Protein AF-A0AAE0SQA6-F1 (afdb_monomer_lite)

Sequence (415 aa):
MQLMTPLFPYLSRLSKEGEAGQAKITKYTRYFGIILSFIQAIGITSGIRTMTSPTGQLLVLSSISSWNFSLIGIVTLTTGTAIVMWMGEQISERGIGNGVSLIIFAGIVSQIPFGMFSTLQLFANNELSLLVLIVVAAVIIAGVLFVVYVETSVRRLPVQYPRRVIGRSMVGGQSSFFPFKINSSGVIPPIFASSILAFPATITTFYNDVPLVRSIGAELTPNKLIYNLIFVVLIFLFAYFYTAVQFNPVKLSEELKKYGVLVPDDVIIRMVEEKLKRQDNFILDGFPRNISQAERLDSFLNSNRKKIDHVLYFHIDEALLVERITGRRINPNTGKEYHIKYNPPKVSGICDTDGSSLVQRPDDTEEKIRVRYATFEKETIPLIDFYKKKGNLIQIDASQDISDISRHISSVIKL

Foldseek 3Di:
DVVVLVVDPVLVVLVVVPPRSVVVVVVVVLVVQLVVQLVLQLLVLLLLQVDADPVRHRPDPPPDDSVRSSVVSSCVRSVVSNVQSVQQVVCVVVPPPRSNVVVVVCVVVVCVVVVVVVVVVCVVVVVDDPVVVVVVVVVVVVVVVVVVVLQPDWDWQKKWQDFDDDDPDTDDGDIGTDTHRPFPPPPPQLVVLVVVLVPLLSVCSVPVVDPVSVVVNVCSDPVHPNVVVSSVVSSVVSSVVVCVVVDDPVVVVVVCVVSVMHHDLVVVLVVVLVVCVVDQDDDDDPPPQAPVRVVSNQVSQVVVVHDDQADEDADDDLVVVLQALLQWWADPPPRDIAGVPPRAAPDHQAHPPPRDGTDRDPQSHSVNSVVVVVSSVVGPVVVQVVVVVVVRYDYAHNVDDPVVRVVVVCVVVVD

pLDDT: mean 84.45, std 8.37, range [43.84, 97.19]

Radius of gyration: 34.06 Å; chains: 1; bounding box: 83×48×89 Å

Organism: NCBI:txid2493646

InterPro domains:
  IPR000850 Adenylate kinase/UMP-CMP kinase [MF_00235] (230-414)
  IPR000850 Adenylate kinase/UMP-CMP kinase [PTHR23359] (255-408)
  IPR000850 Adenylate kinase/UMP-CMP kinase [cd01428] (251-405)
  IPR002208 SecY/SEC61-alpha family [PF00344] (1-265)
  IPR007862 Adenylate kinase, active site lid domain [PF05191] (328-363)
  IPR023201 SecY domain superfamily [G3DSA:1.10.3370.10] (1-281)
  IPR023201 SecY domain superfamily [SSF103491] (1-265)
  IPR027417 P-loop containing nucleoside triphosphate hydrolase [SSF52540] (251-413)
  IPR030659 SecY conserved site [PS00756] (86-103)
  IPR033690 Adenylate kinase, conserved site [PS00113] (282-293)
  IPR036193 Adenylate kinase, active site lid domain superfamily [SSF57774] (327-364)

Structure (mmCIF, N/CA/C/O backbone):
data_AF-A0AAE0SQA6-F1
#
_entry.id   AF-A0AAE0SQA6-F1
#
loop_
_atom_site.group_PDB
_atom_site.id
_atom_site.type_symbol
_atom_site.label_atom_id
_atom_site.label_alt_id
_atom_site.label_comp_id
_atom_site.label_asym_id
_atom_site.label_entity_id
_atom_site.label_seq_id
_atom_site.pdbx_PDB_ins_code
_atom_site.Cartn_x
_atom_site.Cartn_y
_atom_site.Cartn_z
_atom_site.occupancy
_atom_site.B_iso_or_equiv
_atom_site.auth_seq_id
_atom_site.auth_comp_id
_atom_site.auth_asym_id
_atom_site.auth_atom_id
_atom_site.pdbx_PDB_model_num
ATOM 1 N N . MET A 1 1 ? 14.651 -10.365 -5.627 1.00 76.50 1 MET A N 1
ATOM 2 C CA . MET A 1 1 ? 14.464 -10.450 -4.159 1.00 76.50 1 MET A CA 1
ATOM 3 C C . MET A 1 1 ? 13.055 -10.100 -3.694 1.00 76.50 1 MET A C 1
ATOM 5 O O . MET A 1 1 ? 12.467 -10.941 -3.037 1.00 76.50 1 MET A O 1
ATOM 9 N N . GLN A 1 2 ? 12.462 -8.954 -4.059 1.00 68.62 2 GLN A N 1
ATOM 10 C CA . GLN A 1 2 ? 11.105 -8.580 -3.601 1.00 68.62 2 GLN A CA 1
ATOM 11 C C . GLN A 1 2 ? 10.010 -9.619 -3.911 1.00 68.62 2 GLN A C 1
ATOM 13 O O . GLN A 1 2 ? 9.169 -9.876 -3.061 1.00 68.62 2 GLN A O 1
ATOM 18 N N . LEU A 1 3 ? 10.058 -10.273 -5.078 1.00 69.50 3 LEU A N 1
ATOM 19 C CA . LEU A 1 3 ? 9.137 -11.370 -5.423 1.00 69.50 3 LEU A CA 1
ATOM 20 C C . LEU A 1 3 ? 9.450 -12.683 -4.680 1.00 69.50 3 LEU A C 1
ATOM 22 O O . LEU A 1 3 ? 8.566 -13.503 -4.476 1.00 69.50 3 LEU A O 1
ATOM 26 N N . MET A 1 4 ? 10.701 -12.885 -4.258 1.00 75.38 4 MET A N 1
ATOM 27 C CA . MET A 1 4 ? 11.140 -14.096 -3.552 1.00 75.38 4 MET A CA 1
ATOM 28 C C . MET A 1 4 ? 10.850 -14.028 -2.049 1.00 75.38 4 MET A C 1
ATOM 30 O O . MET A 1 4 ? 10.608 -15.058 -1.428 1.00 75.38 4 MET A O 1
ATOM 34 N N . THR A 1 5 ? 10.857 -12.832 -1.453 1.00 79.19 5 THR A N 1
ATOM 35 C CA . THR A 1 5 ? 10.647 -12.642 -0.009 1.00 79.19 5 THR A CA 1
ATOM 36 C C . THR A 1 5 ? 9.327 -13.234 0.513 1.00 79.19 5 THR A C 1
ATOM 38 O O . THR A 1 5 ? 9.363 -13.872 1.563 1.00 79.19 5 THR A O 1
ATOM 41 N N . PRO A 1 6 ? 8.177 -13.092 -0.177 1.00 69.75 6 PRO A N 1
ATOM 42 C CA . PRO A 1 6 ? 6.923 -13.724 0.236 1.00 69.75 6 PRO A CA 1
ATOM 43 C C . PRO A 1 6 ? 6.901 -15.238 -0.006 1.00 69.75 6 PRO A C 1
ATOM 45 O O . PRO A 1 6 ? 6.232 -15.956 0.730 1.00 69.75 6 PRO A O 1
ATOM 48 N N . LEU A 1 7 ? 7.621 -15.717 -1.027 1.00 75.50 7 LEU A N 1
ATOM 49 C CA . LEU A 1 7 ? 7.629 -17.126 -1.435 1.00 75.50 7 LEU A CA 1
ATOM 50 C C . LEU A 1 7 ? 8.487 -17.999 -0.511 1.00 75.50 7 LEU A C 1
ATOM 52 O O . LEU A 1 7 ? 8.143 -19.151 -0.260 1.00 75.50 7 LEU A O 1
ATOM 56 N N . PHE A 1 8 ? 9.592 -17.461 0.014 1.00 81.12 8 PHE A N 1
ATOM 57 C CA . PHE A 1 8 ? 10.513 -18.205 0.873 1.00 81.12 8 PHE A CA 1
ATOM 58 C C . PHE A 1 8 ? 10.359 -17.809 2.354 1.00 81.12 8 PHE A C 1
ATOM 60 O O . PHE A 1 8 ? 10.665 -16.667 2.718 1.00 81.12 8 PHE A O 1
ATOM 67 N N . PRO A 1 9 ? 9.990 -18.747 3.253 1.00 79.19 9 PRO A N 1
ATOM 68 C CA . PRO A 1 9 ? 9.763 -18.459 4.674 1.00 79.19 9 PRO A CA 1
ATOM 69 C C . PRO A 1 9 ? 10.966 -17.828 5.385 1.00 79.19 9 PRO A C 1
ATOM 71 O O . PRO A 1 9 ? 10.796 -16.966 6.245 1.00 79.19 9 PRO A O 1
ATOM 74 N N . TYR A 1 10 ? 12.186 -18.226 5.010 1.00 85.12 10 TYR A N 1
ATOM 75 C CA . TYR A 1 10 ? 13.424 -17.673 5.562 1.00 85.12 10 TYR A CA 1
ATOM 76 C C . TYR A 1 10 ? 13.583 -16.179 5.245 1.00 85.12 10 TYR A C 1
ATOM 78 O O . TYR A 1 10 ? 13.830 -15.379 6.145 1.00 85.12 10 TYR A O 1
ATOM 86 N N . LEU A 1 11 ? 13.365 -15.783 3.986 1.00 81.38 11 LEU A N 1
ATOM 87 C CA . LEU A 1 11 ? 13.448 -14.381 3.571 1.00 81.38 11 LEU A CA 1
ATOM 88 C C . LEU A 1 11 ? 12.326 -13.544 4.196 1.00 81.38 11 LEU A C 1
ATOM 90 O O . LEU A 1 11 ? 12.561 -12.400 4.577 1.00 81.38 11 LEU A O 1
ATOM 94 N N . SER A 1 12 ? 11.130 -14.117 4.360 1.00 77.44 12 SER A N 1
ATOM 95 C CA . SER A 1 12 ? 10.019 -13.461 5.057 1.00 77.44 12 SER A CA 1
ATOM 96 C C . SER A 1 12 ? 10.342 -13.177 6.529 1.00 77.44 12 SER A C 1
ATOM 98 O O . SER A 1 12 ? 10.052 -12.086 7.018 1.00 77.44 12 SER A O 1
ATOM 100 N N . ARG A 1 13 ? 10.983 -14.123 7.236 1.00 82.44 13 ARG A N 1
ATOM 101 C CA . ARG A 1 13 ? 11.468 -13.913 8.614 1.00 82.44 13 ARG A CA 1
ATOM 102 C C . ARG A 1 13 ? 12.526 -12.819 8.660 1.00 82.44 13 ARG A C 1
ATOM 104 O O . ARG A 1 13 ? 12.379 -11.884 9.437 1.00 82.44 13 ARG A O 1
ATOM 111 N N . LEU A 1 14 ? 13.500 -12.879 7.755 1.00 82.94 14 LEU A N 1
ATOM 112 C CA . LEU A 1 14 ? 14.554 -11.876 7.645 1.00 82.94 14 LEU A CA 1
ATOM 113 C C . LEU A 1 14 ? 13.972 -10.478 7.399 1.00 82.94 14 LEU A C 1
ATOM 115 O O . LEU A 1 14 ? 14.347 -9.527 8.063 1.00 82.94 14 LEU A O 1
ATOM 119 N N . SER A 1 15 ? 12.969 -10.348 6.529 1.00 76.56 15 SER A N 1
ATOM 120 C CA . SER A 1 15 ? 12.287 -9.070 6.287 1.00 76.56 15 SER A CA 1
ATOM 121 C C . SER A 1 15 ? 11.553 -8.516 7.518 1.00 76.56 15 SER A C 1
ATOM 123 O O . SER A 1 15 ? 11.242 -7.324 7.536 1.00 76.56 15 SER A O 1
ATOM 125 N N . LYS A 1 16 ? 11.241 -9.355 8.515 1.00 81.38 16 LYS A N 1
ATOM 126 C CA . LYS A 1 16 ? 10.582 -8.963 9.772 1.00 81.38 16 LYS A CA 1
ATOM 127 C C . LYS A 1 16 ? 1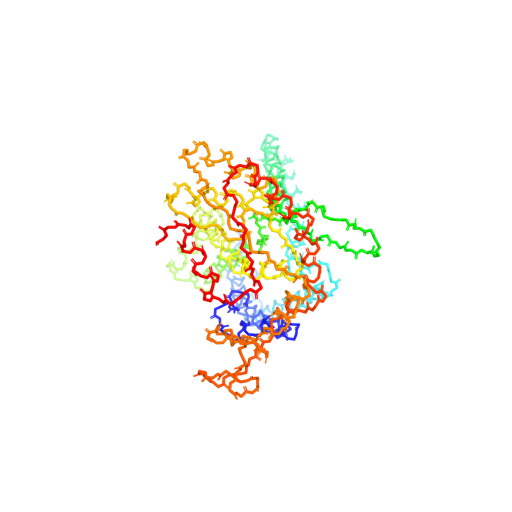1.574 -8.598 10.883 1.00 81.38 16 LYS A C 1
ATOM 129 O O . LYS A 1 16 ? 11.149 -7.995 11.860 1.00 81.38 16 LYS A O 1
ATOM 134 N N . GLU A 1 17 ? 12.870 -8.882 10.723 1.00 83.12 17 GLU A N 1
ATOM 135 C CA . GLU A 1 17 ? 13.945 -8.536 11.677 1.00 83.12 17 GLU A CA 1
ATOM 136 C C . GLU A 1 17 ? 14.324 -7.035 11.664 1.00 83.12 17 GLU A C 1
ATOM 138 O O . GLU A 1 17 ? 15.315 -6.633 12.270 1.00 83.12 17 GLU A O 1
ATOM 143 N N . GLY A 1 18 ? 13.554 -6.185 10.975 1.00 82.75 18 GLY A N 1
ATOM 144 C CA . GLY A 1 18 ? 13.796 -4.741 10.900 1.00 82.75 18 GLY A CA 1
ATOM 145 C C . GLY A 1 18 ? 14.965 -4.373 9.981 1.00 82.75 18 GLY A C 1
ATOM 146 O O . GLY A 1 18 ? 15.161 -4.989 8.930 1.00 82.75 18 GLY A O 1
ATOM 147 N N . GLU A 1 19 ? 15.740 -3.352 10.357 1.00 80.50 19 GLU A N 1
ATOM 148 C CA . GLU A 1 19 ? 16.832 -2.804 9.533 1.00 80.50 19 GLU A CA 1
ATOM 149 C C . GLU A 1 19 ? 17.941 -3.824 9.248 1.00 80.50 19 GLU A C 1
ATOM 151 O O . GLU A 1 19 ? 18.402 -3.939 8.112 1.00 80.50 19 GLU A O 1
ATOM 156 N N . ALA A 1 20 ? 18.322 -4.629 10.246 1.00 83.50 20 ALA A N 1
ATOM 157 C CA . ALA A 1 20 ? 19.354 -5.656 10.092 1.00 83.50 20 ALA A CA 1
ATOM 158 C C . ALA A 1 20 ? 18.964 -6.712 9.041 1.00 83.50 20 ALA A C 1
ATOM 160 O O . ALA A 1 20 ? 19.798 -7.179 8.257 1.00 83.50 20 ALA A O 1
ATOM 161 N N . GLY A 1 21 ? 17.679 -7.062 9.001 1.00 84.94 21 GLY A N 1
ATOM 162 C CA . GLY A 1 21 ? 17.115 -7.984 8.029 1.00 84.94 21 GLY A CA 1
ATOM 163 C C . GLY A 1 21 ? 17.045 -7.404 6.618 1.00 84.94 21 GLY A C 1
ATOM 164 O O . GLY A 1 21 ? 17.478 -8.049 5.658 1.00 84.94 21 GLY A O 1
ATOM 165 N N . GLN A 1 22 ? 16.583 -6.157 6.492 1.00 79.19 22 GLN A N 1
ATOM 166 C CA . GLN A 1 22 ? 16.570 -5.432 5.217 1.00 79.19 22 GLN A CA 1
ATOM 167 C C . GLN A 1 22 ? 17.983 -5.289 4.637 1.00 79.19 22 GLN A C 1
ATOM 169 O O . GLN A 1 22 ? 18.192 -5.581 3.461 1.00 79.19 22 GLN A O 1
ATOM 174 N N . ALA A 1 23 ? 18.982 -4.970 5.466 1.00 82.56 23 ALA A N 1
ATOM 175 C CA . ALA A 1 23 ? 20.375 -4.881 5.033 1.00 82.56 23 ALA A CA 1
ATOM 176 C C . ALA A 1 23 ? 20.900 -6.207 4.446 1.00 82.56 23 ALA A C 1
ATOM 178 O O . ALA A 1 23 ? 21.610 -6.205 3.437 1.00 82.56 23 ALA A O 1
ATOM 179 N N . LYS A 1 24 ? 20.530 -7.361 5.024 1.00 86.69 24 LYS A N 1
ATOM 180 C CA . LYS A 1 24 ? 20.887 -8.679 4.463 1.00 86.69 24 LYS A CA 1
ATOM 181 C C . LYS A 1 24 ? 20.190 -8.946 3.123 1.00 86.69 24 LYS A C 1
ATOM 183 O O . LYS A 1 24 ? 20.833 -9.445 2.201 1.00 86.69 24 LYS A O 1
ATOM 188 N N . ILE A 1 25 ? 18.911 -8.589 2.984 1.00 85.56 25 ILE A N 1
ATOM 189 C CA . ILE A 1 25 ? 18.175 -8.724 1.713 1.00 85.56 25 ILE A CA 1
ATOM 190 C C . ILE A 1 25 ? 18.819 -7.859 0.621 1.00 85.56 25 ILE A C 1
ATOM 192 O O . ILE A 1 25 ? 18.973 -8.316 -0.516 1.00 85.56 25 ILE A O 1
ATOM 196 N N . THR A 1 26 ? 19.255 -6.645 0.959 1.00 83.25 26 THR A N 1
ATOM 197 C CA . THR A 1 26 ? 19.986 -5.764 0.038 1.00 83.25 26 THR A CA 1
ATOM 198 C C . THR A 1 26 ? 21.305 -6.396 -0.407 1.00 83.25 26 THR A C 1
ATOM 200 O O . THR A 1 26 ? 21.574 -6.446 -1.606 1.00 83.25 26 THR A O 1
ATOM 203 N N . LYS A 1 27 ? 22.079 -6.997 0.511 1.00 87.00 27 LYS A N 1
ATOM 204 C CA . LYS A 1 27 ? 23.309 -7.736 0.158 1.00 87.00 27 LYS A CA 1
ATOM 205 C C . LYS A 1 27 ? 23.045 -8.868 -0.839 1.00 87.00 27 LYS A C 1
ATOM 207 O O . LYS A 1 27 ? 23.749 -8.974 -1.839 1.00 87.00 27 LYS A O 1
ATOM 212 N N . TYR A 1 28 ? 22.009 -9.681 -0.618 1.00 89.56 28 TYR A N 1
ATOM 213 C CA . TYR A 1 28 ? 21.638 -10.737 -1.569 1.00 89.56 28 TYR A CA 1
ATOM 214 C C . TYR A 1 28 ? 21.186 -10.182 -2.920 1.00 89.56 28 TYR A C 1
ATOM 216 O O . TYR A 1 28 ? 21.548 -10.730 -3.960 1.00 89.56 28 TYR A O 1
ATOM 224 N N . THR A 1 29 ? 20.442 -9.075 -2.914 1.00 86.94 29 THR A N 1
ATOM 225 C CA . THR A 1 29 ? 20.033 -8.385 -4.145 1.00 86.94 29 THR A CA 1
ATOM 226 C C . THR A 1 29 ? 21.253 -7.934 -4.946 1.00 86.94 29 THR A C 1
ATOM 228 O O . THR A 1 29 ? 21.286 -8.142 -6.155 1.00 86.94 29 THR A O 1
ATOM 231 N N . ARG A 1 30 ? 22.282 -7.400 -4.275 1.00 88.00 30 ARG A N 1
ATOM 232 C CA . ARG A 1 30 ? 23.533 -6.963 -4.905 1.00 88.00 30 ARG A CA 1
ATOM 233 C C . ARG A 1 30 ? 24.290 -8.121 -5.548 1.00 88.00 30 ARG A C 1
ATOM 235 O O . ARG A 1 30 ? 24.659 -8.029 -6.714 1.00 88.00 30 ARG A O 1
ATOM 242 N N . TYR A 1 31 ? 24.490 -9.219 -4.819 1.00 90.81 31 TYR A N 1
ATOM 243 C CA . TYR A 1 31 ? 25.185 -10.386 -5.372 1.00 90.81 31 TYR A CA 1
ATOM 244 C C . TYR A 1 31 ? 24.450 -10.963 -6.579 1.00 90.81 31 TYR A C 1
ATOM 246 O O . TYR A 1 31 ? 25.072 -11.235 -7.602 1.00 90.81 31 TYR A O 1
ATOM 254 N N . PHE A 1 32 ? 23.123 -11.074 -6.496 1.00 89.19 32 PHE A N 1
ATOM 255 C CA . PHE A 1 32 ? 22.320 -11.535 -7.622 1.00 89.19 32 PHE A CA 1
ATOM 256 C C . PHE A 1 32 ? 22.395 -10.575 -8.818 1.00 89.19 32 PHE A C 1
ATOM 258 O O . PHE A 1 32 ? 22.536 -11.027 -9.949 1.00 89.19 32 PHE A O 1
ATOM 265 N N . GLY A 1 33 ? 22.359 -9.262 -8.574 1.00 89.19 33 GLY A N 1
ATOM 266 C CA . GLY A 1 33 ? 22.476 -8.238 -9.613 1.00 89.19 33 GLY A CA 1
ATOM 267 C C . GLY A 1 33 ? 23.802 -8.299 -10.371 1.00 89.19 33 GLY A C 1
ATOM 268 O O . GLY A 1 33 ? 23.799 -8.224 -11.594 1.00 89.19 33 GLY A O 1
ATOM 269 N N . ILE A 1 34 ? 24.921 -8.506 -9.669 1.00 92.06 34 ILE A N 1
ATOM 270 C CA . ILE A 1 34 ? 26.250 -8.645 -10.292 1.00 92.06 34 ILE A CA 1
ATOM 271 C C . ILE A 1 34 ? 26.349 -9.937 -11.116 1.00 92.06 34 ILE A C 1
ATOM 273 O O . ILE A 1 34 ? 26.877 -9.926 -12.224 1.00 92.06 34 ILE A O 1
ATOM 277 N N . ILE A 1 35 ? 25.828 -11.057 -10.606 1.00 92.12 35 ILE A N 1
ATOM 278 C CA . ILE A 1 35 ? 25.818 -12.323 -11.358 1.00 92.12 35 ILE A CA 1
ATOM 279 C C . ILE A 1 35 ? 24.971 -12.175 -12.627 1.00 92.12 35 ILE A C 1
ATOM 281 O O . ILE A 1 35 ? 25.382 -12.593 -13.709 1.00 92.12 35 ILE A O 1
ATOM 285 N N . LEU A 1 36 ? 23.798 -11.551 -12.509 1.00 89.06 36 LEU A N 1
ATOM 286 C CA . LEU A 1 36 ? 22.908 -11.316 -13.638 1.00 89.06 36 LEU A CA 1
ATOM 287 C C . LEU A 1 36 ? 23.542 -10.377 -14.674 1.00 89.06 36 LEU A C 1
ATOM 289 O O . LEU A 1 36 ? 23.459 -10.662 -15.867 1.00 89.06 36 LEU A O 1
ATOM 293 N N . SER A 1 37 ? 24.202 -9.299 -14.241 1.00 90.75 37 SER A N 1
ATOM 294 C CA . SER A 1 37 ? 24.867 -8.366 -15.156 1.00 90.75 37 SER A CA 1
ATOM 295 C C . SER A 1 37 ? 26.034 -9.018 -15.888 1.00 90.75 37 SER A C 1
ATOM 297 O O . SER A 1 37 ? 26.191 -8.790 -17.082 1.00 90.75 37 SER A O 1
ATOM 299 N N . PHE A 1 38 ? 26.786 -9.898 -15.224 1.00 91.88 38 PHE A N 1
ATOM 300 C CA . PHE A 1 38 ? 27.829 -10.694 -15.865 1.00 91.88 38 PHE A CA 1
ATOM 301 C C . PHE A 1 38 ? 27.256 -11.598 -16.968 1.00 91.88 38 PHE A C 1
ATOM 303 O O . PHE A 1 38 ? 27.751 -11.588 -18.094 1.00 91.88 38 PHE A O 1
ATOM 310 N N . ILE A 1 39 ? 26.169 -12.326 -16.684 1.00 88.69 39 ILE A N 1
ATOM 311 C CA . ILE A 1 39 ? 25.501 -13.188 -17.675 1.00 88.69 39 ILE A CA 1
ATOM 312 C C . ILE A 1 39 ? 24.960 -12.358 -18.851 1.00 88.69 39 ILE A C 1
ATOM 314 O O . ILE A 1 39 ? 25.168 -12.718 -20.010 1.00 88.69 39 ILE A O 1
ATOM 318 N N . GLN A 1 40 ? 24.301 -11.230 -18.574 1.00 87.62 40 GLN A N 1
ATOM 319 C CA . GLN A 1 40 ? 23.795 -10.329 -19.615 1.00 87.62 40 GLN A CA 1
ATOM 320 C C . GLN A 1 40 ? 24.926 -9.729 -20.455 1.00 87.62 40 GLN A C 1
ATOM 322 O O . GLN A 1 40 ? 24.790 -9.635 -21.674 1.00 87.62 40 GLN A O 1
ATOM 327 N N . ALA A 1 41 ? 26.052 -9.371 -19.836 1.00 89.31 41 ALA A N 1
ATOM 328 C CA . ALA A 1 41 ? 27.201 -8.818 -20.534 1.00 89.31 41 ALA A CA 1
ATOM 329 C C . ALA A 1 41 ? 27.777 -9.809 -21.555 1.00 89.31 41 ALA A C 1
ATOM 331 O O . ALA A 1 41 ? 28.071 -9.405 -22.676 1.00 89.31 41 ALA A O 1
ATOM 332 N N . ILE A 1 42 ? 27.837 -11.111 -21.238 1.00 87.38 42 ILE A N 1
ATOM 333 C CA . ILE A 1 42 ? 28.240 -12.144 -22.212 1.00 87.38 42 ILE A CA 1
ATOM 334 C C . ILE A 1 42 ? 27.325 -12.109 -23.446 1.00 87.38 42 ILE A C 1
ATOM 336 O O . ILE A 1 42 ? 27.812 -12.174 -24.577 1.00 87.38 42 ILE A O 1
ATOM 340 N N . GLY A 1 43 ? 26.012 -11.978 -23.243 1.00 82.69 43 GLY A N 1
ATOM 341 C CA . GLY A 1 43 ? 25.020 -11.961 -24.323 1.00 82.69 43 GLY A CA 1
ATOM 342 C C . GLY A 1 43 ? 25.076 -10.716 -25.179 1.00 82.69 43 GLY A C 1
ATOM 343 O O . GLY A 1 43 ? 25.090 -10.805 -26.404 1.00 82.69 43 GLY A O 1
ATOM 344 N N . ILE A 1 44 ? 25.166 -9.555 -24.538 1.00 83.25 44 ILE A N 1
ATOM 345 C CA . ILE A 1 44 ? 25.270 -8.268 -25.224 1.00 83.25 44 ILE A CA 1
ATOM 346 C C . ILE A 1 44 ? 26.573 -8.208 -26.019 1.00 83.25 44 ILE A C 1
ATOM 348 O O . ILE A 1 44 ? 26.548 -7.896 -27.207 1.00 83.25 44 ILE A O 1
ATOM 352 N N . THR A 1 45 ? 27.708 -8.563 -25.410 1.00 84.81 45 THR A N 1
ATOM 353 C CA . THR A 1 45 ? 28.992 -8.551 -26.115 1.00 84.81 45 THR A CA 1
ATOM 354 C C . THR A 1 45 ? 29.015 -9.572 -27.252 1.00 84.81 45 THR A C 1
ATOM 356 O O . THR A 1 45 ? 29.543 -9.273 -28.319 1.00 84.81 45 THR A O 1
ATOM 359 N N . SER A 1 46 ? 28.377 -10.736 -27.085 1.00 79.50 46 SER A N 1
ATOM 360 C CA . SER A 1 46 ? 28.227 -11.713 -28.170 1.00 79.50 46 SER A CA 1
ATOM 361 C C . SER A 1 46 ? 27.357 -11.194 -29.315 1.00 79.50 46 SER A C 1
ATOM 363 O O . SER A 1 46 ? 27.750 -11.337 -30.471 1.00 79.50 46 SER A O 1
ATOM 365 N N . GLY A 1 47 ? 26.238 -10.536 -29.001 1.00 76.69 47 GLY A N 1
ATOM 366 C CA . GLY A 1 47 ? 25.341 -9.928 -29.982 1.00 76.69 47 GLY A CA 1
ATOM 367 C C . GLY A 1 47 ? 26.007 -8.799 -30.771 1.00 76.69 47 GLY A C 1
ATOM 368 O O . GLY A 1 47 ? 25.943 -8.799 -31.998 1.00 76.69 47 GLY A O 1
ATOM 369 N N . ILE A 1 48 ? 26.729 -7.895 -30.099 1.00 78.12 48 ILE A N 1
ATOM 370 C CA . ILE A 1 48 ? 27.443 -6.778 -30.748 1.00 78.12 48 ILE A CA 1
ATOM 371 C C . ILE A 1 48 ? 28.475 -7.284 -31.765 1.00 78.12 48 ILE A C 1
ATOM 373 O O . ILE A 1 48 ? 28.629 -6.680 -32.822 1.00 78.12 48 ILE A O 1
ATOM 377 N N . ARG A 1 49 ? 29.143 -8.418 -31.506 1.00 74.00 49 ARG A N 1
ATOM 378 C CA . ARG A 1 49 ? 30.068 -9.024 -32.486 1.00 74.00 49 ARG A CA 1
ATOM 379 C C . ARG A 1 49 ? 29.364 -9.458 -33.769 1.00 74.00 49 ARG A C 1
ATOM 381 O O . ARG A 1 49 ? 29.966 -9.401 -34.832 1.00 74.00 49 ARG A O 1
ATOM 388 N N . THR A 1 50 ? 28.123 -9.926 -33.664 1.00 68.38 50 THR A N 1
ATOM 389 C CA . THR A 1 50 ? 27.332 -10.395 -34.814 1.00 68.38 50 THR A CA 1
ATOM 390 C C . THR A 1 50 ? 26.591 -9.268 -35.533 1.00 68.38 50 THR A C 1
ATOM 392 O O . THR A 1 50 ? 26.053 -9.478 -36.618 1.00 68.38 50 THR A O 1
ATOM 395 N N . MET A 1 51 ? 26.566 -8.065 -34.951 1.00 69.56 51 MET A N 1
ATOM 396 C CA . MET A 1 51 ? 25.916 -6.907 -35.549 1.00 69.56 51 MET A CA 1
ATOM 397 C C . MET A 1 51 ? 26.767 -6.320 -36.677 1.00 69.56 51 MET A C 1
ATOM 399 O O . MET A 1 51 ? 27.941 -5.975 -36.514 1.00 69.56 51 MET A O 1
ATOM 403 N N . THR A 1 52 ? 26.129 -6.182 -37.831 1.00 67.69 52 THR A N 1
ATOM 404 C CA . THR A 1 52 ? 26.674 -5.549 -39.028 1.00 67.69 52 THR A CA 1
ATOM 405 C C . THR A 1 52 ? 26.030 -4.178 -39.214 1.00 67.69 52 THR A C 1
ATOM 407 O O . THR A 1 52 ? 24.827 -4.001 -39.024 1.00 67.69 52 THR A O 1
ATOM 410 N N . SER A 1 53 ? 26.849 -3.188 -39.561 1.00 62.06 53 SER A N 1
ATOM 411 C CA . SER A 1 53 ? 26.404 -1.873 -40.028 1.00 62.06 53 SER A CA 1
ATOM 412 C C . SER A 1 53 ? 25.502 -2.024 -41.269 1.00 62.06 53 SER A C 1
ATOM 414 O O . SER A 1 53 ? 25.662 -3.005 -42.001 1.00 62.06 53 SER A O 1
ATOM 416 N N . PRO A 1 54 ? 24.623 -1.053 -41.597 1.00 60.50 54 PRO A N 1
ATOM 417 C CA . PRO A 1 54 ? 23.882 -1.032 -42.866 1.00 60.50 54 PRO A CA 1
ATOM 418 C C . PRO A 1 54 ? 24.770 -1.158 -44.119 1.00 60.50 54 PRO A C 1
ATOM 420 O O . PRO A 1 54 ? 24.296 -1.552 -45.179 1.00 60.50 54 PRO A O 1
ATOM 423 N N . THR A 1 55 ? 26.067 -0.853 -43.994 1.00 60.38 55 THR A N 1
ATOM 424 C CA . THR A 1 55 ? 27.105 -1.008 -45.027 1.00 60.38 55 THR A CA 1
ATOM 425 C C . THR A 1 55 ? 27.777 -2.393 -45.053 1.00 60.38 55 THR A C 1
ATOM 427 O O . THR A 1 55 ? 28.741 -2.591 -45.787 1.00 60.38 55 THR A O 1
ATOM 430 N N . GLY A 1 56 ? 27.315 -3.355 -44.245 1.00 60.94 56 GLY A N 1
ATOM 431 C CA . GLY A 1 56 ? 27.826 -4.732 -44.189 1.00 60.94 56 GLY A CA 1
ATOM 432 C C . GLY A 1 56 ? 29.127 -4.923 -43.396 1.00 60.94 56 GLY A C 1
ATOM 433 O O . GLY A 1 56 ? 29.586 -6.052 -43.243 1.00 60.94 56 GLY A O 1
ATOM 434 N N . GLN A 1 57 ? 29.723 -3.854 -42.861 1.00 63.97 57 GLN A N 1
ATOM 435 C CA . GLN A 1 57 ? 30.909 -3.943 -42.003 1.00 63.97 57 GLN A CA 1
ATOM 436 C C . GLN A 1 57 ? 30.533 -4.358 -40.577 1.00 63.97 57 GLN A C 1
ATOM 438 O O . GLN A 1 57 ? 29.555 -3.863 -40.014 1.00 63.97 57 GLN A O 1
ATOM 443 N N . LEU A 1 58 ? 31.322 -5.255 -39.983 1.00 65.19 58 LEU A N 1
ATOM 444 C CA . LEU A 1 58 ? 31.190 -5.621 -38.572 1.00 65.19 58 LEU A CA 1
ATOM 445 C C . LEU A 1 58 ? 31.471 -4.394 -37.695 1.00 65.19 58 LEU A C 1
ATOM 447 O O . LEU A 1 58 ? 32.445 -3.678 -37.924 1.00 65.19 58 LEU A O 1
ATOM 451 N N . LEU A 1 59 ? 30.634 -4.168 -36.677 1.00 63.34 59 LEU A N 1
ATOM 452 C CA . LEU A 1 59 ? 30.812 -3.060 -35.724 1.00 63.34 59 LEU A CA 1
ATOM 453 C C . LEU A 1 59 ? 32.090 -3.198 -34.876 1.00 63.34 59 LEU A C 1
ATOM 455 O O . LEU A 1 59 ? 32.561 -2.223 -34.295 1.00 63.34 59 LEU A O 1
ATOM 459 N N . VAL A 1 60 ? 32.654 -4.405 -34.802 1.00 67.12 60 VAL A N 1
ATOM 460 C CA . VAL A 1 60 ? 33.914 -4.695 -34.112 1.00 67.12 60 VAL A CA 1
ATOM 461 C C . VAL A 1 60 ? 35.029 -4.806 -35.148 1.00 67.12 60 VAL A C 1
ATOM 463 O O . VAL A 1 60 ? 34.920 -5.586 -36.094 1.00 67.12 60 VAL A O 1
ATOM 466 N N . LEU A 1 61 ? 36.114 -4.047 -34.954 1.00 65.06 61 LEU A N 1
ATOM 467 C CA . LEU A 1 61 ? 37.303 -4.132 -35.803 1.00 65.06 61 LEU A CA 1
ATOM 468 C C . LEU A 1 61 ? 37.827 -5.574 -35.837 1.00 65.06 61 LEU A C 1
ATOM 470 O O . LEU A 1 61 ? 38.121 -6.163 -34.796 1.00 65.06 61 LEU A O 1
ATOM 474 N N . SER A 1 62 ? 38.018 -6.111 -37.042 1.00 60.84 62 SER A N 1
ATOM 475 C CA . SER A 1 62 ? 38.560 -7.456 -37.282 1.00 60.84 62 SER A CA 1
ATOM 476 C C . SER A 1 62 ? 39.991 -7.658 -36.758 1.00 60.84 62 SER A C 1
ATOM 478 O O . SER A 1 62 ? 40.468 -8.788 -36.711 1.00 60.84 62 SER A O 1
ATOM 480 N N . SER A 1 63 ? 40.676 -6.584 -36.346 1.00 61.47 63 SER A N 1
ATOM 481 C CA . SER A 1 63 ? 42.025 -6.611 -35.769 1.00 61.47 63 SER A CA 1
ATOM 482 C C . SER A 1 63 ? 42.074 -7.064 -34.305 1.00 61.47 63 SER A C 1
ATOM 484 O O . SER A 1 63 ? 43.150 -7.394 -33.807 1.00 61.47 63 SER A O 1
ATOM 486 N N . ILE A 1 64 ? 40.941 -7.092 -33.597 1.00 69.75 64 ILE A N 1
ATOM 487 C CA . ILE A 1 64 ? 40.879 -7.488 -32.187 1.00 69.75 64 ILE A CA 1
ATOM 488 C C . ILE A 1 64 ? 40.456 -8.956 -32.098 1.00 69.75 64 ILE A C 1
ATOM 490 O O . ILE A 1 64 ? 39.418 -9.348 -32.631 1.00 69.75 64 ILE A O 1
ATOM 494 N N . SER A 1 65 ? 41.230 -9.777 -31.377 1.00 75.31 65 SER A N 1
ATOM 495 C CA . SER A 1 65 ? 40.836 -11.162 -31.088 1.00 75.31 65 SER A CA 1
ATOM 496 C C . SER A 1 65 ? 39.449 -11.193 -30.441 1.00 75.31 65 SER A C 1
ATOM 498 O O . SER A 1 65 ? 39.191 -10.489 -29.460 1.00 75.31 65 SER A O 1
ATOM 500 N N . SER A 1 66 ? 38.564 -12.041 -30.973 1.00 71.69 66 SER A N 1
ATOM 501 C CA . SER A 1 66 ? 37.170 -12.174 -30.521 1.00 71.69 66 SER A CA 1
ATOM 502 C C . SER A 1 66 ? 37.063 -12.432 -29.016 1.00 71.69 66 SER A C 1
ATOM 504 O O . SER A 1 66 ? 36.133 -11.962 -28.359 1.00 71.69 66 SER A O 1
ATOM 506 N N . TRP A 1 67 ? 38.046 -13.137 -28.455 1.00 76.69 67 TRP A N 1
ATOM 507 C CA . TRP A 1 67 ? 38.139 -13.404 -27.025 1.00 76.69 67 TRP A CA 1
ATOM 508 C C . TRP A 1 67 ? 38.489 -12.149 -26.214 1.00 76.69 67 TRP A C 1
ATOM 510 O O . TRP A 1 67 ? 37.827 -11.854 -25.219 1.00 76.69 67 TRP A O 1
ATOM 520 N N . ASN A 1 68 ? 39.459 -11.358 -26.680 1.00 84.19 68 ASN A N 1
ATOM 521 C CA . ASN A 1 68 ? 39.907 -10.142 -25.996 1.00 84.19 68 ASN A CA 1
ATOM 522 C C . ASN A 1 68 ? 38.803 -9.080 -25.956 1.00 84.19 68 ASN A C 1
ATOM 524 O O . ASN A 1 68 ? 38.561 -8.495 -24.903 1.00 84.19 68 ASN A O 1
ATOM 528 N N . PHE A 1 69 ? 38.085 -8.879 -27.067 1.00 84.06 69 PHE A N 1
ATOM 529 C CA . PHE A 1 69 ? 36.928 -7.978 -27.096 1.00 84.06 69 PHE A CA 1
ATOM 530 C C . PHE A 1 69 ? 35.839 -8.426 -26.114 1.00 84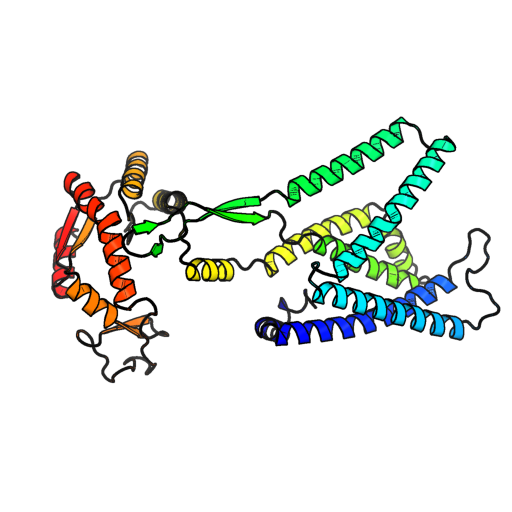.06 69 PHE A C 1
ATOM 532 O O . PHE A 1 69 ? 35.266 -7.607 -25.399 1.00 84.06 69 PHE A O 1
ATOM 539 N N . SER A 1 70 ? 35.589 -9.736 -26.044 1.00 84.56 70 SER A N 1
ATOM 540 C CA . SER A 1 70 ? 34.555 -10.293 -25.172 1.00 84.56 70 SER A CA 1
ATOM 541 C C . SER A 1 70 ? 34.884 -10.107 -23.701 1.00 84.56 70 SER A C 1
ATOM 543 O O . SER A 1 70 ? 34.045 -9.626 -22.949 1.00 84.56 70 SER A O 1
ATOM 545 N N . LEU A 1 71 ? 36.115 -10.422 -23.295 1.00 89.31 71 LEU A N 1
ATOM 546 C CA . LEU A 1 71 ? 36.554 -10.234 -21.915 1.00 89.31 71 LEU A CA 1
ATOM 547 C C . LEU A 1 71 ? 36.525 -8.764 -21.494 1.00 89.31 71 LEU A C 1
ATOM 549 O O . LEU A 1 71 ? 35.984 -8.455 -20.434 1.00 89.31 71 LEU A O 1
ATOM 553 N N . ILE A 1 72 ? 37.056 -7.861 -22.325 1.00 90.00 72 ILE A N 1
ATOM 554 C CA . ILE A 1 72 ? 37.036 -6.423 -22.032 1.00 90.00 72 ILE A CA 1
ATOM 555 C C . ILE A 1 72 ? 35.587 -5.934 -21.943 1.00 90.00 72 ILE A C 1
ATOM 557 O O . ILE A 1 72 ? 35.225 -5.299 -20.959 1.00 90.00 72 ILE A O 1
ATOM 561 N N . GLY A 1 73 ? 34.734 -6.298 -22.905 1.00 89.81 73 GLY A N 1
ATOM 562 C CA . GLY A 1 73 ? 33.318 -5.928 -22.906 1.00 89.81 73 GLY A CA 1
ATOM 563 C C . GLY A 1 73 ? 32.574 -6.416 -21.662 1.00 89.81 73 GLY A C 1
ATOM 564 O O . GLY A 1 73 ? 31.879 -5.631 -21.017 1.00 89.81 73 GLY A O 1
ATOM 565 N N . ILE A 1 74 ? 32.775 -7.678 -21.268 1.00 92.31 74 ILE A N 1
ATOM 566 C CA . ILE A 1 74 ? 32.155 -8.256 -20.071 1.00 92.31 74 ILE A CA 1
ATOM 567 C C . ILE A 1 74 ? 32.611 -7.518 -18.811 1.00 92.31 74 ILE A C 1
ATOM 569 O O . ILE A 1 74 ? 31.772 -7.137 -17.990 1.00 92.31 74 ILE A O 1
ATOM 573 N N . VAL A 1 75 ? 33.917 -7.278 -18.659 1.00 94.12 75 VAL A N 1
ATOM 574 C CA . VAL A 1 75 ? 34.465 -6.570 -17.494 1.00 94.12 75 VAL A CA 1
ATOM 575 C C . VAL A 1 75 ? 33.958 -5.131 -17.451 1.00 94.12 75 VAL A C 1
ATOM 577 O O . VAL A 1 75 ? 33.494 -4.694 -16.398 1.00 94.12 75 VAL A O 1
ATOM 580 N N . THR A 1 76 ? 33.966 -4.407 -18.572 1.00 93.81 76 THR A N 1
ATOM 581 C CA . THR A 1 76 ? 33.498 -3.016 -18.648 1.00 93.81 76 THR A CA 1
ATOM 582 C C . THR A 1 76 ? 32.009 -2.900 -18.323 1.00 93.81 76 THR A C 1
ATOM 584 O O . THR A 1 76 ? 31.640 -2.075 -17.488 1.00 93.81 76 THR A O 1
ATOM 587 N N . LEU A 1 77 ? 31.152 -3.741 -18.910 1.00 92.75 77 LEU A N 1
ATOM 588 C CA . LEU A 1 77 ? 29.705 -3.718 -18.656 1.00 92.75 77 LEU A CA 1
ATOM 589 C C . LEU A 1 77 ? 29.369 -4.122 -17.214 1.00 92.75 77 LEU A C 1
ATOM 591 O O . LEU A 1 77 ? 28.549 -3.471 -16.561 1.00 92.75 77 LEU A O 1
ATOM 595 N N . THR A 1 78 ? 30.028 -5.158 -16.687 1.00 94.44 78 THR A N 1
ATOM 596 C CA . THR A 1 78 ? 29.806 -5.623 -15.308 1.00 94.44 78 THR A CA 1
ATOM 597 C C . THR A 1 78 ? 30.277 -4.574 -14.298 1.00 94.44 78 THR A C 1
ATOM 599 O O . THR A 1 78 ? 29.543 -4.249 -13.365 1.00 94.44 78 THR A O 1
ATOM 602 N N . THR A 1 79 ? 31.458 -3.984 -14.515 1.00 95.38 79 THR A N 1
ATOM 603 C CA . THR A 1 79 ? 32.015 -2.920 -13.659 1.00 95.38 79 THR A CA 1
ATOM 604 C C . THR A 1 79 ? 31.156 -1.662 -13.714 1.00 95.38 79 THR A C 1
ATOM 606 O O . THR A 1 79 ? 30.812 -1.110 -12.671 1.00 95.38 79 THR A O 1
ATOM 609 N N . GLY A 1 80 ? 30.736 -1.243 -14.911 1.00 94.19 80 GLY A N 1
ATOM 610 C CA . GLY A 1 80 ? 29.821 -0.117 -15.085 1.00 94.19 80 GLY A CA 1
ATOM 611 C C . GLY A 1 80 ? 28.503 -0.338 -14.343 1.00 94.19 80 GLY A C 1
ATOM 612 O O . GLY A 1 80 ? 28.058 0.533 -13.599 1.00 94.19 80 GLY A O 1
ATOM 613 N N . THR A 1 81 ? 27.926 -1.539 -14.443 1.00 92.12 81 THR A N 1
ATOM 614 C CA . THR A 1 81 ? 26.700 -1.890 -13.710 1.00 92.12 81 THR A CA 1
ATOM 615 C C . THR A 1 81 ? 26.917 -1.867 -12.195 1.00 92.12 81 THR A C 1
ATOM 617 O O . THR A 1 81 ? 26.062 -1.372 -11.465 1.00 92.12 81 THR A O 1
ATOM 620 N N . ALA A 1 82 ? 28.062 -2.351 -11.701 1.00 92.69 82 ALA A N 1
ATOM 621 C CA . ALA A 1 82 ? 28.398 -2.304 -10.278 1.00 92.69 82 ALA A CA 1
ATOM 622 C C . ALA A 1 82 ? 28.513 -0.863 -9.754 1.00 92.69 82 ALA A C 1
ATOM 624 O O . ALA A 1 82 ? 27.986 -0.565 -8.682 1.00 92.69 82 ALA A O 1
ATOM 625 N N . ILE A 1 83 ? 29.128 0.037 -10.529 1.00 93.62 83 ILE A N 1
ATOM 626 C CA . ILE A 1 83 ? 29.213 1.467 -10.202 1.00 93.62 83 ILE A CA 1
ATOM 627 C C . ILE A 1 83 ? 27.815 2.087 -10.153 1.00 93.62 83 ILE A C 1
ATOM 629 O O . ILE A 1 83 ? 27.479 2.763 -9.184 1.00 93.62 83 ILE A O 1
ATOM 633 N N . VAL A 1 84 ? 26.974 1.822 -11.156 1.00 91.56 84 VAL A N 1
ATOM 634 C CA . VAL A 1 84 ? 25.601 2.348 -11.209 1.00 91.56 84 VAL A CA 1
ATOM 635 C C . VAL A 1 84 ? 24.761 1.832 -10.036 1.00 91.56 84 VAL A C 1
ATOM 637 O O . VAL A 1 84 ? 24.043 2.609 -9.408 1.00 91.56 84 VAL A O 1
ATOM 640 N N . MET A 1 85 ? 24.879 0.546 -9.687 1.00 90.75 85 MET A N 1
ATOM 641 C CA . MET A 1 85 ? 24.214 -0.015 -8.506 1.00 90.75 85 MET A CA 1
ATOM 642 C C . MET A 1 85 ? 24.687 0.664 -7.219 1.00 90.75 85 MET A C 1
ATOM 644 O O . MET A 1 85 ? 23.853 1.066 -6.411 1.00 90.75 85 MET A O 1
ATOM 648 N N . TRP A 1 86 ? 26.000 0.847 -7.049 1.00 90.38 86 TRP A N 1
ATOM 649 C CA . TRP A 1 86 ? 26.561 1.552 -5.897 1.00 90.38 86 TRP A CA 1
ATOM 650 C C . TRP A 1 86 ? 26.054 2.997 -5.809 1.00 90.38 86 TRP A C 1
ATOM 652 O O . TRP A 1 86 ? 25.622 3.431 -4.744 1.00 90.38 86 TRP A O 1
ATOM 662 N N . MET A 1 87 ? 26.009 3.725 -6.928 1.00 90.50 87 MET A N 1
ATOM 663 C CA . MET A 1 87 ? 25.425 5.070 -6.973 1.00 90.50 87 MET A CA 1
ATOM 664 C C . MET A 1 87 ? 23.948 5.062 -6.561 1.00 90.50 87 MET A C 1
ATOM 666 O O . MET A 1 87 ? 23.524 5.919 -5.789 1.00 90.50 87 MET A O 1
ATOM 670 N N . GLY A 1 88 ? 23.166 4.083 -7.023 1.00 89.69 88 GLY A N 1
ATOM 671 C CA . GLY A 1 88 ? 21.760 3.935 -6.640 1.00 89.69 88 GLY A CA 1
ATOM 672 C C . GLY A 1 88 ? 21.577 3.690 -5.140 1.00 89.69 88 GLY A C 1
ATOM 673 O O . GLY A 1 88 ? 20.671 4.250 -4.520 1.00 89.69 88 GLY A O 1
ATOM 674 N N . GLU A 1 89 ? 22.459 2.903 -4.530 1.00 87.12 89 GLU A N 1
ATOM 675 C CA . GLU A 1 89 ? 22.472 2.695 -3.080 1.00 87.12 89 GLU A CA 1
ATOM 676 C C . GLU A 1 89 ? 22.836 3.987 -2.336 1.00 87.12 89 GLU A C 1
ATOM 678 O O . GLU A 1 89 ? 22.116 4.378 -1.420 1.00 87.12 89 GLU A O 1
ATOM 683 N N . GLN A 1 90 ? 23.865 4.714 -2.783 1.00 89.69 90 GLN A N 1
ATOM 684 C CA . GLN A 1 90 ? 24.262 5.992 -2.180 1.00 89.69 90 GLN A CA 1
ATOM 685 C C . GLN A 1 90 ? 23.161 7.059 -2.256 1.00 89.69 90 GLN A C 1
ATOM 687 O O . GLN A 1 90 ? 22.969 7.823 -1.309 1.00 89.69 90 GLN A O 1
ATOM 692 N N . ILE A 1 91 ? 22.404 7.107 -3.355 1.00 89.00 91 ILE A N 1
ATOM 693 C CA . ILE A 1 91 ? 21.237 7.994 -3.480 1.00 89.00 91 ILE A CA 1
ATOM 694 C C . ILE A 1 91 ? 20.147 7.593 -2.475 1.00 89.00 91 ILE A C 1
ATOM 696 O O . ILE A 1 91 ? 19.540 8.463 -1.848 1.00 89.00 91 ILE A O 1
ATOM 700 N N . SER A 1 92 ? 19.923 6.288 -2.298 1.00 86.56 92 SER A N 1
ATOM 701 C CA . SER A 1 92 ? 18.913 5.765 -1.370 1.00 86.56 92 SER A CA 1
ATOM 702 C C . SER A 1 92 ? 19.274 6.058 0.091 1.00 86.56 92 SER A C 1
ATOM 704 O O . SER A 1 92 ? 18.414 6.482 0.858 1.00 86.56 92 SER A O 1
ATOM 706 N N . GLU A 1 93 ? 20.547 5.901 0.470 1.00 84.69 93 GLU A N 1
ATOM 707 C CA . GLU A 1 93 ? 21.053 6.206 1.819 1.00 84.69 93 GLU A CA 1
ATOM 708 C C . GLU A 1 93 ? 20.946 7.698 2.162 1.00 84.69 93 GLU A C 1
ATOM 710 O O . GLU A 1 93 ? 20.680 8.057 3.307 1.00 84.69 93 GLU A O 1
ATOM 715 N N . ARG A 1 94 ? 21.098 8.582 1.167 1.00 84.50 94 ARG A N 1
ATOM 716 C CA . ARG A 1 94 ? 20.982 10.042 1.337 1.00 84.50 94 ARG A CA 1
ATOM 717 C C . ARG A 1 94 ? 19.539 10.562 1.278 1.00 84.50 94 ARG A C 1
ATOM 719 O O . ARG A 1 94 ? 19.325 11.765 1.399 1.00 84.50 94 ARG A O 1
ATOM 726 N N . GLY A 1 95 ? 18.550 9.676 1.134 1.00 68.00 95 GLY A N 1
ATOM 727 C CA . GLY A 1 95 ? 17.152 9.958 1.466 1.00 68.00 95 GLY A CA 1
ATOM 728 C C . GLY A 1 95 ? 16.276 10.567 0.366 1.00 68.00 95 GLY A C 1
ATOM 729 O O . GLY A 1 95 ? 15.118 10.874 0.640 1.00 68.00 95 GLY A O 1
ATOM 730 N N . ILE A 1 96 ? 16.739 10.698 -0.882 1.00 72.69 96 ILE A N 1
ATOM 731 C CA . ILE A 1 96 ? 15.929 11.263 -1.988 1.00 72.69 96 ILE A CA 1
ATOM 732 C C . ILE A 1 96 ? 15.037 10.175 -2.639 1.00 72.69 96 ILE A C 1
ATOM 734 O O . ILE A 1 96 ? 14.867 10.115 -3.850 1.00 72.69 96 ILE A O 1
ATOM 738 N N . GLY A 1 97 ? 14.461 9.264 -1.848 1.00 76.25 97 GLY A N 1
ATOM 739 C CA . GLY A 1 97 ? 13.643 8.146 -2.345 1.00 76.25 97 GLY A CA 1
ATOM 740 C C . GLY A 1 97 ? 14.449 6.918 -2.797 1.00 76.25 97 GLY A C 1
ATOM 741 O O . GLY A 1 97 ? 15.532 6.647 -2.287 1.00 76.25 97 GLY A O 1
ATOM 742 N N . ASN A 1 98 ? 13.900 6.121 -3.724 1.00 82.88 98 ASN A N 1
ATOM 743 C CA . ASN A 1 98 ? 14.549 4.901 -4.225 1.00 82.88 98 ASN A CA 1
ATOM 744 C C . ASN A 1 98 ? 15.560 5.241 -5.332 1.00 82.88 98 ASN A C 1
ATOM 746 O O . ASN A 1 98 ? 15.177 5.566 -6.459 1.00 82.88 98 ASN A O 1
ATOM 750 N N . GLY A 1 99 ? 16.852 5.124 -5.027 1.00 85.50 99 GLY A N 1
ATOM 751 C CA . GLY A 1 99 ? 17.920 5.550 -5.926 1.00 85.50 99 GLY A CA 1
ATOM 752 C C . GLY A 1 99 ? 18.012 4.762 -7.233 1.00 85.50 99 GLY A C 1
ATOM 753 O O . GLY A 1 99 ? 18.309 5.354 -8.267 1.00 85.50 99 GLY A O 1
ATOM 754 N N . VAL A 1 100 ? 17.670 3.468 -7.247 1.00 83.62 100 VAL A N 1
ATOM 755 C CA . VAL A 1 100 ? 17.634 2.682 -8.499 1.00 83.62 100 VAL A CA 1
ATOM 756 C C . VAL A 1 100 ? 16.554 3.221 -9.442 1.00 83.62 100 VAL A C 1
ATOM 758 O O . VAL A 1 100 ? 16.781 3.356 -10.642 1.00 83.62 100 VAL A O 1
ATOM 761 N N . SER A 1 101 ? 15.389 3.588 -8.900 1.00 84.50 101 SER A N 1
ATOM 762 C CA . SER A 1 101 ? 14.300 4.170 -9.697 1.00 84.50 101 SER A CA 1
ATOM 763 C C . SER A 1 101 ? 14.666 5.553 -10.240 1.00 84.50 101 SER A C 1
ATOM 765 O O . SER A 1 101 ? 14.348 5.858 -11.386 1.00 84.50 101 SER A O 1
ATOM 767 N N . LEU A 1 102 ? 15.376 6.368 -9.452 1.00 86.88 102 LEU A N 1
ATOM 768 C CA . LEU A 1 102 ? 15.859 7.681 -9.889 1.00 86.88 102 LEU A CA 1
ATOM 769 C C . LEU A 1 102 ? 16.877 7.597 -11.026 1.00 86.88 1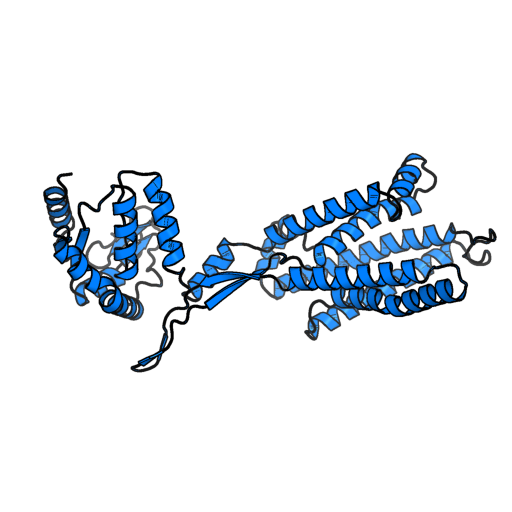02 LEU A C 1
ATOM 771 O O . LEU A 1 102 ? 16.832 8.423 -11.932 1.00 86.88 102 LEU A O 1
ATOM 775 N N . ILE A 1 103 ? 17.767 6.603 -11.012 1.00 89.75 103 ILE A N 1
ATOM 776 C CA . ILE A 1 103 ? 18.727 6.390 -12.104 1.00 89.75 103 ILE A CA 1
ATOM 777 C C . ILE A 1 103 ? 17.997 6.039 -13.402 1.00 89.75 103 ILE A C 1
ATOM 779 O O . ILE A 1 103 ? 18.283 6.629 -14.443 1.00 89.75 103 ILE A O 1
ATOM 783 N N . ILE A 1 104 ? 17.026 5.120 -13.343 1.00 88.75 104 ILE A N 1
ATOM 784 C CA . ILE A 1 104 ? 16.203 4.762 -14.508 1.00 88.75 104 ILE A CA 1
ATOM 785 C C . ILE A 1 104 ? 15.446 5.997 -15.012 1.00 88.75 104 ILE A C 1
ATOM 787 O O . ILE A 1 104 ? 15.456 6.282 -16.207 1.00 88.75 104 ILE A O 1
ATOM 791 N N . PHE A 1 105 ? 14.841 6.764 -14.102 1.00 89.25 105 PHE A N 1
ATOM 792 C CA . PHE A 1 105 ? 14.150 8.008 -14.430 1.00 89.25 105 PHE A CA 1
ATOM 793 C C . PHE A 1 105 ? 15.076 9.015 -15.123 1.00 89.25 105 PHE A C 1
ATOM 795 O O . PHE A 1 105 ? 14.739 9.501 -16.199 1.00 89.25 105 PHE A O 1
ATOM 802 N N . ALA A 1 106 ? 16.258 9.286 -14.565 1.00 90.75 106 ALA A N 1
ATOM 803 C CA . ALA A 1 106 ? 17.234 10.194 -15.160 1.00 90.75 106 ALA A CA 1
ATOM 804 C C . ALA A 1 106 ? 17.684 9.719 -16.551 1.00 90.75 106 ALA A C 1
ATOM 806 O O . ALA A 1 106 ? 17.828 10.536 -17.458 1.00 90.75 106 ALA A O 1
ATOM 807 N N . GLY A 1 107 ? 17.849 8.405 -16.738 1.00 90.38 107 GLY A N 1
ATOM 808 C CA . GLY A 1 107 ? 18.189 7.800 -18.026 1.00 90.38 107 GLY A CA 1
ATOM 809 C C . GLY A 1 107 ? 17.090 7.921 -19.086 1.00 90.38 107 GLY A C 1
ATOM 810 O O . GLY A 1 107 ? 17.401 8.071 -20.263 1.00 90.38 107 GLY A O 1
ATOM 811 N N . ILE A 1 108 ? 15.816 7.886 -18.690 1.00 89.81 108 ILE A N 1
ATOM 812 C CA . ILE A 1 108 ? 14.685 8.112 -19.604 1.00 89.81 108 ILE A CA 1
ATOM 813 C C . ILE A 1 108 ? 14.567 9.605 -19.931 1.00 89.81 108 ILE A C 1
ATOM 815 O O . ILE A 1 108 ? 14.436 9.984 -21.093 1.00 89.81 108 ILE A O 1
ATOM 819 N N . VAL A 1 109 ? 14.647 10.467 -18.914 1.00 92.19 109 VAL A N 1
ATOM 820 C CA . VAL A 1 109 ? 14.492 11.919 -19.075 1.00 92.19 109 VAL A CA 1
ATOM 821 C C . VAL A 1 109 ? 15.621 12.525 -19.906 1.00 92.19 109 VAL A C 1
ATOM 823 O O . VAL A 1 109 ? 15.362 13.424 -20.702 1.00 92.19 109 VAL A O 1
ATOM 826 N N . SER A 1 110 ? 16.850 12.015 -19.797 1.00 93.88 110 SER A N 1
ATOM 827 C CA . SER A 1 110 ? 17.986 12.499 -20.594 1.00 93.88 110 SER A CA 1
ATOM 828 C C . SER A 1 110 ? 17.816 12.282 -22.102 1.00 93.88 110 SER A C 1
ATOM 830 O O . SER A 1 110 ? 18.436 12.996 -22.889 1.00 93.88 110 SER A O 1
ATOM 832 N N . GLN A 1 111 ? 16.951 11.353 -22.522 1.00 91.38 111 GLN A N 1
ATOM 833 C CA . GLN A 1 111 ? 16.666 11.087 -23.935 1.00 91.38 111 GLN A CA 1
ATOM 834 C C . GLN A 1 111 ? 15.575 11.998 -24.510 1.00 91.38 111 GLN A C 1
ATOM 836 O O . GLN A 1 111 ? 15.502 12.168 -25.728 1.00 91.38 111 GLN A O 1
ATOM 841 N N . ILE A 1 112 ? 14.750 12.623 -23.660 1.00 91.56 112 ILE A N 1
ATOM 842 C CA . ILE A 1 112 ? 13.639 13.479 -24.101 1.00 91.56 112 ILE A CA 1
ATOM 843 C C . ILE A 1 112 ? 14.132 14.648 -24.976 1.00 91.56 112 ILE A C 1
ATOM 845 O O . ILE A 1 112 ? 13.588 14.809 -26.070 1.00 91.56 112 ILE A O 1
ATOM 849 N N . PRO A 1 113 ? 15.171 15.429 -24.598 1.00 92.50 113 PRO A N 1
ATOM 850 C CA . PRO A 1 113 ? 15.645 16.542 -25.424 1.00 92.50 113 PRO A CA 1
ATOM 851 C C . PRO A 1 113 ? 16.126 16.098 -26.808 1.00 92.50 113 PRO A C 1
ATOM 853 O O . PRO A 1 113 ? 15.835 16.751 -27.809 1.00 92.50 113 PRO A O 1
ATOM 856 N N . PHE A 1 114 ? 16.826 14.963 -26.875 1.00 93.31 114 PHE A N 1
ATOM 857 C CA . PHE A 1 114 ? 17.301 14.401 -28.137 1.00 93.31 114 PHE A CA 1
ATOM 858 C C . PHE A 1 114 ? 16.137 13.940 -29.026 1.00 93.31 114 PHE A C 1
ATOM 860 O O . PHE A 1 114 ? 16.120 14.232 -30.223 1.00 93.31 114 PHE A O 1
ATOM 867 N N . GLY A 1 115 ? 15.126 13.285 -28.445 1.00 88.69 115 GLY A N 1
ATOM 868 C CA . GLY A 1 115 ? 13.907 12.899 -29.158 1.00 88.69 115 GLY A CA 1
ATOM 869 C C . GLY A 1 115 ? 13.125 14.108 -29.682 1.00 88.69 115 GLY A C 1
ATOM 870 O O . GLY A 1 115 ? 12.662 14.097 -30.824 1.00 88.69 115 GLY A O 1
ATOM 871 N N . MET A 1 116 ? 13.043 15.186 -28.893 1.00 88.50 116 MET A N 1
ATOM 872 C CA . MET A 1 116 ? 12.431 16.449 -29.321 1.00 88.50 116 MET A CA 1
ATOM 873 C C . MET A 1 116 ? 13.183 17.067 -30.501 1.00 88.50 116 MET A C 1
ATOM 875 O O . MET A 1 116 ? 12.563 17.405 -31.506 1.00 88.50 116 MET A O 1
ATOM 879 N N . PHE A 1 117 ? 14.511 17.175 -30.412 1.00 90.88 117 PHE A N 1
ATOM 880 C CA . PHE A 1 117 ? 15.327 17.731 -31.490 1.00 90.88 117 PHE A CA 1
ATOM 881 C C . PHE A 1 117 ? 15.224 16.903 -32.777 1.00 90.88 117 PHE A C 1
ATOM 883 O O . PHE A 1 117 ? 15.015 17.463 -33.849 1.00 90.88 117 PHE A O 1
ATOM 890 N N . SER A 1 118 ? 15.270 15.573 -32.666 1.00 88.62 118 SER A N 1
ATOM 891 C CA . SER A 1 118 ? 15.105 14.664 -33.808 1.00 88.62 118 SER A CA 1
ATOM 892 C C . SER A 1 118 ? 13.735 14.838 -34.471 1.00 88.62 118 SER A C 1
ATOM 894 O O . SER A 1 118 ? 13.632 14.910 -35.691 1.00 88.62 118 SER A O 1
ATOM 896 N N . THR A 1 119 ? 12.674 14.993 -33.674 1.00 87.38 119 THR A N 1
ATOM 897 C CA . THR A 1 119 ? 11.316 15.233 -34.190 1.00 87.38 119 THR A CA 1
ATOM 898 C C . THR A 1 119 ? 11.207 16.590 -34.895 1.00 87.38 119 THR A C 1
ATOM 900 O O . THR A 1 119 ? 10.565 16.695 -35.939 1.00 87.38 119 THR A O 1
ATOM 903 N N . LEU A 1 120 ? 11.863 17.629 -34.366 1.00 86.81 120 LEU A N 1
ATOM 904 C CA . LEU A 1 120 ? 11.920 18.946 -35.006 1.00 86.81 120 LEU A CA 1
ATOM 905 C C . LEU A 1 120 ? 12.708 18.921 -36.319 1.00 86.81 120 LEU A C 1
ATOM 907 O O . LEU A 1 120 ? 12.323 19.610 -37.258 1.00 86.81 120 LEU A O 1
ATOM 911 N N . GLN A 1 121 ? 13.769 18.115 -36.415 1.00 90.50 121 GLN A N 1
ATOM 912 C CA . GLN A 1 121 ? 14.491 17.912 -37.673 1.00 90.50 121 GLN A CA 1
ATOM 913 C C . GLN A 1 121 ? 13.618 17.228 -38.729 1.00 90.50 121 GLN A C 1
ATOM 915 O O . GLN A 1 121 ? 13.584 17.684 -39.865 1.00 90.50 121 GLN A O 1
ATOM 920 N N . LEU A 1 122 ? 12.853 16.196 -38.357 1.00 88.31 122 LEU A N 1
ATOM 921 C CA . LEU A 1 122 ? 11.901 15.545 -39.268 1.00 88.31 122 LEU A CA 1
ATOM 922 C C . LEU A 1 122 ? 10.825 16.521 -39.772 1.00 88.31 122 LEU A C 1
ATOM 924 O O . LEU A 1 122 ? 10.434 16.479 -40.937 1.00 88.31 122 LEU A O 1
ATOM 928 N N . PHE A 1 123 ? 10.371 17.438 -38.913 1.00 88.38 123 PHE A N 1
ATOM 929 C CA . PHE A 1 123 ? 9.474 18.522 -39.316 1.00 88.38 123 PHE A CA 1
ATOM 930 C C . PHE A 1 123 ? 10.163 19.527 -40.255 1.00 88.38 123 PHE A C 1
ATOM 932 O O . PHE A 1 123 ? 9.598 19.883 -41.285 1.00 88.38 123 PHE A O 1
ATOM 939 N N . ALA A 1 124 ? 11.395 19.945 -39.948 1.00 88.31 124 ALA A N 1
ATOM 940 C CA . ALA A 1 124 ? 12.169 20.866 -40.785 1.00 88.31 124 ALA A CA 1
ATOM 941 C C . ALA A 1 124 ? 12.491 20.284 -42.174 1.00 88.31 124 ALA A C 1
ATOM 943 O O . ALA A 1 124 ? 12.538 21.021 -43.156 1.00 88.31 124 ALA A O 1
ATOM 944 N N . ASN A 1 125 ? 12.653 18.962 -42.264 1.00 92.44 125 ASN A N 1
ATOM 945 C CA . ASN A 1 125 ? 12.894 18.232 -43.508 1.00 92.44 125 ASN A CA 1
ATOM 946 C C . ASN A 1 125 ? 11.603 17.931 -44.300 1.00 92.44 125 ASN A C 1
ATOM 948 O O . ASN A 1 125 ? 11.664 17.222 -45.302 1.00 92.44 125 ASN A O 1
ATOM 952 N N . ASN A 1 126 ? 10.440 18.449 -43.877 1.00 86.62 126 ASN A N 1
ATOM 953 C CA . ASN A 1 126 ? 9.117 18.162 -44.453 1.00 86.62 126 ASN A CA 1
ATOM 954 C C . ASN A 1 126 ? 8.716 16.670 -44.451 1.00 86.62 126 ASN A C 1
ATOM 956 O O . ASN A 1 126 ? 7.817 16.269 -45.190 1.00 86.62 126 ASN A O 1
ATOM 960 N N . GLU A 1 127 ? 9.325 15.842 -43.600 1.00 89.25 127 GLU A N 1
ATOM 961 C CA . GLU A 1 127 ? 8.938 14.434 -43.426 1.00 89.25 127 GLU A CA 1
ATOM 962 C C . GLU A 1 127 ? 7.716 14.285 -42.501 1.00 89.25 127 GLU A C 1
ATOM 964 O O . GLU A 1 127 ? 6.970 13.309 -42.591 1.00 89.25 127 GLU A O 1
ATOM 969 N N . LEU A 1 128 ? 7.474 15.273 -41.630 1.00 86.00 128 LEU A N 1
ATOM 970 C CA . LEU A 1 128 ? 6.311 15.332 -40.742 1.00 86.00 128 LEU A CA 1
ATOM 971 C C . LEU A 1 128 ? 5.417 16.531 -41.055 1.00 86.00 128 LEU A C 1
ATOM 973 O O . LEU A 1 128 ? 5.874 17.667 -41.152 1.00 86.00 128 LEU A O 1
ATOM 977 N N . SER A 1 129 ? 4.107 16.288 -41.120 1.00 90.06 129 SER A N 1
ATOM 978 C CA . SER A 1 129 ? 3.117 17.365 -41.203 1.00 90.06 129 SER A CA 1
ATOM 979 C C . SER A 1 129 ? 2.925 18.058 -39.849 1.00 90.06 129 SER A C 1
ATOM 981 O O . SER A 1 129 ? 2.986 17.425 -38.790 1.00 90.06 129 SER A O 1
ATOM 983 N N . LEU A 1 130 ? 2.611 19.359 -39.878 1.00 88.50 130 LEU A N 1
ATOM 984 C CA . LEU A 1 130 ? 2.321 20.150 -38.674 1.00 88.50 130 LEU A CA 1
ATOM 985 C C . LEU A 1 130 ? 1.177 19.542 -37.842 1.00 88.50 130 LEU A C 1
ATOM 987 O O . LEU A 1 130 ? 1.227 19.552 -36.614 1.00 88.50 130 LEU A O 1
ATOM 991 N N . LEU A 1 131 ? 0.165 18.975 -38.507 1.00 90.69 131 LEU A N 1
ATOM 992 C CA . LEU A 1 131 ? -0.976 18.342 -37.846 1.00 90.69 131 LEU A CA 1
ATOM 993 C C . LEU A 1 131 ? -0.536 17.129 -37.018 1.00 90.69 131 LEU A C 1
ATOM 995 O O . LEU A 1 131 ? -0.923 17.019 -35.857 1.00 90.69 131 LEU A O 1
ATOM 999 N N . VAL A 1 132 ? 0.302 16.249 -37.577 1.00 89.50 132 VAL A N 1
ATOM 1000 C CA . VAL A 1 132 ? 0.813 15.067 -36.860 1.00 89.50 132 VAL A CA 1
ATOM 1001 C C . VAL A 1 132 ? 1.635 15.485 -35.642 1.00 89.50 132 VAL A C 1
ATOM 1003 O O . VAL A 1 132 ? 1.450 14.915 -34.570 1.00 89.50 132 VAL A O 1
ATOM 1006 N N . LEU A 1 133 ? 2.480 16.513 -35.767 1.00 88.81 133 LEU A N 1
ATOM 1007 C CA . LEU A 1 133 ? 3.271 17.029 -34.647 1.00 88.81 133 LEU A CA 1
ATOM 1008 C C . LEU A 1 133 ? 2.381 17.517 -33.492 1.00 88.81 133 LEU A C 1
ATOM 1010 O O . LEU A 1 133 ? 2.615 17.160 -32.337 1.00 88.81 133 LEU A O 1
ATOM 1014 N N . ILE A 1 134 ? 1.338 18.293 -33.805 1.00 91.81 134 ILE A N 1
ATOM 1015 C CA . ILE A 1 134 ? 0.380 18.794 -32.809 1.00 91.81 134 ILE A CA 1
ATOM 1016 C C . ILE A 1 134 ? -0.369 17.634 -32.147 1.00 91.81 134 ILE A C 1
ATOM 1018 O O . ILE A 1 134 ? -0.504 17.616 -30.925 1.00 91.81 134 ILE A O 1
ATOM 1022 N N . VAL A 1 135 ? -0.827 16.651 -32.928 1.00 93.88 135 VAL A N 1
ATOM 1023 C CA . VAL A 1 135 ? -1.528 15.473 -32.396 1.00 93.88 135 VAL A CA 1
ATOM 1024 C C . VAL A 1 135 ? -0.622 14.670 -31.462 1.00 93.88 135 VAL A C 1
ATOM 1026 O O . VAL A 1 135 ? -1.045 14.322 -30.362 1.00 93.88 135 VAL A O 1
ATOM 1029 N N . VAL A 1 136 ? 0.633 14.419 -31.843 1.00 90.25 136 VAL A N 1
ATOM 1030 C CA . VAL A 1 136 ? 1.602 13.700 -31.000 1.00 90.25 136 VAL A CA 1
ATOM 1031 C C . VAL A 1 136 ? 1.865 14.460 -29.699 1.00 90.25 136 VAL A C 1
ATOM 1033 O O . VAL A 1 136 ? 1.799 13.866 -28.621 1.00 90.25 136 VAL A O 1
ATOM 1036 N N . ALA A 1 137 ? 2.094 15.774 -29.770 1.00 90.94 137 ALA A N 1
ATOM 1037 C CA . ALA A 1 137 ? 2.284 16.605 -28.583 1.00 90.94 137 ALA A CA 1
ATOM 1038 C C . ALA A 1 137 ? 1.049 16.581 -27.663 1.00 90.94 137 ALA A C 1
ATOM 1040 O O . ALA A 1 137 ? 1.184 16.416 -26.449 1.00 90.94 137 ALA A O 1
ATOM 1041 N N . ALA A 1 138 ? -0.155 16.675 -28.236 1.00 95.12 138 ALA A N 1
ATOM 1042 C CA . ALA A 1 138 ? -1.408 16.610 -27.492 1.00 95.12 138 ALA A CA 1
ATOM 1043 C C . ALA A 1 138 ? -1.596 15.254 -26.793 1.00 95.12 138 ALA A C 1
ATOM 1045 O O . ALA A 1 138 ? -1.971 15.226 -25.623 1.00 95.12 138 ALA A O 1
ATOM 1046 N N . VAL A 1 139 ? -1.287 14.139 -27.464 1.00 95.69 139 VAL A N 1
ATOM 1047 C CA . VAL A 1 139 ? -1.367 12.788 -26.881 1.00 95.69 139 VAL A CA 1
ATOM 1048 C C . VAL A 1 139 ? -0.380 12.618 -25.726 1.00 95.69 139 VAL A C 1
ATOM 1050 O O . VAL A 1 139 ? -0.756 12.076 -24.687 1.00 95.69 139 VAL A O 1
ATOM 1053 N N . ILE A 1 140 ? 0.855 13.115 -25.860 1.00 91.88 140 ILE A N 1
ATOM 1054 C CA . ILE A 1 140 ? 1.859 13.058 -24.786 1.00 91.88 140 ILE A CA 1
ATOM 1055 C C . ILE A 1 140 ? 1.382 13.849 -23.564 1.00 91.88 140 ILE A C 1
ATOM 1057 O O . ILE A 1 140 ? 1.388 13.323 -22.449 1.00 91.88 140 ILE A O 1
ATOM 1061 N N . ILE A 1 141 ? 0.928 15.091 -23.764 1.00 95.38 141 ILE A N 1
ATOM 1062 C CA . ILE A 1 141 ? 0.438 15.948 -22.675 1.00 95.38 141 ILE A CA 1
ATOM 1063 C C . ILE A 1 141 ? -0.795 15.325 -22.014 1.00 95.38 141 ILE A C 1
ATOM 1065 O O . ILE A 1 141 ? -0.847 15.228 -20.788 1.00 95.38 141 ILE A O 1
ATOM 1069 N N . ALA A 1 142 ? -1.764 14.853 -22.804 1.00 97.19 142 ALA A N 1
ATOM 1070 C CA . ALA A 1 142 ? -2.958 14.188 -22.293 1.00 97.19 142 ALA A CA 1
ATOM 1071 C C . ALA A 1 142 ? -2.607 12.927 -21.490 1.00 97.19 142 ALA A C 1
ATOM 1073 O O . ALA A 1 142 ? -3.160 12.716 -20.412 1.00 97.19 142 ALA A O 1
ATOM 1074 N N . GLY A 1 143 ? -1.649 12.127 -21.968 1.00 95.50 143 GLY A N 1
ATOM 1075 C CA . GLY A 1 143 ? -1.147 10.951 -21.261 1.00 95.50 143 GLY A CA 1
ATOM 1076 C C . GLY A 1 143 ? -0.514 11.303 -19.914 1.00 95.50 143 GLY A C 1
ATOM 1077 O O . GLY A 1 143 ? -0.848 10.687 -18.903 1.00 95.50 143 GLY A O 1
ATOM 1078 N N . VAL A 1 144 ? 0.343 12.330 -19.867 1.00 93.12 144 VAL A N 1
ATOM 1079 C CA . VAL A 1 144 ? 0.963 12.797 -18.614 1.00 93.12 144 VAL A CA 1
ATOM 1080 C C . VAL A 1 144 ? -0.097 13.298 -17.633 1.00 93.12 144 VAL A C 1
ATOM 1082 O O . VAL A 1 144 ? -0.094 12.888 -16.473 1.00 93.12 144 VAL A O 1
ATOM 1085 N N . LEU A 1 145 ? -1.036 14.135 -18.087 1.00 96.06 145 LEU A N 1
ATOM 1086 C CA . LEU A 1 145 ? -2.126 14.643 -17.248 1.00 96.06 145 LEU A CA 1
ATOM 1087 C C . LEU A 1 145 ? -3.006 13.512 -16.710 1.00 96.06 145 LEU A C 1
ATOM 1089 O O . LEU A 1 145 ? -3.370 13.527 -15.535 1.00 96.06 145 LEU A O 1
ATOM 1093 N N . PHE A 1 146 ? -3.308 12.513 -17.539 1.00 94.88 146 PHE A N 1
ATOM 1094 C CA . PHE A 1 146 ? -4.075 11.344 -17.130 1.00 94.88 146 PHE A CA 1
ATOM 1095 C C . PHE A 1 146 ? -3.350 10.536 -16.048 1.00 94.88 146 PHE A C 1
ATOM 1097 O O . PHE A 1 146 ? -3.948 10.208 -15.023 1.00 94.88 146 PHE A O 1
ATOM 1104 N N . VAL A 1 147 ? -2.052 10.269 -16.224 1.00 90.81 147 VAL A N 1
ATOM 1105 C CA . VAL A 1 147 ? -1.242 9.568 -15.216 1.00 90.81 147 VAL A CA 1
ATOM 1106 C C . VAL A 1 147 ? -1.196 10.359 -13.908 1.00 90.81 147 VAL A C 1
ATOM 1108 O O . VAL A 1 147 ? -1.422 9.782 -12.847 1.00 90.81 147 VAL A O 1
ATOM 1111 N N . VAL A 1 148 ? -0.978 11.678 -13.964 1.00 91.94 148 VAL A N 1
ATOM 1112 C CA . VAL A 1 148 ? -0.978 12.543 -12.770 1.00 91.94 148 VAL A CA 1
ATOM 1113 C C . VAL A 1 148 ? -2.342 12.527 -12.076 1.00 91.94 148 VAL A C 1
ATOM 1115 O O . VAL A 1 148 ? -2.402 12.405 -10.852 1.00 91.94 148 VAL A O 1
ATOM 1118 N N . TYR A 1 149 ? -3.441 12.599 -12.827 1.00 92.88 149 TYR A N 1
ATOM 1119 C CA . TYR A 1 149 ? -4.795 12.532 -12.279 1.00 92.88 149 TYR A CA 1
ATOM 1120 C C . TYR A 1 149 ? -5.050 11.208 -11.546 1.00 92.88 149 TYR A C 1
ATOM 1122 O O . TYR A 1 149 ? -5.519 11.208 -10.407 1.00 92.88 149 TYR A O 1
ATOM 1130 N N . VAL A 1 150 ? -4.700 10.072 -12.157 1.00 90.75 150 VAL A N 1
ATOM 1131 C CA . VAL A 1 150 ? -4.897 8.747 -11.547 1.00 90.75 150 VAL A CA 1
ATOM 1132 C C . VAL A 1 150 ? -3.978 8.539 -10.337 1.00 90.75 150 VAL A C 1
ATOM 1134 O O . VAL A 1 150 ? -4.424 8.008 -9.323 1.00 90.75 150 VAL A O 1
ATOM 1137 N N . GLU A 1 151 ? -2.724 8.993 -10.393 1.00 87.50 151 GLU A N 1
ATOM 1138 C CA . GLU A 1 151 ? -1.753 8.818 -9.300 1.00 87.50 151 GLU A CA 1
ATOM 1139 C C . GLU A 1 151 ? -2.057 9.715 -8.086 1.00 87.50 151 GLU A C 1
ATOM 1141 O O . GLU A 1 151 ? -1.826 9.327 -6.937 1.00 87.50 151 GLU A O 1
ATOM 1146 N N . THR A 1 152 ? -2.612 10.910 -8.316 1.00 88.62 152 THR A N 1
ATOM 1147 C CA . THR A 1 152 ? -3.071 11.812 -7.241 1.00 88.62 152 THR A CA 1
ATOM 1148 C C . THR A 1 152 ? -4.440 11.423 -6.682 1.00 88.62 152 THR A C 1
ATOM 1150 O O . THR A 1 152 ? -4.821 11.877 -5.598 1.00 88.62 152 THR A O 1
ATOM 1153 N N . SER A 1 153 ? -5.171 10.548 -7.376 1.00 91.00 153 SER A N 1
ATOM 1154 C CA . SER A 1 153 ? -6.479 10.078 -6.942 1.00 91.00 153 SER A CA 1
ATOM 1155 C C . SER A 1 153 ? -6.363 9.128 -5.751 1.00 91.00 153 SER A C 1
ATOM 1157 O O . SER A 1 153 ? -5.739 8.064 -5.797 1.00 91.00 153 SER A O 1
ATOM 1159 N N . VAL A 1 154 ? -7.028 9.507 -4.660 1.00 91.44 154 VAL A N 1
ATOM 1160 C CA . VAL A 1 154 ? -7.086 8.724 -3.425 1.00 91.44 154 VAL A CA 1
ATOM 1161 C C . VAL A 1 154 ? -8.528 8.493 -3.005 1.00 91.44 154 VAL A C 1
ATOM 1163 O O . VAL A 1 154 ? -9.350 9.410 -2.968 1.00 91.44 154 VAL A O 1
ATOM 1166 N N . ARG A 1 155 ? -8.835 7.259 -2.612 1.00 90.25 155 ARG A N 1
ATOM 1167 C CA . ARG A 1 155 ? -10.065 6.932 -1.904 1.00 90.25 155 ARG A CA 1
ATOM 1168 C C . ARG A 1 155 ? -9.900 7.331 -0.442 1.00 90.25 155 ARG A C 1
ATOM 1170 O O . ARG A 1 155 ? -9.069 6.784 0.276 1.00 90.25 155 ARG A O 1
ATOM 1177 N N . ARG A 1 156 ? -10.707 8.287 0.011 1.00 88.19 156 ARG A N 1
ATOM 1178 C CA . ARG A 1 156 ? -10.710 8.741 1.406 1.00 88.19 156 ARG A CA 1
ATOM 1179 C C . ARG A 1 156 ? -11.524 7.766 2.255 1.00 88.19 156 ARG A C 1
ATOM 1181 O O . ARG A 1 156 ? -12.734 7.663 2.073 1.00 88.19 156 ARG A O 1
ATOM 1188 N N . LEU A 1 157 ? -10.867 7.040 3.156 1.00 86.06 157 LEU A N 1
ATOM 1189 C CA . LEU A 1 157 ? -11.532 6.193 4.145 1.00 86.06 157 LEU A CA 1
ATOM 1190 C C . LEU A 1 157 ? -11.706 7.006 5.432 1.00 86.06 157 LEU A C 1
ATOM 1192 O O . LEU A 1 157 ? -10.701 7.315 6.070 1.00 86.06 157 LEU A O 1
ATOM 1196 N N . PRO A 1 158 ? -12.931 7.411 5.804 1.00 84.00 158 PRO A N 1
ATOM 1197 C CA . PRO A 1 158 ? -13.133 8.242 6.981 1.00 84.00 158 PRO A CA 1
ATOM 1198 C C . PRO A 1 158 ? -12.761 7.457 8.241 1.00 84.00 158 PRO A C 1
ATOM 1200 O O . PRO A 1 158 ? -13.118 6.287 8.384 1.00 84.00 158 PRO A O 1
ATOM 1203 N N . VAL A 1 159 ? -12.032 8.106 9.143 1.00 86.19 159 VAL A N 1
ATOM 1204 C CA . VAL A 1 159 ? -11.587 7.543 10.417 1.00 86.19 159 VAL A CA 1
ATOM 1205 C C . VAL A 1 159 ? -11.720 8.585 11.522 1.00 86.19 159 VAL A C 1
ATOM 1207 O O . VAL A 1 159 ? -11.597 9.790 11.289 1.00 86.19 159 VAL A O 1
ATOM 1210 N N . GLN A 1 160 ? -11.975 8.128 12.741 1.00 81.19 160 GLN A N 1
ATOM 1211 C CA . GLN A 1 160 ? -12.086 8.997 13.904 1.00 81.19 160 GLN A CA 1
ATOM 1212 C C . GLN A 1 160 ? -10.903 8.753 14.831 1.00 81.19 160 GLN A C 1
ATOM 1214 O O . GLN A 1 160 ? -10.704 7.648 15.328 1.00 81.19 160 GLN A O 1
ATOM 1219 N N . TYR A 1 161 ? -10.100 9.788 15.060 1.00 79.12 161 TYR A N 1
ATOM 1220 C CA . TYR A 1 161 ? -9.029 9.716 16.046 1.00 79.12 161 TYR A CA 1
ATOM 1221 C C . TYR A 1 161 ? -9.605 9.955 17.447 1.00 79.12 161 TYR A C 1
ATOM 1223 O O . TYR A 1 161 ? -10.492 10.802 17.606 1.00 79.12 161 TYR A O 1
ATOM 1231 N N . PRO A 1 162 ? -9.124 9.220 18.462 1.00 66.44 162 PRO A N 1
ATOM 1232 C CA . PRO A 1 162 ? -9.669 9.308 19.804 1.00 66.44 162 PRO A CA 1
ATOM 1233 C C . PRO A 1 162 ? -9.409 10.701 20.381 1.00 66.44 162 PRO A C 1
ATOM 1235 O O . PRO A 1 162 ? -8.362 11.312 20.138 1.00 66.44 162 PRO A O 1
ATOM 1238 N N . ARG A 1 163 ? -10.368 11.209 21.160 1.00 67.44 163 ARG A N 1
ATOM 1239 C CA . ARG A 1 163 ? -10.211 12.482 21.871 1.00 67.44 163 ARG A CA 1
ATOM 1240 C C . ARG A 1 163 ? -9.087 12.334 22.899 1.00 67.44 163 ARG A C 1
ATOM 1242 O O . ARG A 1 163 ? -9.096 11.380 23.674 1.00 67.44 163 ARG A O 1
ATOM 1249 N N . ARG A 1 164 ? -8.121 13.258 22.921 1.00 60.25 164 ARG A N 1
ATOM 1250 C CA . ARG A 1 164 ? -7.095 13.296 23.974 1.00 60.25 164 ARG A CA 1
ATOM 1251 C C . ARG A 1 164 ? -7.517 14.297 25.041 1.00 60.25 164 ARG A C 1
ATOM 1253 O O . ARG A 1 164 ? -7.874 15.433 24.738 1.00 60.25 164 ARG A O 1
ATOM 1260 N N . VAL A 1 165 ? -7.475 13.871 26.297 1.00 56.66 165 VAL A N 1
ATOM 1261 C CA . VAL A 1 165 ? -7.655 14.773 27.437 1.00 56.66 165 VAL A CA 1
ATOM 1262 C C . VAL A 1 165 ? -6.287 15.372 27.754 1.00 56.66 165 VAL A C 1
ATOM 1264 O O . VAL A 1 165 ? -5.360 14.639 28.090 1.00 56.66 165 VAL A O 1
ATOM 1267 N N . ILE A 1 166 ? -6.138 16.688 27.597 1.00 49.47 166 ILE A N 1
ATOM 1268 C CA . ILE A 1 166 ? -4.945 17.429 28.026 1.00 49.47 166 ILE A CA 1
ATOM 1269 C C . ILE A 1 166 ? -5.409 18.399 29.116 1.00 49.47 166 ILE A C 1
ATOM 1271 O O . ILE A 1 166 ? -6.158 19.339 28.847 1.00 49.47 166 ILE A O 1
ATOM 1275 N N . GLY A 1 167 ? -5.004 18.151 30.364 1.00 69.56 167 GLY A N 1
ATOM 1276 C CA . GLY A 1 167 ? -5.458 18.934 31.518 1.00 69.56 167 GLY A CA 1
ATOM 1277 C C . GLY A 1 167 ? -6.952 18.740 31.817 1.00 69.56 167 GLY A C 1
ATOM 1278 O O . GLY A 1 167 ? -7.447 17.618 31.806 1.00 69.56 167 GLY A O 1
ATOM 1279 N N . ARG A 1 168 ? -7.681 19.832 32.097 1.00 65.44 168 ARG A N 1
ATOM 1280 C CA . ARG A 1 168 ? -9.138 19.815 32.382 1.00 65.44 168 ARG A CA 1
ATOM 1281 C C . ARG A 1 168 ? -10.020 19.994 31.139 1.00 65.44 168 ARG A C 1
ATOM 1283 O O . ARG A 1 168 ? -11.240 19.929 31.252 1.00 65.44 168 ARG A O 1
ATOM 1290 N N . SER A 1 169 ? -9.436 20.224 29.964 1.00 43.84 169 SER A N 1
ATOM 1291 C CA . SER A 1 169 ? -10.176 20.457 28.720 1.00 43.84 169 SER A CA 1
ATOM 1292 C C . SER A 1 169 ? -10.017 19.283 27.756 1.00 43.84 169 SER A C 1
ATOM 1294 O O . SER A 1 169 ? -8.904 18.885 27.416 1.00 43.84 169 SER A O 1
ATOM 1296 N N . MET A 1 170 ? -11.139 18.746 27.276 1.00 54.41 170 MET A N 1
ATOM 1297 C CA . MET A 1 170 ? -11.146 17.816 26.146 1.00 54.41 170 MET A CA 1
ATOM 1298 C C . MET A 1 170 ? -10.828 18.592 24.863 1.00 54.41 170 MET A C 1
ATOM 1300 O O . MET A 1 170 ? -11.639 19.408 24.427 1.00 54.41 170 MET A O 1
ATOM 1304 N N . VAL A 1 171 ? -9.672 18.329 24.249 1.00 48.28 171 VAL A N 1
ATOM 1305 C CA . VAL A 1 171 ? -9.305 18.885 22.941 1.00 48.28 171 VAL A CA 1
ATOM 1306 C C . VAL A 1 171 ? -9.276 17.752 21.922 1.00 48.28 171 VAL A C 1
ATOM 1308 O O . VAL A 1 171 ? -8.557 16.764 22.067 1.00 48.28 171 VAL A O 1
ATOM 1311 N N . GLY A 1 172 ? -10.044 17.918 20.850 1.00 55.59 172 GLY A N 1
ATOM 1312 C CA . GLY A 1 172 ? -9.953 17.056 19.677 1.00 55.59 172 GLY A CA 1
ATOM 1313 C C . GLY A 1 172 ? -10.953 15.902 19.638 1.00 55.59 172 GLY A C 1
ATOM 1314 O O . GLY A 1 172 ? -11.723 15.661 20.563 1.00 55.59 172 GLY A O 1
ATOM 1315 N N . GLY A 1 173 ? -10.957 15.243 18.482 1.00 60.66 173 GLY A N 1
ATOM 1316 C CA . GLY A 1 173 ? -12.038 14.410 17.946 1.00 60.66 173 GLY A CA 1
ATOM 1317 C C . GLY A 1 173 ? -12.434 14.865 16.538 1.00 60.66 173 GLY A C 1
ATOM 1318 O O . GLY A 1 173 ? -13.613 14.856 16.196 1.00 60.66 173 GLY A O 1
ATOM 1319 N N . GLN A 1 174 ? -11.469 15.354 15.748 1.00 63.38 174 GLN A N 1
ATOM 1320 C CA . GLN A 1 174 ? -11.731 15.788 14.382 1.00 63.38 174 GLN A CA 1
ATOM 1321 C C . GLN A 1 174 ? -11.786 14.554 13.482 1.00 63.38 174 GLN A C 1
ATOM 1323 O O . GLN A 1 174 ? -10.883 13.713 13.508 1.00 63.38 174 GLN A O 1
ATOM 1328 N N . SER A 1 175 ? -12.858 14.442 12.697 1.00 69.94 175 SER A N 1
ATOM 1329 C CA . SER A 1 175 ? -12.944 13.458 11.624 1.00 69.94 175 SER A CA 1
ATOM 1330 C C . SER A 1 175 ? -11.773 13.674 10.674 1.00 69.94 175 SER A C 1
ATOM 1332 O O . SER A 1 175 ? -11.597 14.770 10.140 1.00 69.94 175 SER A O 1
ATOM 1334 N N . SER A 1 176 ? -10.987 12.631 10.459 1.00 81.50 176 SER A N 1
ATOM 1335 C CA . SER A 1 176 ? -9.930 12.629 9.460 1.00 81.50 176 SER A CA 1
ATOM 1336 C C . SER A 1 176 ? -10.213 11.509 8.463 1.00 81.50 176 SER A C 1
ATOM 1338 O O . SER A 1 176 ? -11.219 10.801 8.557 1.00 81.50 176 SER A O 1
ATOM 1340 N N . PHE A 1 177 ? -9.361 11.358 7.463 1.00 85.44 177 PHE A N 1
ATOM 1341 C CA . PHE A 1 177 ? -9.461 10.258 6.522 1.00 85.44 177 PHE A CA 1
ATOM 1342 C C . PHE A 1 177 ? -8.100 9.613 6.324 1.00 85.44 177 PHE A C 1
ATOM 1344 O O . PHE A 1 177 ? -7.076 10.284 6.217 1.00 85.44 177 PHE A O 1
ATOM 1351 N N . PHE A 1 178 ? -8.104 8.293 6.234 1.00 84.81 178 PHE A N 1
ATOM 1352 C CA . PHE A 1 178 ? -6.967 7.533 5.764 1.00 84.81 178 PHE A CA 1
ATOM 1353 C C . PHE A 1 178 ? -6.973 7.542 4.223 1.00 84.81 178 PHE A C 1
ATOM 1355 O O . PHE A 1 178 ? -7.971 7.125 3.618 1.00 84.81 178 PHE A O 1
ATOM 1362 N N . PRO A 1 179 ? -5.917 8.046 3.557 1.00 87.56 179 PRO A N 1
ATOM 1363 C CA . PRO A 1 179 ? -5.847 8.067 2.103 1.00 87.56 179 PRO A CA 1
ATOM 1364 C C . PRO A 1 179 ? -5.468 6.683 1.568 1.00 87.56 179 PRO A C 1
ATOM 1366 O O . PRO A 1 179 ? -4.361 6.196 1.782 1.00 87.56 179 PRO A O 1
ATOM 1369 N N . PHE A 1 180 ? -6.376 6.059 0.826 1.00 85.31 180 PHE A N 1
ATOM 1370 C CA . PHE A 1 180 ? -6.116 4.812 0.121 1.00 85.31 180 PHE A CA 1
ATOM 1371 C C . PHE A 1 180 ? -5.874 5.106 -1.364 1.00 85.31 180 PHE A C 1
ATOM 1373 O O . PHE A 1 180 ? -6.804 5.456 -2.093 1.00 85.31 180 PHE A O 1
ATOM 1380 N N . LYS A 1 181 ? -4.618 5.018 -1.815 1.00 84.38 181 LYS A N 1
ATOM 1381 C CA . LYS A 1 181 ? -4.264 5.222 -3.229 1.00 84.38 181 LYS A CA 1
ATOM 1382 C C . LYS A 1 181 ? -4.892 4.142 -4.112 1.00 84.38 181 LYS A C 1
ATOM 1384 O O . LYS A 1 181 ? -4.963 2.986 -3.707 1.00 84.38 181 LYS A O 1
ATOM 1389 N N . ILE A 1 182 ? -5.303 4.516 -5.326 1.00 82.56 182 ILE A N 1
ATOM 1390 C CA . ILE A 1 182 ? -5.823 3.562 -6.321 1.00 82.56 182 ILE A CA 1
ATOM 1391 C C . ILE A 1 182 ? -4.720 2.591 -6.759 1.00 82.56 182 ILE A C 1
ATOM 1393 O O . ILE A 1 182 ? -4.949 1.387 -6.826 1.00 82.56 182 ILE A O 1
ATOM 1397 N N . ASN A 1 183 ? -3.518 3.113 -7.009 1.00 81.19 183 ASN A N 1
ATOM 1398 C CA . ASN A 1 183 ? -2.333 2.324 -7.310 1.00 81.19 183 ASN A CA 1
ATOM 1399 C C . ASN A 1 183 ? -1.256 2.591 -6.252 1.00 81.19 183 ASN A C 1
ATOM 1401 O O . ASN A 1 183 ? -0.644 3.654 -6.226 1.00 81.19 183 ASN A O 1
ATOM 1405 N N . SER A 1 184 ? -1.005 1.625 -5.369 1.00 78.25 184 SER A N 1
ATOM 1406 C CA . SER A 1 184 ? 0.109 1.703 -4.414 1.00 78.25 184 SER A CA 1
ATOM 1407 C C . SER A 1 184 ? 1.431 1.188 -4.989 1.00 78.25 184 SER A C 1
ATOM 1409 O O . SER A 1 184 ? 2.467 1.336 -4.349 1.00 78.25 184 SER A O 1
ATOM 1411 N N . SER A 1 185 ? 1.403 0.560 -6.169 1.00 74.69 185 SER A N 1
ATOM 1412 C CA . SER A 1 185 ? 2.571 -0.084 -6.784 1.00 74.69 185 SER A CA 1
ATOM 1413 C C . SER A 1 185 ? 3.489 0.899 -7.516 1.00 74.69 185 SER A C 1
ATOM 1415 O O . SER A 1 185 ? 4.652 0.582 -7.776 1.00 74.69 185 SER A O 1
ATOM 1417 N N . GLY A 1 186 ? 2.981 2.088 -7.860 1.00 79.62 186 GLY A N 1
ATOM 1418 C CA . GLY A 1 186 ? 3.727 3.112 -8.589 1.00 79.62 186 GLY A CA 1
ATOM 1419 C C . GLY A 1 186 ? 4.302 2.586 -9.910 1.00 79.62 186 GLY A C 1
ATOM 1420 O O . GLY A 1 186 ? 3.592 1.972 -10.705 1.00 79.62 186 GLY A O 1
ATOM 1421 N N . VAL A 1 187 ? 5.604 2.814 -10.125 1.00 83.44 187 VAL A N 1
ATOM 1422 C CA . VAL A 1 187 ? 6.333 2.527 -11.382 1.00 83.44 187 VAL A CA 1
ATOM 1423 C C . VAL A 1 187 ? 6.931 1.109 -11.426 1.00 83.44 187 VAL A C 1
ATOM 1425 O O . VAL A 1 187 ? 7.456 0.671 -12.446 1.00 83.44 187 VAL A O 1
ATOM 1428 N N . ILE A 1 188 ? 6.846 0.350 -10.332 1.00 84.12 188 ILE A N 1
ATOM 1429 C CA . ILE A 1 188 ? 7.493 -0.964 -10.216 1.00 84.12 188 ILE A CA 1
ATOM 1430 C C . ILE A 1 188 ? 6.923 -2.010 -11.204 1.00 84.12 188 ILE A C 1
ATOM 1432 O O . ILE A 1 188 ? 7.723 -2.702 -11.840 1.00 84.12 188 ILE A O 1
ATOM 1436 N N . PRO A 1 189 ? 5.592 -2.141 -11.403 1.00 88.25 189 PRO A N 1
ATOM 1437 C CA . PRO A 1 189 ? 5.047 -3.165 -12.297 1.00 88.25 189 PRO A CA 1
ATOM 1438 C C . PRO A 1 189 ? 5.498 -3.043 -13.763 1.00 88.25 189 PRO A C 1
ATOM 1440 O O . PRO A 1 189 ? 5.937 -4.057 -14.309 1.00 88.25 189 PRO A O 1
ATOM 1443 N N . PRO A 1 190 ? 5.490 -1.850 -14.401 1.00 88.38 190 PRO A N 1
ATOM 1444 C CA . PRO A 1 190 ? 6.056 -1.684 -15.743 1.00 88.38 190 PRO A CA 1
ATOM 1445 C C . PRO A 1 190 ? 7.531 -2.081 -15.856 1.00 88.38 190 PRO A C 1
ATOM 1447 O O . PRO A 1 190 ? 7.914 -2.691 -16.852 1.00 88.38 190 PRO A O 1
ATOM 1450 N N . ILE A 1 191 ? 8.348 -1.791 -14.835 1.00 87.44 191 ILE A N 1
ATOM 1451 C CA . ILE A 1 191 ? 9.773 -2.161 -14.813 1.00 87.44 191 ILE A CA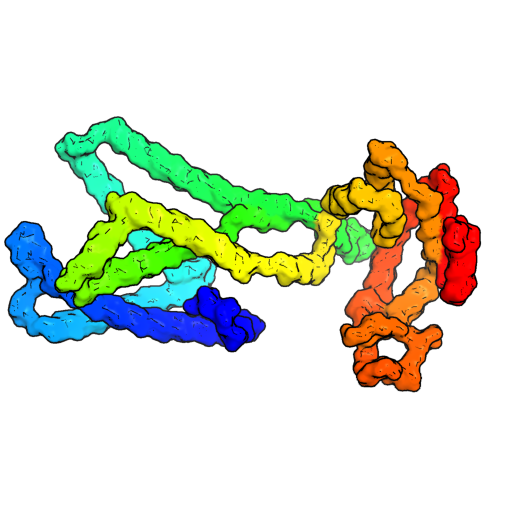 1
ATOM 1452 C C . ILE A 1 191 ? 9.939 -3.684 -14.758 1.00 87.44 191 ILE A C 1
ATOM 1454 O O . ILE A 1 191 ? 10.782 -4.247 -15.458 1.00 87.44 191 ILE A O 1
ATOM 1458 N N . PHE A 1 192 ? 9.136 -4.382 -13.952 1.00 86.12 192 PHE A N 1
ATOM 1459 C CA . PHE A 1 192 ? 9.190 -5.845 -13.909 1.00 86.12 192 PHE A CA 1
ATOM 1460 C C . PHE A 1 192 ? 8.692 -6.483 -15.203 1.00 86.12 192 PHE A C 1
ATOM 1462 O O . PHE A 1 192 ? 9.326 -7.414 -15.700 1.00 86.12 192 PHE A O 1
ATOM 1469 N N . ALA A 1 193 ? 7.603 -5.964 -15.772 1.00 90.12 193 ALA A N 1
ATOM 1470 C CA . ALA A 1 193 ? 7.074 -6.441 -17.042 1.00 90.12 193 ALA A CA 1
ATOM 1471 C C . ALA A 1 193 ? 8.107 -6.288 -18.173 1.00 90.12 193 ALA A C 1
ATOM 1473 O O . ALA A 1 193 ? 8.349 -7.244 -18.913 1.00 90.12 193 ALA A O 1
ATOM 1474 N N . SER A 1 194 ? 8.781 -5.135 -18.263 1.00 88.38 194 SER A N 1
ATOM 1475 C CA . SER A 1 194 ? 9.815 -4.903 -19.278 1.00 88.38 194 SER A CA 1
ATOM 1476 C C . SER A 1 194 ? 11.049 -5.777 -19.052 1.00 88.38 194 SER A C 1
ATOM 1478 O O . SER A 1 194 ? 11.573 -6.343 -20.007 1.00 88.38 194 SER A O 1
ATOM 1480 N N . SER A 1 195 ? 11.466 -5.977 -17.797 1.00 86.56 195 SER A N 1
ATOM 1481 C CA . SER A 1 195 ? 12.601 -6.848 -17.456 1.00 86.56 195 SER A CA 1
ATOM 1482 C C . SER A 1 195 ? 12.343 -8.317 -17.817 1.00 86.56 195 SER A C 1
ATOM 1484 O O . SER A 1 195 ? 13.250 -9.008 -18.277 1.00 86.56 195 SER A O 1
ATOM 1486 N N . ILE A 1 196 ? 11.109 -8.801 -17.639 1.00 87.31 196 ILE A N 1
ATOM 1487 C CA . ILE A 1 196 ? 10.726 -10.174 -18.000 1.00 87.31 196 ILE A CA 1
ATOM 1488 C C . ILE A 1 196 ? 10.661 -10.345 -19.513 1.00 87.31 196 ILE A C 1
ATOM 1490 O O . ILE A 1 196 ? 11.154 -11.346 -20.022 1.00 87.31 196 ILE A O 1
ATOM 1494 N N . LEU A 1 197 ? 10.116 -9.371 -20.243 1.00 87.31 197 LEU A N 1
ATOM 1495 C CA . LEU A 1 197 ? 10.089 -9.418 -21.707 1.00 87.31 197 LEU A CA 1
ATOM 1496 C C . LEU A 1 197 ? 11.479 -9.260 -22.336 1.00 87.31 197 LEU A C 1
ATOM 1498 O O . LEU A 1 197 ? 11.740 -9.822 -23.398 1.00 87.31 197 LEU A O 1
ATOM 1502 N N . ALA A 1 198 ? 12.393 -8.554 -21.671 1.00 82.62 198 ALA A N 1
ATOM 1503 C CA . ALA A 1 198 ? 13.779 -8.437 -22.109 1.00 82.62 198 ALA A CA 1
ATOM 1504 C C . ALA A 1 198 ? 14.552 -9.764 -22.017 1.00 82.62 198 ALA A C 1
ATOM 1506 O O . ALA A 1 198 ? 15.531 -9.954 -22.741 1.00 82.62 198 ALA A O 1
ATOM 1507 N N . PHE A 1 199 ? 14.132 -10.699 -21.157 1.00 82.88 199 PHE A N 1
ATOM 1508 C CA . PHE A 1 199 ? 14.843 -11.963 -20.964 1.00 82.88 199 PHE A CA 1
ATOM 1509 C C . PHE A 1 199 ? 14.787 -12.883 -22.202 1.00 82.88 199 PHE A C 1
ATOM 1511 O O . PHE A 1 199 ? 15.858 -13.231 -22.706 1.00 82.88 199 PHE A O 1
ATOM 1518 N N . PRO A 1 200 ? 13.612 -13.222 -22.778 1.00 81.12 200 PRO A N 1
ATOM 1519 C CA . PRO A 1 200 ? 13.549 -13.969 -24.035 1.00 81.12 200 PRO A CA 1
ATOM 1520 C C . PRO A 1 200 ? 14.249 -13.257 -25.196 1.00 81.12 200 PRO A C 1
ATOM 1522 O O . PRO A 1 200 ? 14.937 -13.907 -25.979 1.00 81.12 200 PRO A O 1
ATOM 1525 N N . ALA A 1 201 ? 14.128 -11.926 -25.285 1.00 77.88 201 ALA A N 1
ATOM 1526 C CA . ALA A 1 201 ? 14.818 -11.146 -26.312 1.00 77.88 201 ALA A CA 1
ATOM 1527 C C . ALA A 1 201 ? 16.344 -11.298 -26.191 1.00 77.88 201 ALA A C 1
ATOM 1529 O O . ALA A 1 201 ? 17.025 -11.546 -27.183 1.00 77.88 201 ALA A O 1
ATOM 1530 N N . THR A 1 202 ? 16.877 -11.267 -24.968 1.00 77.81 202 THR A N 1
ATOM 1531 C CA . THR A 1 202 ? 18.294 -11.554 -24.711 1.00 77.81 202 THR A CA 1
ATOM 1532 C C . THR A 1 202 ? 18.666 -12.992 -25.091 1.00 77.81 202 THR A C 1
ATOM 1534 O O . THR A 1 202 ? 19.720 -13.200 -25.670 1.00 77.81 202 THR A O 1
ATOM 1537 N N . ILE A 1 203 ? 17.824 -14.004 -24.842 1.00 79.00 203 ILE A N 1
ATOM 1538 C CA . ILE A 1 203 ? 18.119 -15.391 -25.270 1.00 79.00 203 ILE A CA 1
ATOM 1539 C C . ILE A 1 203 ? 18.264 -15.483 -26.790 1.00 79.00 203 ILE A C 1
ATOM 1541 O O . ILE A 1 203 ? 19.123 -16.219 -27.280 1.00 79.00 203 ILE A O 1
ATOM 1545 N N . THR A 1 204 ? 17.463 -14.722 -27.540 1.00 75.06 204 THR A N 1
ATOM 1546 C CA . THR A 1 204 ? 17.549 -14.756 -29.001 1.00 75.06 204 THR A CA 1
ATOM 1547 C C . THR A 1 204 ? 18.917 -14.311 -29.505 1.00 75.06 204 THR A C 1
ATOM 1549 O O . THR A 1 204 ? 19.427 -14.933 -30.427 1.00 75.06 204 THR A O 1
ATOM 1552 N N . THR A 1 205 ? 19.593 -13.373 -28.826 1.00 71.31 205 THR A N 1
ATOM 1553 C CA . THR A 1 205 ? 20.946 -12.940 -29.216 1.00 71.31 205 THR A CA 1
ATOM 1554 C C . THR A 1 205 ? 22.018 -14.014 -29.018 1.00 71.31 205 THR A C 1
ATOM 1556 O O . THR A 1 205 ? 23.038 -13.975 -29.704 1.00 71.31 205 THR A O 1
ATOM 1559 N N . PHE A 1 206 ? 21.799 -14.982 -28.122 1.00 72.19 206 PHE A N 1
ATOM 1560 C CA . PHE A 1 206 ? 22.702 -16.121 -27.917 1.00 72.19 206 PHE A CA 1
ATOM 1561 C C . PHE A 1 206 ? 22.457 -17.269 -28.902 1.00 72.19 206 PHE A C 1
ATOM 1563 O O . PHE A 1 206 ? 23.405 -17.952 -29.279 1.00 72.19 206 PHE A O 1
ATOM 1570 N N . TYR A 1 207 ? 21.202 -17.491 -29.304 1.00 75.00 207 TYR A N 1
ATOM 1571 C CA . TYR A 1 207 ? 20.779 -18.642 -30.112 1.00 75.00 207 TYR A CA 1
ATOM 1572 C C . TYR A 1 207 ? 20.093 -18.206 -31.415 1.00 75.00 207 TYR A C 1
ATOM 1574 O O . TYR A 1 207 ? 19.013 -18.689 -31.760 1.00 75.00 207 TYR A O 1
ATOM 1582 N N . ASN A 1 208 ? 20.733 -17.294 -32.151 1.00 67.56 208 ASN A N 1
ATOM 1583 C CA . ASN A 1 208 ? 20.223 -16.773 -33.425 1.00 67.56 208 ASN A CA 1
ATOM 1584 C C . ASN A 1 208 ? 20.086 -17.848 -34.522 1.00 67.56 208 ASN A C 1
ATOM 1586 O O . ASN A 1 208 ? 19.306 -17.670 -35.459 1.00 67.56 208 ASN A O 1
ATOM 1590 N N . ASP A 1 209 ? 20.811 -18.962 -34.397 1.00 70.19 209 ASP A N 1
ATOM 1591 C CA . ASP A 1 209 ? 20.858 -20.030 -35.402 1.00 70.19 209 ASP A CA 1
ATOM 1592 C C . ASP A 1 209 ? 19.639 -20.966 -35.356 1.00 70.19 209 ASP A C 1
ATOM 1594 O O . ASP A 1 209 ? 19.390 -21.710 -36.304 1.00 70.19 209 ASP A O 1
ATOM 1598 N N . VAL A 1 210 ? 18.849 -20.938 -34.274 1.00 82.88 210 VAL A N 1
ATOM 1599 C CA . VAL A 1 210 ? 17.676 -21.810 -34.115 1.00 82.88 210 VAL A CA 1
ATOM 1600 C C . VAL A 1 210 ? 16.429 -21.105 -34.671 1.00 82.88 210 VAL A C 1
ATOM 1602 O O . VAL A 1 210 ? 15.997 -20.099 -34.098 1.00 82.88 210 VAL A O 1
ATOM 1605 N N . PRO A 1 211 ? 15.771 -21.637 -35.725 1.00 81.69 211 PRO A N 1
ATOM 1606 C CA . PRO A 1 211 ? 14.626 -20.981 -36.364 1.00 81.69 211 PRO A CA 1
ATOM 1607 C C . PRO A 1 211 ? 13.480 -20.666 -35.397 1.00 81.69 211 PRO A C 1
ATOM 1609 O O . PRO A 1 211 ? 12.931 -19.571 -35.438 1.00 81.69 211 PRO A O 1
ATOM 1612 N N . LEU A 1 212 ? 13.171 -21.583 -34.473 1.00 80.69 212 LEU A N 1
ATOM 1613 C CA . LEU A 1 212 ? 12.121 -21.396 -33.467 1.00 80.69 212 LEU A CA 1
ATOM 1614 C C . LEU A 1 212 ? 12.424 -20.228 -32.514 1.00 80.69 212 LEU A C 1
ATOM 1616 O O . LEU A 1 212 ? 11.539 -19.428 -32.218 1.00 80.69 212 LEU A O 1
ATOM 1620 N N . VAL A 1 213 ? 13.678 -20.093 -32.073 1.00 80.00 213 VAL A N 1
ATOM 1621 C CA . VAL A 1 213 ? 14.107 -18.997 -31.189 1.00 80.00 213 VAL A CA 1
ATOM 1622 C C . VAL A 1 213 ? 14.039 -17.665 -31.933 1.00 80.00 213 VAL A C 1
ATOM 1624 O O . VAL A 1 213 ? 13.527 -16.684 -31.396 1.00 80.00 213 VAL A O 1
ATOM 1627 N N . ARG A 1 214 ? 14.469 -17.641 -33.197 1.00 77.88 214 ARG A N 1
ATOM 1628 C CA . ARG A 1 214 ? 14.397 -16.455 -34.055 1.00 77.88 214 ARG A CA 1
ATOM 1629 C C . ARG A 1 214 ? 12.957 -16.011 -34.322 1.00 77.88 214 ARG A C 1
ATOM 1631 O O . ARG A 1 214 ? 12.678 -14.816 -34.253 1.00 77.88 214 ARG A O 1
ATOM 1638 N N . SER A 1 215 ? 12.042 -16.943 -34.594 1.00 79.75 215 SER A N 1
ATOM 1639 C CA . SER A 1 215 ? 10.618 -16.643 -34.793 1.00 79.75 215 SER A CA 1
ATOM 1640 C C . SER A 1 215 ? 9.990 -16.030 -33.543 1.00 79.75 215 SER A C 1
ATOM 1642 O O . SER A 1 215 ? 9.309 -15.013 -33.633 1.00 79.75 215 SER A O 1
ATOM 1644 N N . ILE A 1 216 ? 10.277 -16.596 -32.368 1.00 80.31 216 ILE A N 1
ATOM 1645 C CA . ILE A 1 216 ? 9.798 -16.063 -31.086 1.00 80.31 216 ILE A CA 1
ATOM 1646 C C . ILE A 1 216 ? 10.383 -14.665 -30.821 1.00 80.31 216 ILE A C 1
ATOM 1648 O O . ILE A 1 216 ? 9.656 -13.758 -30.420 1.00 80.31 216 ILE A O 1
ATOM 1652 N N . GLY A 1 217 ? 11.675 -14.460 -31.091 1.00 76.94 217 GLY A N 1
ATOM 1653 C CA . GLY A 1 217 ? 12.334 -13.160 -30.934 1.00 76.94 217 GLY A CA 1
ATOM 1654 C C . GLY A 1 217 ? 11.778 -12.072 -31.847 1.00 76.94 217 GLY A C 1
ATOM 1655 O O . GLY A 1 217 ? 11.591 -10.943 -31.404 1.00 76.94 217 GLY A O 1
ATOM 1656 N N . ALA A 1 218 ? 11.467 -12.409 -33.102 1.00 77.88 218 ALA A N 1
ATOM 1657 C CA . ALA A 1 218 ? 10.902 -11.466 -34.067 1.00 77.88 218 ALA A CA 1
ATOM 1658 C C . ALA A 1 218 ? 9.517 -10.951 -33.639 1.00 77.88 218 ALA A C 1
ATOM 1660 O O . ALA A 1 218 ? 9.207 -9.769 -33.819 1.00 77.88 218 ALA A O 1
ATOM 1661 N N . GLU A 1 219 ? 8.708 -11.826 -33.038 1.00 82.38 219 GLU A N 1
ATOM 1662 C CA . GLU A 1 219 ? 7.390 -11.486 -32.499 1.00 82.38 219 GLU A CA 1
ATOM 1663 C C . GLU A 1 219 ? 7.476 -10.689 -31.184 1.00 82.38 219 GLU A C 1
ATOM 1665 O O . GLU A 1 219 ? 6.638 -9.830 -30.916 1.00 82.38 219 GLU A O 1
ATOM 1670 N N . LEU A 1 220 ? 8.529 -10.887 -30.386 1.00 80.81 220 LEU A N 1
ATOM 1671 C CA . LEU A 1 220 ? 8.765 -10.185 -29.115 1.00 80.81 220 LEU A CA 1
ATOM 1672 C C . LEU A 1 220 ? 9.449 -8.812 -29.273 1.00 80.81 220 LEU A C 1
ATOM 1674 O O . LEU A 1 220 ? 10.151 -8.354 -28.371 1.00 80.81 220 LEU A O 1
ATOM 1678 N N . THR A 1 221 ? 9.225 -8.125 -30.393 1.00 80.38 221 THR A N 1
ATOM 1679 C CA . THR A 1 221 ? 9.735 -6.765 -30.622 1.00 80.38 221 THR A CA 1
ATOM 1680 C C . THR A 1 221 ? 8.672 -5.696 -30.323 1.00 80.38 221 THR A C 1
ATOM 1682 O O . THR A 1 221 ? 7.495 -5.918 -30.613 1.00 80.38 221 THR A O 1
ATOM 1685 N N . PRO A 1 222 ? 9.045 -4.501 -29.810 1.00 78.88 222 PRO A N 1
ATOM 1686 C CA . PRO A 1 222 ? 8.085 -3.448 -29.437 1.00 78.88 222 PRO A CA 1
ATOM 1687 C C . PRO A 1 222 ? 7.129 -2.981 -30.548 1.00 78.88 222 PRO A C 1
ATOM 1689 O O . PRO A 1 222 ? 6.035 -2.495 -30.264 1.00 78.88 222 PRO A O 1
ATOM 1692 N N . ASN A 1 223 ? 7.504 -3.165 -31.817 1.00 82.31 223 ASN A N 1
ATOM 1693 C CA . ASN A 1 223 ? 6.668 -2.812 -32.968 1.00 82.31 223 ASN A CA 1
ATOM 1694 C C . ASN A 1 223 ? 5.539 -3.818 -33.246 1.00 82.31 223 ASN A C 1
ATOM 1696 O O . ASN A 1 223 ? 4.690 -3.563 -34.101 1.00 82.31 223 ASN A O 1
ATOM 1700 N N . LYS A 1 224 ? 5.522 -4.972 -32.573 1.00 88.56 224 LYS A N 1
ATOM 1701 C CA . LYS A 1 224 ? 4.533 -6.027 -32.800 1.00 88.56 224 LYS A CA 1
ATOM 1702 C C . LYS A 1 224 ? 3.405 -5.963 -31.776 1.00 88.56 224 LYS A C 1
ATOM 1704 O O . LYS A 1 224 ? 3.590 -5.645 -30.603 1.00 88.56 224 LYS A O 1
ATOM 1709 N N . LEU A 1 225 ? 2.205 -6.317 -32.231 1.00 89.12 225 LEU A N 1
ATOM 1710 C CA . LEU A 1 225 ? 0.989 -6.286 -31.416 1.00 89.12 225 LEU A CA 1
ATOM 1711 C C . LEU A 1 225 ? 1.059 -7.313 -30.271 1.00 89.12 225 LEU A C 1
ATOM 1713 O O . LEU A 1 225 ? 0.672 -7.013 -29.144 1.00 89.12 225 LEU A O 1
ATOM 1717 N N . ILE A 1 226 ? 1.629 -8.493 -30.534 1.00 89.12 226 ILE A N 1
ATOM 1718 C CA . ILE A 1 226 ? 1.780 -9.561 -29.538 1.00 89.12 226 ILE A CA 1
ATOM 1719 C C . ILE A 1 226 ? 2.656 -9.135 -28.355 1.00 89.12 226 ILE A C 1
ATOM 1721 O O . ILE A 1 226 ? 2.267 -9.354 -27.209 1.00 89.12 226 ILE A O 1
ATOM 1725 N N . TYR A 1 227 ? 3.775 -8.447 -28.611 1.00 89.75 227 TYR A N 1
ATOM 1726 C CA . TYR A 1 227 ? 4.617 -7.876 -27.560 1.00 89.75 227 TYR A CA 1
ATOM 1727 C C . TYR A 1 227 ? 3.817 -6.916 -26.676 1.00 89.75 227 TYR A C 1
ATOM 1729 O O . TYR A 1 227 ? 3.810 -7.063 -25.456 1.00 89.75 227 TYR A O 1
ATOM 1737 N N . ASN A 1 228 ? 3.089 -5.977 -27.288 1.00 90.38 228 ASN A N 1
ATOM 1738 C CA . ASN A 1 228 ? 2.318 -4.972 -26.556 1.00 90.38 228 ASN A CA 1
ATOM 1739 C C . ASN A 1 228 ? 1.174 -5.591 -25.737 1.00 90.38 228 ASN A C 1
ATOM 1741 O O . ASN A 1 228 ? 0.951 -5.179 -24.600 1.00 90.38 228 ASN A O 1
ATOM 1745 N N . LEU A 1 229 ? 0.490 -6.617 -26.256 1.00 93.06 229 LEU A N 1
ATOM 1746 C CA . LEU A 1 229 ? -0.541 -7.339 -25.502 1.00 93.06 229 LEU A CA 1
ATOM 1747 C C . LEU A 1 229 ? 0.039 -8.057 -24.285 1.00 93.06 229 LEU A C 1
ATOM 1749 O O . LEU A 1 229 ? -0.479 -7.898 -23.180 1.00 93.06 229 LEU A O 1
ATOM 1753 N N . ILE A 1 230 ? 1.127 -8.813 -24.466 1.00 92.31 230 ILE A N 1
ATOM 1754 C CA . ILE A 1 230 ? 1.783 -9.505 -23.351 1.00 92.31 230 ILE A CA 1
ATOM 1755 C C . ILE A 1 230 ? 2.290 -8.479 -22.333 1.00 92.31 230 ILE A C 1
ATOM 1757 O O . ILE A 1 230 ? 2.119 -8.676 -21.132 1.00 92.31 230 ILE A O 1
ATOM 1761 N N . PHE A 1 231 ? 2.854 -7.361 -22.792 1.00 92.06 231 PHE A N 1
ATOM 1762 C CA . PHE A 1 231 ? 3.335 -6.297 -21.919 1.00 92.06 231 PHE A CA 1
ATOM 1763 C C . PHE A 1 231 ? 2.214 -5.706 -21.059 1.00 92.06 231 PHE A C 1
ATOM 1765 O O . PHE A 1 231 ? 2.360 -5.635 -19.840 1.00 92.06 231 PHE A O 1
ATOM 1772 N N . VAL A 1 232 ? 1.068 -5.370 -21.658 1.00 94.06 232 VAL A N 1
ATOM 1773 C CA . VAL A 1 232 ? -0.104 -4.862 -20.928 1.00 94.06 232 VAL A CA 1
ATOM 1774 C C . VAL A 1 232 ? -0.616 -5.888 -19.914 1.00 94.06 232 VAL A C 1
ATOM 1776 O O . VAL A 1 232 ? -0.849 -5.540 -18.755 1.00 94.06 232 VAL A O 1
ATOM 1779 N N . VAL A 1 233 ? -0.741 -7.159 -20.305 1.00 95.56 233 VAL A N 1
ATOM 1780 C CA . VAL A 1 233 ? -1.181 -8.235 -19.400 1.00 95.56 233 VAL A CA 1
ATOM 1781 C C . VAL A 1 233 ? -0.223 -8.390 -18.219 1.00 95.56 233 VAL A C 1
ATOM 1783 O O . VAL A 1 233 ? -0.669 -8.470 -17.073 1.00 95.56 233 VAL A O 1
ATOM 1786 N N . LEU A 1 234 ? 1.088 -8.380 -18.469 1.00 93.44 234 LEU A N 1
ATOM 1787 C CA . LEU A 1 234 ? 2.096 -8.454 -17.414 1.00 93.44 234 LEU A CA 1
ATOM 1788 C C . LEU A 1 234 ? 2.039 -7.237 -16.488 1.00 93.44 234 LEU A C 1
ATOM 1790 O O . LEU A 1 234 ? 2.149 -7.410 -15.276 1.00 93.44 234 LEU A O 1
ATOM 1794 N N . ILE A 1 235 ? 1.818 -6.028 -17.014 1.00 92.38 235 ILE A N 1
ATOM 1795 C CA . ILE A 1 235 ? 1.644 -4.825 -16.187 1.00 92.38 235 ILE A CA 1
ATOM 1796 C C . ILE A 1 235 ? 0.464 -5.001 -15.229 1.00 92.38 235 ILE A C 1
ATOM 1798 O O . ILE A 1 235 ? 0.634 -4.783 -14.029 1.00 92.38 235 ILE A O 1
ATOM 1802 N N . PHE A 1 236 ? -0.706 -5.431 -15.717 1.00 91.94 236 PHE A N 1
ATOM 1803 C CA . PHE A 1 236 ? -1.873 -5.669 -14.859 1.00 91.94 236 PHE A CA 1
ATOM 1804 C C . PHE A 1 236 ? -1.611 -6.759 -13.817 1.00 91.94 236 PHE A C 1
ATOM 1806 O O . PHE A 1 236 ? -1.923 -6.574 -12.638 1.00 91.94 236 PHE A O 1
ATOM 1813 N N . LEU A 1 237 ? -0.995 -7.867 -14.232 1.00 91.69 237 LEU A N 1
ATOM 1814 C CA . LEU A 1 237 ? -0.661 -8.981 -13.350 1.00 91.69 237 LEU A CA 1
ATOM 1815 C C . LEU A 1 237 ? 0.289 -8.545 -12.228 1.00 91.69 237 LEU A C 1
ATOM 1817 O O . LEU A 1 237 ? 0.017 -8.810 -11.057 1.00 91.69 237 LEU A O 1
ATOM 1821 N N . PHE A 1 238 ? 1.369 -7.832 -12.556 1.00 88.44 238 PHE A N 1
ATOM 1822 C CA . PHE A 1 238 ? 2.317 -7.350 -11.554 1.00 88.44 238 PHE A CA 1
ATOM 1823 C C . PHE A 1 238 ? 1.746 -6.232 -10.691 1.00 88.44 238 PHE A C 1
ATOM 1825 O O . PHE A 1 238 ? 2.037 -6.207 -9.499 1.00 88.44 238 PHE A O 1
ATOM 1832 N N . ALA A 1 239 ? 0.916 -5.342 -11.238 1.00 88.62 239 ALA A N 1
ATOM 1833 C CA . ALA A 1 239 ? 0.263 -4.302 -10.450 1.00 88.62 239 ALA A CA 1
ATOM 1834 C C . ALA A 1 239 ? -0.678 -4.913 -9.403 1.00 88.62 239 ALA A C 1
ATOM 1836 O O . ALA A 1 239 ? -0.650 -4.513 -8.236 1.00 88.62 239 ALA A O 1
ATOM 1837 N N . TYR A 1 240 ? -1.457 -5.928 -9.788 1.00 86.75 240 TYR A N 1
ATOM 1838 C CA . TYR A 1 240 ? -2.327 -6.654 -8.867 1.00 86.75 240 TYR A CA 1
ATOM 1839 C C . TYR A 1 240 ? -1.524 -7.433 -7.820 1.00 86.75 240 TYR A C 1
ATOM 1841 O O . TYR A 1 240 ? -1.746 -7.268 -6.620 1.00 86.75 240 TYR A O 1
ATOM 1849 N N . PHE A 1 241 ? -0.551 -8.236 -8.261 1.00 83.81 241 PHE A N 1
ATOM 1850 C CA . PHE A 1 241 ? 0.271 -9.055 -7.372 1.00 83.81 241 PHE A CA 1
ATOM 1851 C C . PHE A 1 241 ? 1.047 -8.202 -6.363 1.00 83.81 241 PHE A C 1
ATOM 1853 O O . PHE A 1 241 ? 1.032 -8.485 -5.166 1.00 83.81 241 PHE A O 1
ATOM 1860 N N . TYR A 1 242 ? 1.687 -7.125 -6.822 1.00 80.38 242 TYR A N 1
ATOM 1861 C CA . TYR A 1 242 ? 2.461 -6.233 -5.961 1.00 80.38 242 TYR A CA 1
ATOM 1862 C C . TYR A 1 242 ? 1.572 -5.536 -4.924 1.00 80.38 242 TYR A C 1
ATOM 1864 O O . TYR A 1 242 ? 1.903 -5.528 -3.736 1.00 80.38 242 TYR A O 1
ATOM 1872 N N . THR A 1 243 ? 0.410 -5.024 -5.346 1.00 82.81 243 THR A N 1
ATOM 1873 C CA . THR A 1 243 ? -0.572 -4.416 -4.434 1.00 82.81 243 THR A CA 1
ATOM 1874 C C . THR A 1 243 ? -1.035 -5.420 -3.377 1.00 82.81 243 THR A C 1
ATOM 1876 O O . THR A 1 243 ? -1.034 -5.093 -2.194 1.00 82.81 243 THR A O 1
ATOM 1879 N N . ALA A 1 244 ? -1.367 -6.655 -3.770 1.00 80.38 244 ALA A N 1
ATOM 1880 C CA . ALA A 1 244 ? -1.831 -7.694 -2.851 1.00 80.38 244 ALA A CA 1
ATOM 1881 C C . ALA A 1 244 ? -0.758 -8.133 -1.838 1.00 80.38 244 ALA A C 1
ATOM 1883 O O . ALA A 1 244 ? -1.071 -8.395 -0.679 1.00 80.38 244 ALA A O 1
ATOM 1884 N N . VAL A 1 245 ? 0.510 -8.201 -2.254 1.00 76.12 245 VAL A N 1
ATOM 1885 C CA . VAL A 1 245 ? 1.624 -8.589 -1.374 1.00 76.12 245 VAL A CA 1
ATOM 1886 C C . VAL A 1 245 ? 1.970 -7.481 -0.383 1.00 76.12 245 VAL A C 1
ATOM 1888 O O . VAL A 1 245 ? 2.244 -7.762 0.785 1.00 76.12 245 VAL A O 1
ATOM 1891 N N . GLN A 1 246 ? 1.993 -6.224 -0.830 1.00 73.25 246 GLN A N 1
ATOM 1892 C CA . GLN A 1 246 ? 2.411 -5.116 0.025 1.00 73.25 246 GLN A CA 1
ATOM 1893 C C . GLN A 1 246 ? 1.288 -4.618 0.939 1.00 73.25 246 GLN A C 1
ATOM 1895 O O . GLN A 1 246 ? 1.552 -4.199 2.069 1.00 73.25 246 GLN A O 1
ATOM 1900 N N . PHE A 1 247 ? 0.037 -4.681 0.483 1.00 76.19 247 PHE A N 1
ATOM 1901 C CA . PHE A 1 247 ? -1.108 -4.259 1.273 1.00 76.19 247 PHE A CA 1
ATOM 1902 C C . PHE A 1 247 ? -1.631 -5.402 2.146 1.00 76.19 247 PHE A C 1
ATOM 1904 O O . PHE A 1 247 ? -2.418 -6.239 1.709 1.00 76.19 247 PHE A O 1
ATOM 1911 N N . ASN A 1 248 ? -1.229 -5.411 3.418 1.00 81.25 248 ASN A N 1
ATOM 1912 C CA . ASN A 1 248 ? -1.808 -6.305 4.417 1.00 81.25 248 ASN A CA 1
ATOM 1913 C C . ASN A 1 248 ? -2.887 -5.558 5.234 1.00 81.25 248 ASN A C 1
ATOM 1915 O O . ASN A 1 248 ? -2.534 -4.797 6.143 1.00 81.25 248 ASN A O 1
ATOM 1919 N N . PRO A 1 249 ? -4.192 -5.772 4.958 1.00 83.50 249 PRO A N 1
ATOM 1920 C CA . PRO A 1 249 ? -5.270 -5.056 5.641 1.00 83.50 249 PRO A CA 1
ATOM 1921 C C . PRO A 1 249 ? -5.327 -5.366 7.139 1.00 83.50 249 PRO A C 1
ATOM 1923 O O . PRO A 1 249 ? -5.688 -4.498 7.930 1.00 83.50 249 PRO A O 1
ATOM 1926 N N . VAL A 1 250 ? -4.937 -6.580 7.544 1.00 85.56 250 VAL A N 1
ATOM 1927 C CA . VAL A 1 250 ? -4.934 -6.996 8.952 1.00 85.56 250 VAL A CA 1
ATOM 1928 C C . VAL A 1 250 ? -3.884 -6.204 9.717 1.00 85.56 250 VAL A C 1
ATOM 1930 O O . VAL A 1 250 ? -4.218 -5.557 10.708 1.00 85.56 250 VAL A O 1
ATOM 1933 N N . LYS A 1 251 ? -2.649 -6.160 9.205 1.00 84.25 251 LYS A N 1
ATOM 1934 C CA . LYS A 1 251 ? -1.557 -5.403 9.827 1.00 84.25 251 LYS A CA 1
ATOM 1935 C C . LYS A 1 251 ? -1.885 -3.910 9.918 1.00 84.25 251 LYS A C 1
ATOM 1937 O O . LYS A 1 251 ? -1.718 -3.318 10.979 1.00 84.25 251 LYS A O 1
ATOM 1942 N N . LEU A 1 252 ? -2.416 -3.323 8.841 1.00 84.62 252 LEU A N 1
ATOM 1943 C CA . LEU A 1 252 ? -2.858 -1.926 8.854 1.00 84.62 252 LEU A CA 1
ATOM 1944 C C . LEU A 1 252 ? -3.950 -1.696 9.909 1.00 84.62 252 LEU A C 1
ATOM 1946 O O . LEU A 1 252 ? -3.906 -0.713 10.642 1.00 84.62 252 LEU A O 1
ATOM 1950 N N . SER A 1 253 ? -4.917 -2.612 10.025 1.00 84.06 253 SER A N 1
ATOM 1951 C CA . SER A 1 253 ? -5.976 -2.501 11.031 1.00 84.06 253 SER A CA 1
ATOM 1952 C C . SER A 1 253 ? -5.439 -2.588 12.462 1.00 84.06 253 SER A C 1
ATOM 1954 O O . SER A 1 253 ? -5.913 -1.864 13.333 1.00 84.06 253 SER A O 1
ATOM 1956 N N . GLU A 1 254 ? -4.438 -3.432 12.718 1.00 84.56 254 GLU A N 1
ATOM 1957 C CA . GLU A 1 254 ? -3.780 -3.532 14.022 1.00 84.56 254 GLU A CA 1
ATOM 1958 C C . GLU A 1 254 ? -3.005 -2.259 14.361 1.00 84.56 254 GLU A C 1
ATOM 1960 O O . GLU A 1 254 ? -3.086 -1.780 15.490 1.00 84.56 254 GLU A O 1
ATOM 1965 N N . GLU A 1 255 ? -2.294 -1.678 13.393 1.00 83.75 255 GLU A N 1
ATOM 1966 C CA . GLU A 1 255 ? -1.604 -0.396 13.560 1.00 83.75 255 GLU A CA 1
ATOM 1967 C C . GLU A 1 255 ? -2.601 0.729 13.867 1.00 83.75 255 GLU A C 1
ATOM 1969 O O . GLU A 1 255 ? -2.441 1.435 14.861 1.00 83.75 255 GLU A O 1
ATOM 1974 N N . LEU A 1 256 ? -3.689 0.844 13.099 1.00 84.38 256 LEU A N 1
ATOM 1975 C CA . LEU A 1 256 ? -4.750 1.824 13.354 1.00 84.38 256 LEU A CA 1
ATOM 1976 C C . LEU A 1 256 ? -5.387 1.640 14.742 1.00 84.38 256 LEU A C 1
ATOM 1978 O O . LEU A 1 256 ? -5.576 2.620 15.465 1.00 84.38 256 LEU A O 1
ATOM 1982 N N . LYS A 1 257 ? -5.646 0.393 15.156 1.00 79.75 257 LYS A N 1
ATOM 1983 C CA . LYS A 1 257 ? -6.146 0.074 16.503 1.00 79.75 257 LYS A CA 1
ATOM 1984 C C . LYS A 1 257 ? -5.162 0.481 17.599 1.00 79.75 257 LYS A C 1
ATOM 1986 O O . LYS A 1 257 ? -5.598 1.024 18.608 1.00 79.75 257 LYS A O 1
ATOM 1991 N N . LYS A 1 258 ? -3.852 0.275 17.411 1.00 77.44 258 LYS A N 1
ATOM 1992 C CA . LYS A 1 258 ? -2.816 0.723 18.366 1.00 77.44 258 LYS A CA 1
ATOM 1993 C C . LYS A 1 258 ? -2.818 2.240 18.549 1.00 77.44 258 LYS A C 1
ATOM 1995 O O . LYS A 1 258 ? -2.594 2.715 19.657 1.00 77.44 258 LYS A O 1
ATOM 2000 N N . TYR A 1 259 ? -3.122 2.995 17.495 1.00 76.50 259 TYR A N 1
ATOM 2001 C CA . TYR A 1 259 ? -3.306 4.448 17.570 1.00 76.50 259 TYR A CA 1
ATOM 2002 C C . TYR A 1 259 ? -4.687 4.872 18.103 1.00 76.50 259 TYR A C 1
ATOM 2004 O O . TYR A 1 259 ? -4.982 6.066 18.161 1.00 76.50 259 TYR A O 1
ATOM 2012 N N . GLY A 1 260 ? -5.531 3.914 18.502 1.00 73.25 260 GLY A N 1
ATOM 2013 C CA . GLY A 1 260 ? -6.879 4.145 19.016 1.00 73.25 260 GLY A CA 1
ATOM 2014 C C . GLY A 1 260 ? -7.854 4.679 17.968 1.00 73.25 260 GLY A C 1
ATOM 2015 O O . GLY A 1 260 ? -8.882 5.240 18.335 1.00 73.25 260 GLY A O 1
ATOM 2016 N N . VAL A 1 261 ? -7.532 4.540 16.678 1.00 80.81 261 VAL A N 1
ATOM 2017 C CA . VAL A 1 261 ? -8.367 5.018 15.573 1.00 80.81 261 VAL A CA 1
ATOM 2018 C C . VAL A 1 261 ? -9.642 4.187 15.501 1.00 80.81 261 VAL A C 1
ATOM 2020 O O . VAL A 1 261 ? -9.602 2.958 15.426 1.00 80.81 261 VAL A O 1
ATOM 2023 N N . LEU A 1 262 ? -10.779 4.872 15.505 1.00 79.00 262 LEU A N 1
ATOM 2024 C CA . LEU A 1 262 ? -12.109 4.292 15.465 1.00 79.00 262 LEU A CA 1
ATOM 2025 C C . LEU A 1 262 ? -12.721 4.411 14.070 1.00 79.00 262 LEU A C 1
ATOM 2027 O O . LEU A 1 262 ? -12.432 5.328 13.293 1.00 79.00 262 LEU A O 1
ATOM 2031 N N . VAL A 1 263 ? -13.594 3.457 13.765 1.00 83.25 263 VAL A N 1
ATOM 2032 C CA . VAL A 1 263 ? -14.428 3.485 12.564 1.00 83.25 263 VAL A CA 1
ATOM 2033 C C . VAL A 1 263 ? -15.577 4.474 12.800 1.00 83.25 263 VAL A C 1
ATOM 2035 O O . VAL A 1 263 ? -16.172 4.431 13.876 1.00 83.25 263 VAL A O 1
ATOM 2038 N N . PRO A 1 264 ? -15.913 5.347 11.834 1.00 83.25 264 PRO A N 1
ATOM 2039 C CA . PRO A 1 264 ? -17.027 6.276 11.980 1.00 83.25 264 PRO A CA 1
ATOM 2040 C C . PRO A 1 264 ? -18.373 5.568 12.151 1.00 83.25 264 PRO A C 1
ATOM 2042 O O . PRO A 1 264 ? -18.626 4.537 11.520 1.00 83.25 264 PRO A O 1
ATOM 2045 N N . ASP A 1 265 ? -19.264 6.200 12.912 1.00 80.25 265 ASP A N 1
ATOM 2046 C CA . ASP A 1 265 ? -20.625 5.720 13.178 1.00 80.25 265 ASP A CA 1
ATOM 2047 C C . ASP A 1 265 ? -21.391 5.371 11.898 1.00 80.25 265 ASP A C 1
ATOM 2049 O O . ASP A 1 265 ? -22.002 4.310 11.820 1.00 80.25 265 ASP A O 1
ATOM 2053 N N . ASP A 1 266 ? -21.289 6.196 10.851 1.00 82.44 266 ASP A N 1
ATOM 2054 C CA . ASP A 1 266 ? -21.956 5.955 9.564 1.00 82.44 266 ASP A CA 1
ATOM 2055 C C . ASP A 1 266 ? -21.607 4.600 8.940 1.00 82.44 266 ASP A C 1
ATOM 2057 O O . ASP A 1 266 ? -22.456 3.954 8.322 1.00 82.44 266 ASP A O 1
ATOM 2061 N N . VAL A 1 267 ? -20.349 4.178 9.071 1.00 85.50 267 VAL A N 1
ATOM 2062 C CA . VAL A 1 267 ? -19.873 2.909 8.516 1.00 85.50 267 VAL A CA 1
ATOM 2063 C C . VAL A 1 267 ? -20.390 1.752 9.367 1.00 85.50 267 VAL A C 1
ATOM 2065 O O . VAL A 1 267 ? -20.898 0.781 8.812 1.00 85.50 267 VAL A O 1
ATOM 2068 N N . ILE A 1 268 ? -20.321 1.876 10.698 1.00 85.19 268 ILE A N 1
ATOM 2069 C CA . ILE A 1 268 ? -20.831 0.863 11.636 1.00 85.19 268 ILE A CA 1
ATOM 2070 C C . ILE A 1 268 ? -22.331 0.649 11.418 1.00 85.19 268 ILE A C 1
ATOM 2072 O O . ILE A 1 268 ? -22.766 -0.487 11.247 1.00 85.19 268 ILE A O 1
ATOM 2076 N N . ILE A 1 269 ? -23.106 1.733 11.358 1.00 85.81 269 ILE A N 1
ATOM 2077 C CA . ILE A 1 269 ? -24.555 1.686 11.154 1.00 85.81 269 ILE A CA 1
ATOM 2078 C C . ILE A 1 269 ? -24.875 0.968 9.841 1.00 85.81 269 ILE A C 1
ATOM 2080 O O . ILE A 1 269 ? -25.616 -0.008 9.862 1.00 85.81 269 ILE A O 1
ATOM 2084 N N . ARG A 1 270 ? -24.251 1.353 8.717 1.00 87.38 270 ARG A N 1
ATOM 2085 C CA . ARG A 1 270 ? -24.469 0.682 7.419 1.00 87.38 270 ARG A CA 1
ATOM 2086 C C . ARG A 1 270 ? -24.149 -0.816 7.461 1.00 87.38 270 ARG A C 1
ATOM 2088 O O . ARG A 1 270 ? -24.873 -1.608 6.864 1.00 87.38 270 ARG A O 1
ATOM 2095 N N . MET A 1 271 ? -23.089 -1.216 8.169 1.00 88.62 271 MET A N 1
ATOM 2096 C CA . MET A 1 271 ? -22.741 -2.633 8.340 1.00 88.62 271 MET A CA 1
ATOM 2097 C C . MET A 1 271 ? -23.800 -3.398 9.145 1.00 88.62 271 MET A C 1
ATOM 2099 O O . MET A 1 271 ? -24.122 -4.539 8.805 1.00 88.62 271 MET A O 1
ATOM 2103 N N . VAL A 1 272 ? -24.336 -2.790 10.208 1.00 89.12 272 VAL A N 1
ATOM 2104 C CA . VAL A 1 272 ? -25.414 -3.379 11.015 1.00 89.12 272 VAL A CA 1
ATOM 2105 C C . VAL A 1 272 ? -26.702 -3.468 10.192 1.00 89.12 272 VAL A C 1
ATOM 2107 O O . VAL A 1 272 ? -27.303 -4.538 10.134 1.00 89.12 272 VAL A O 1
ATOM 2110 N N . GLU A 1 273 ? -27.080 -2.402 9.485 1.00 89.19 273 GLU A N 1
ATOM 2111 C CA . GLU A 1 273 ? -28.251 -2.362 8.601 1.00 89.19 273 GLU A CA 1
ATOM 2112 C C . GLU A 1 273 ? -28.215 -3.483 7.547 1.00 89.19 273 GLU A C 1
ATOM 2114 O O . GLU A 1 273 ? -29.198 -4.204 7.377 1.00 89.19 273 GLU A O 1
ATOM 2119 N N . GLU A 1 274 ? -27.083 -3.694 6.863 1.00 90.06 274 GLU A N 1
ATOM 2120 C CA . GLU A 1 274 ? -26.951 -4.780 5.879 1.00 90.06 274 GLU A CA 1
ATOM 2121 C C . GLU A 1 274 ? -27.144 -6.174 6.484 1.00 90.06 274 GLU A C 1
ATOM 2123 O O . GLU A 1 274 ? -27.741 -7.043 5.840 1.00 90.06 274 GLU A O 1
ATOM 2128 N N . LYS A 1 275 ? -26.666 -6.401 7.714 1.00 89.31 275 LYS A N 1
ATOM 2129 C CA . LYS A 1 275 ? -26.880 -7.675 8.411 1.00 89.31 275 LYS A CA 1
ATOM 2130 C C . LYS A 1 275 ? -28.333 -7.848 8.844 1.00 89.31 275 LYS A C 1
ATOM 2132 O O . LYS A 1 275 ? -28.908 -8.907 8.604 1.00 89.31 275 LYS A O 1
ATOM 2137 N N . LEU A 1 276 ? -28.942 -6.806 9.408 1.00 89.44 276 LEU A N 1
ATOM 2138 C CA . LEU A 1 276 ? -30.333 -6.823 9.867 1.00 89.44 276 LEU A CA 1
ATOM 2139 C C . LEU A 1 276 ? -31.343 -6.976 8.720 1.00 89.44 276 LEU A C 1
ATOM 2141 O O . LEU A 1 276 ? -32.433 -7.510 8.924 1.00 89.44 276 LEU A O 1
ATOM 2145 N N . LYS A 1 277 ? -30.997 -6.583 7.487 1.00 87.75 277 LYS A N 1
ATOM 2146 C CA . LYS A 1 277 ? -31.825 -6.896 6.305 1.00 87.75 277 LYS A CA 1
ATOM 2147 C C . LYS A 1 277 ? -31.984 -8.400 6.073 1.00 87.75 277 LYS A C 1
ATOM 2149 O O . LYS A 1 277 ? -32.997 -8.814 5.527 1.00 87.75 277 LYS A O 1
ATOM 2154 N N . ARG A 1 278 ? -30.990 -9.207 6.456 1.00 87.19 278 ARG A N 1
ATOM 2155 C CA . ARG A 1 278 ? -30.946 -10.653 6.177 1.00 87.19 278 ARG A CA 1
ATOM 2156 C C . ARG A 1 278 ? -31.455 -11.520 7.329 1.00 87.19 278 ARG A C 1
ATOM 2158 O O . ARG A 1 278 ? -31.549 -12.729 7.154 1.00 87.19 278 ARG A O 1
ATOM 2165 N N . GLN A 1 279 ? -31.718 -10.938 8.498 1.00 85.88 279 GLN A N 1
ATOM 2166 C CA . GLN A 1 279 ? -32.085 -11.673 9.711 1.00 85.88 279 GLN A CA 1
ATOM 2167 C C . GLN A 1 279 ? -33.256 -11.008 10.422 1.00 85.88 279 GLN A C 1
ATOM 2169 O O . GLN A 1 279 ? -33.237 -9.799 10.643 1.00 85.88 279 GLN A O 1
ATOM 2174 N N . ASP A 1 280 ? -34.261 -11.790 10.804 1.00 81.62 280 ASP A N 1
ATOM 2175 C CA . ASP A 1 280 ? -35.446 -11.275 11.502 1.00 81.62 280 ASP A CA 1
ATOM 2176 C C . ASP A 1 280 ? -35.265 -11.231 13.019 1.00 81.62 280 ASP A C 1
ATOM 2178 O O . ASP A 1 280 ? -35.677 -10.257 13.641 1.00 81.62 280 ASP A O 1
ATOM 2182 N N . ASN A 1 281 ? -34.546 -12.204 13.583 1.00 88.06 281 ASN A N 1
ATOM 2183 C CA . ASN A 1 281 ? -34.198 -12.243 15.001 1.00 88.06 281 ASN A CA 1
ATOM 2184 C C . ASN A 1 281 ? -32.740 -11.823 15.189 1.00 88.06 281 ASN A C 1
ATOM 2186 O O . ASN A 1 281 ? -31.853 -12.332 14.499 1.00 88.06 281 ASN A O 1
ATOM 2190 N N . PHE A 1 282 ? -32.482 -10.915 16.128 1.00 90.19 282 PHE A N 1
ATOM 2191 C CA . PHE A 1 282 ? -31.143 -10.389 16.371 1.00 90.19 282 PHE A CA 1
ATOM 2192 C C . PHE A 1 282 ? -30.953 -9.965 17.829 1.00 90.19 282 PHE A C 1
ATOM 2194 O O . PHE A 1 282 ? -31.892 -9.551 18.501 1.00 90.19 282 PHE A O 1
ATOM 2201 N N . ILE A 1 283 ? -29.706 -10.036 18.293 1.00 91.25 283 ILE A N 1
ATOM 2202 C CA . ILE A 1 283 ? -29.256 -9.455 19.560 1.00 91.25 283 ILE A CA 1
ATOM 2203 C C . ILE A 1 283 ? -28.139 -8.475 19.213 1.00 91.25 283 ILE A C 1
ATOM 2205 O O . ILE A 1 283 ? -27.196 -8.829 18.502 1.00 91.25 283 ILE A O 1
ATOM 2209 N N . LEU A 1 284 ? -28.264 -7.237 19.687 1.00 90.94 284 LEU A N 1
ATOM 2210 C CA . LEU A 1 284 ? -27.240 -6.212 19.526 1.00 90.94 284 LEU A CA 1
ATOM 2211 C C . LEU A 1 284 ? -26.517 -6.043 20.860 1.00 90.94 284 LEU A C 1
ATOM 2213 O O . LEU A 1 284 ? -27.129 -5.671 21.856 1.00 90.94 284 LEU A O 1
ATOM 2217 N N . ASP A 1 285 ? -25.217 -6.323 20.861 1.00 89.25 285 ASP A N 1
ATOM 2218 C CA . ASP A 1 285 ? -24.338 -6.111 22.009 1.00 89.25 285 ASP A CA 1
ATOM 2219 C C . ASP A 1 285 ? -23.394 -4.933 21.727 1.00 89.25 285 ASP A C 1
ATOM 2221 O O . ASP A 1 285 ? -22.767 -4.848 20.666 1.00 89.25 285 ASP A O 1
ATOM 2225 N N . GLY A 1 286 ? -23.320 -3.990 22.666 1.00 83.44 286 GLY A N 1
ATOM 2226 C CA . GLY A 1 286 ? -22.450 -2.817 22.572 1.00 83.44 286 GLY A CA 1
ATOM 2227 C C . GLY A 1 286 ? -22.774 -1.835 21.435 1.00 83.44 286 GLY A C 1
ATOM 2228 O O . GLY A 1 286 ? -21.909 -1.018 21.096 1.00 83.44 286 GLY A O 1
ATOM 2229 N N . PHE A 1 287 ? -23.976 -1.912 20.850 1.00 89.00 287 PHE A N 1
ATOM 2230 C CA . PHE A 1 287 ? -24.532 -0.985 19.858 1.00 89.00 287 PHE A CA 1
ATOM 2231 C C . PHE A 1 287 ? -26.057 -0.865 20.051 1.00 89.00 287 PHE A C 1
ATOM 2233 O O . PHE A 1 287 ? -26.710 -1.896 20.211 1.00 89.00 287 PHE A O 1
ATOM 2240 N N . PRO A 1 288 ? -26.651 0.340 19.973 1.00 90.94 288 PRO A N 1
ATOM 2241 C CA . PRO A 1 288 ? -26.017 1.648 19.771 1.00 90.94 288 PRO A CA 1
ATOM 2242 C C . PRO A 1 288 ? -25.258 2.153 21.013 1.00 90.94 288 PRO A C 1
ATOM 2244 O O . PRO A 1 288 ? -25.558 1.765 22.136 1.00 90.94 288 PRO A O 1
ATOM 2247 N N . ARG A 1 289 ? -24.262 3.025 20.804 1.00 87.12 289 ARG A N 1
ATOM 2248 C CA . ARG A 1 289 ? -23.412 3.623 21.859 1.00 87.12 289 ARG A CA 1
ATOM 2249 C C . ARG A 1 289 ? -23.737 5.075 22.187 1.00 87.12 289 ARG A C 1
ATOM 2251 O O . ARG A 1 289 ? -23.313 5.554 23.233 1.00 87.12 289 ARG A O 1
ATOM 2258 N N . ASN A 1 290 ? -24.448 5.761 21.297 1.00 87.38 290 ASN A N 1
ATOM 2259 C CA . ASN A 1 290 ? -24.892 7.141 21.460 1.00 87.38 290 ASN A CA 1
ATOM 2260 C C . ASN A 1 290 ? -26.284 7.340 20.835 1.00 87.38 290 ASN A C 1
ATOM 2262 O O . ASN A 1 290 ? -26.763 6.482 20.089 1.00 87.38 290 ASN A O 1
ATOM 2266 N N . ILE A 1 291 ? -26.924 8.478 21.127 1.00 88.50 291 ILE A N 1
ATOM 2267 C CA . ILE A 1 291 ? -28.282 8.799 20.649 1.00 88.50 291 ILE A CA 1
ATOM 2268 C C . ILE A 1 291 ? -28.370 8.792 19.116 1.00 88.50 291 ILE A C 1
ATOM 2270 O O . ILE A 1 291 ? -29.302 8.211 18.570 1.00 88.50 291 ILE A O 1
ATOM 2274 N N . SER A 1 292 ? -27.381 9.362 18.421 1.00 85.88 292 SER A N 1
ATOM 2275 C CA . SER A 1 292 ? -27.362 9.431 16.950 1.00 85.88 292 SER A CA 1
ATOM 2276 C C . SER A 1 292 ? -27.432 8.040 16.306 1.00 85.88 292 SER A C 1
ATOM 2278 O O . SER A 1 292 ? -28.210 7.800 15.379 1.00 85.88 292 SER A O 1
ATOM 2280 N N . GLN A 1 293 ? -26.674 7.079 16.843 1.00 89.00 293 GLN A N 1
ATOM 2281 C CA . GLN A 1 293 ? -26.737 5.687 16.402 1.00 89.00 293 GLN A CA 1
ATOM 2282 C C . GLN A 1 293 ? -28.115 5.061 16.677 1.00 89.00 293 GLN A C 1
ATOM 2284 O O . GLN A 1 293 ? -28.616 4.320 15.831 1.00 89.00 293 GLN A O 1
ATOM 2289 N N . ALA A 1 294 ? -28.733 5.354 17.827 1.00 90.31 294 ALA A N 1
ATOM 2290 C CA . ALA A 1 294 ? -30.041 4.808 18.196 1.00 90.31 294 ALA A CA 1
ATOM 2291 C C . ALA A 1 294 ? -31.177 5.341 17.313 1.00 90.31 294 ALA A C 1
ATOM 2293 O O . ALA A 1 294 ? -31.939 4.550 16.766 1.00 90.31 294 ALA A O 1
ATOM 2294 N N . GLU A 1 295 ? -31.243 6.655 17.088 1.00 90.25 295 GLU A N 1
ATOM 2295 C CA . GLU A 1 295 ? -32.253 7.276 16.219 1.00 90.25 295 GLU A CA 1
ATOM 2296 C C . GLU A 1 295 ? -32.206 6.714 14.796 1.00 90.25 295 GLU A C 1
ATOM 2298 O O . GLU A 1 295 ? -33.239 6.461 14.163 1.00 90.25 295 GLU A O 1
ATOM 2303 N N . ARG A 1 296 ? -30.995 6.473 14.288 1.00 89.25 296 ARG A N 1
ATOM 2304 C CA . ARG A 1 296 ? -30.816 5.915 12.953 1.00 89.25 296 ARG A CA 1
ATOM 2305 C C . ARG A 1 296 ? -31.153 4.433 12.879 1.00 89.25 296 ARG A C 1
ATOM 2307 O O . ARG A 1 296 ? -31.810 4.023 11.924 1.00 89.25 296 ARG A O 1
ATOM 2314 N N . LEU A 1 297 ? -30.760 3.655 13.888 1.00 90.44 297 LEU A N 1
ATOM 2315 C CA . LEU A 1 297 ? -31.167 2.257 14.008 1.00 90.44 297 LEU A CA 1
ATOM 2316 C C . LEU A 1 297 ? -32.696 2.140 14.031 1.00 90.44 297 LEU A C 1
ATOM 2318 O O . LEU A 1 297 ? -33.256 1.353 13.276 1.00 90.44 297 LEU A O 1
ATOM 2322 N N . ASP A 1 298 ? -33.376 2.962 14.827 1.00 89.50 298 ASP A N 1
ATOM 2323 C CA . ASP A 1 298 ? -34.837 2.980 14.892 1.00 89.50 298 ASP A CA 1
ATOM 2324 C C . ASP A 1 298 ? -35.480 3.360 13.557 1.00 89.50 298 ASP A C 1
ATOM 2326 O O . ASP A 1 298 ? -36.432 2.716 13.118 1.00 89.50 298 ASP A O 1
ATOM 2330 N N . SER A 1 299 ? -34.946 4.378 12.878 1.00 89.88 299 SER A N 1
ATOM 2331 C CA . SER A 1 299 ? -35.424 4.795 11.554 1.00 89.88 299 SER A CA 1
ATOM 2332 C C . SER A 1 299 ? -35.307 3.660 10.532 1.00 89.88 299 SER A C 1
ATOM 2334 O O . SER A 1 299 ? -36.235 3.404 9.755 1.00 89.88 299 SER A O 1
ATOM 2336 N N . PHE A 1 300 ? -34.186 2.937 10.561 1.00 90.19 300 PHE A N 1
ATOM 2337 C CA . PHE A 1 300 ? -33.961 1.769 9.720 1.00 90.19 300 PHE A CA 1
ATOM 2338 C C . PHE A 1 300 ? -34.921 0.621 10.060 1.00 90.19 300 PHE A C 1
ATOM 2340 O O . PHE A 1 300 ? -35.534 0.049 9.155 1.00 90.19 300 PHE A O 1
ATOM 2347 N N . LEU A 1 301 ? -35.079 0.285 11.342 1.00 90.50 301 LEU A N 1
ATOM 2348 C CA . LEU A 1 301 ? -35.952 -0.801 11.783 1.00 90.50 301 LEU A CA 1
ATOM 2349 C C . LEU A 1 301 ? -37.411 -0.520 11.404 1.00 90.50 301 LEU A C 1
ATOM 2351 O O . LEU A 1 301 ? -38.036 -1.360 10.756 1.00 90.50 301 LEU A O 1
ATOM 2355 N N . ASN A 1 302 ? -37.903 0.693 11.667 1.00 89.06 302 ASN A N 1
ATOM 2356 C CA . ASN A 1 302 ? -39.253 1.121 11.296 1.00 89.06 302 ASN A CA 1
ATOM 2357 C C . ASN A 1 302 ? -39.500 1.008 9.783 1.00 89.06 302 ASN A C 1
ATOM 2359 O O . ASN A 1 302 ? -40.531 0.486 9.359 1.00 89.06 302 ASN A O 1
ATOM 2363 N N . SER A 1 303 ? -38.529 1.425 8.962 1.00 89.44 303 SER A N 1
ATOM 2364 C CA . SER A 1 303 ? -38.616 1.331 7.494 1.00 89.44 303 SER A CA 1
ATOM 2365 C C . SER A 1 303 ? -38.692 -0.115 6.990 1.00 89.44 303 SER A C 1
ATOM 2367 O O . SER A 1 303 ? -39.271 -0.376 5.939 1.00 89.44 303 SER A O 1
ATOM 2369 N N . ASN A 1 304 ? -38.137 -1.066 7.746 1.00 86.75 304 ASN A N 1
ATOM 2370 C CA . ASN A 1 304 ? -38.156 -2.495 7.427 1.00 86.75 304 ASN A CA 1
ATOM 2371 C C . ASN A 1 304 ? -39.217 -3.272 8.227 1.00 86.75 304 ASN A C 1
ATOM 2373 O O . ASN A 1 304 ? -39.178 -4.500 8.241 1.00 86.75 304 ASN A O 1
ATOM 2377 N N . ARG A 1 305 ? -40.165 -2.580 8.883 1.00 86.56 305 ARG A N 1
ATOM 2378 C CA . ARG A 1 305 ? -41.213 -3.173 9.741 1.00 86.56 305 ARG A CA 1
ATOM 2379 C C . ARG A 1 305 ? -40.660 -4.063 10.866 1.00 86.56 305 ARG A C 1
ATOM 2381 O O . ARG A 1 305 ? -41.315 -5.014 11.287 1.00 86.56 305 ARG A O 1
ATOM 2388 N N . LYS A 1 306 ? -39.462 -3.748 11.354 1.00 88.62 306 LYS A N 1
ATOM 2389 C CA . LYS A 1 306 ? -38.817 -4.378 12.512 1.00 88.62 306 LYS A CA 1
ATOM 2390 C C . LYS A 1 306 ? -38.858 -3.420 13.700 1.00 88.62 306 LYS A C 1
ATOM 2392 O O . LYS A 1 306 ? -39.026 -2.215 13.527 1.00 88.62 306 LYS A O 1
ATOM 2397 N N . LYS A 1 307 ? -38.698 -3.950 14.909 1.00 88.88 307 LYS A N 1
ATOM 2398 C CA . LYS A 1 307 ? -38.639 -3.163 16.147 1.00 88.88 307 LYS A CA 1
ATOM 2399 C C . LYS A 1 307 ? -37.667 -3.799 17.137 1.00 88.88 307 LYS A C 1
ATOM 2401 O O . LYS A 1 307 ? -37.283 -4.949 16.964 1.00 88.88 307 LYS A O 1
ATOM 2406 N N . ILE A 1 308 ? -37.286 -3.040 18.159 1.00 90.19 308 ILE A N 1
ATOM 2407 C CA . ILE A 1 308 ? -36.549 -3.556 19.316 1.00 90.19 308 ILE A CA 1
ATOM 2408 C C . ILE A 1 308 ? -37.567 -3.902 20.400 1.00 90.19 308 ILE A C 1
ATOM 2410 O O . ILE A 1 308 ? -38.220 -3.000 20.932 1.00 90.19 308 ILE A O 1
ATOM 2414 N N . ASP A 1 309 ? -37.691 -5.188 20.724 1.00 90.19 309 ASP A N 1
ATOM 2415 C CA . ASP A 1 309 ? -38.624 -5.666 21.749 1.00 90.19 309 ASP A CA 1
ATOM 2416 C C . ASP A 1 309 ? -38.169 -5.286 23.161 1.00 90.19 309 ASP A C 1
ATOM 2418 O O . ASP A 1 309 ? -38.958 -4.765 23.949 1.00 90.19 309 ASP A O 1
ATOM 2422 N N . HIS A 1 310 ? -36.883 -5.489 23.458 1.00 91.19 310 HIS A N 1
ATOM 2423 C CA . HIS A 1 310 ? -36.302 -5.278 24.781 1.00 91.19 310 HIS A CA 1
ATOM 2424 C C . HIS A 1 310 ? -34.898 -4.673 24.688 1.00 91.19 310 HIS A C 1
ATOM 2426 O O . HIS A 1 310 ? -34.091 -5.070 23.848 1.00 91.19 310 HIS A O 1
ATOM 2432 N N . VAL A 1 311 ? -34.595 -3.736 25.587 1.00 92.69 311 VAL A N 1
ATOM 2433 C CA . VAL A 1 311 ? -33.258 -3.173 25.804 1.00 92.69 311 VAL A CA 1
ATOM 2434 C C . VAL A 1 311 ? -32.856 -3.460 27.241 1.00 92.69 311 VAL A C 1
ATOM 2436 O O . VAL A 1 311 ? -33.496 -2.975 28.169 1.00 92.69 311 VAL A O 1
ATOM 2439 N N . LEU A 1 312 ? -31.798 -4.245 27.431 1.00 92.69 312 LEU A N 1
ATOM 2440 C CA . LEU A 1 312 ? -31.281 -4.565 28.758 1.00 92.69 312 LEU A CA 1
ATOM 2441 C C . LEU A 1 312 ? -30.175 -3.584 29.146 1.00 92.69 312 LEU A C 1
ATOM 2443 O O . LEU A 1 312 ? -29.177 -3.461 28.436 1.00 92.69 312 LEU A O 1
ATOM 2447 N N . TYR A 1 313 ? -30.325 -2.921 30.290 1.00 91.44 313 TYR A N 1
ATOM 2448 C CA . TYR A 1 313 ? -29.283 -2.090 30.883 1.00 91.44 313 TYR A CA 1
ATOM 2449 C C . TYR A 1 313 ? -28.785 -2.704 32.189 1.00 91.44 313 TYR A C 1
ATOM 2451 O O . TYR A 1 313 ? -29.510 -2.762 33.180 1.00 91.44 313 TYR A O 1
ATOM 2459 N N . PHE A 1 314 ? -27.527 -3.138 32.182 1.00 90.75 314 PHE A N 1
ATOM 2460 C CA . PHE A 1 314 ? -26.834 -3.687 33.341 1.00 90.75 314 PHE A CA 1
ATOM 2461 C C . PHE A 1 314 ? -26.213 -2.557 34.162 1.00 90.75 314 PHE A C 1
ATOM 2463 O O . PHE A 1 314 ? -25.157 -2.030 33.814 1.00 90.75 314 PHE A O 1
ATOM 2470 N N . HIS A 1 315 ? -26.885 -2.172 35.241 1.00 90.62 315 HIS A N 1
ATOM 2471 C CA . HIS A 1 315 ? -26.414 -1.141 36.152 1.00 90.62 315 HIS A CA 1
ATOM 2472 C C . HIS A 1 315 ? -25.459 -1.730 37.194 1.00 90.62 315 HIS A C 1
ATOM 2474 O O . HIS A 1 315 ? -25.750 -2.764 37.790 1.00 90.62 315 HIS A O 1
ATOM 2480 N N . ILE A 1 316 ? -24.321 -1.075 37.411 1.00 90.50 316 ILE A N 1
ATOM 2481 C CA . ILE A 1 316 ? -23.318 -1.465 38.402 1.00 90.50 316 ILE A CA 1
ATOM 2482 C C . ILE A 1 316 ? -22.564 -0.224 38.882 1.00 90.50 316 ILE A C 1
ATOM 2484 O O . ILE A 1 316 ? -22.281 0.669 38.083 1.00 90.50 316 ILE A O 1
ATOM 2488 N N . ASP A 1 317 ? -22.220 -0.188 40.168 1.00 90.69 317 ASP A N 1
ATOM 2489 C CA . ASP A 1 317 ? -21.417 0.891 40.745 1.00 90.69 317 ASP A CA 1
ATOM 2490 C C . ASP A 1 317 ? -19.997 0.922 40.163 1.00 90.69 317 ASP A C 1
ATOM 2492 O O . ASP A 1 317 ? -19.351 -0.120 40.007 1.00 90.69 317 ASP A O 1
ATOM 2496 N N . GLU A 1 318 ? -19.471 2.126 39.904 1.00 87.44 318 GLU A N 1
ATOM 2497 C CA . GLU A 1 318 ? -18.140 2.330 39.307 1.00 87.44 318 GLU A CA 1
ATOM 2498 C 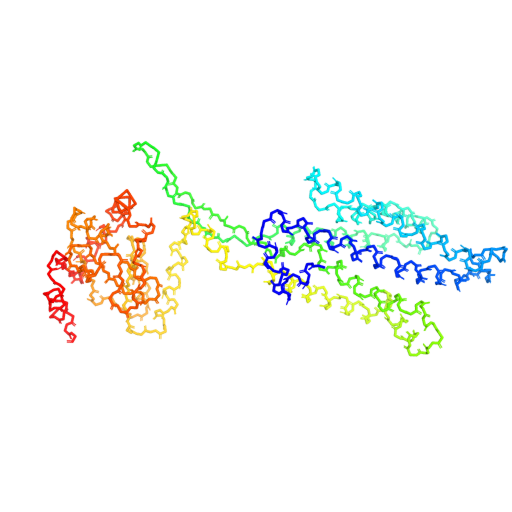C . GLU A 1 318 ? -17.039 1.615 40.105 1.00 87.44 318 GLU A C 1
ATOM 2500 O O . GLU A 1 318 ? -16.187 0.945 39.523 1.00 87.44 318 GLU A O 1
ATOM 2505 N N . ALA A 1 319 ? -17.073 1.710 41.438 1.00 89.06 319 ALA A N 1
ATOM 2506 C CA . ALA A 1 319 ? -16.072 1.087 42.303 1.00 89.06 319 ALA A CA 1
ATOM 2507 C C . ALA A 1 319 ? -16.037 -0.442 42.132 1.00 89.06 319 ALA A C 1
ATOM 2509 O O . ALA A 1 319 ? -14.965 -1.029 41.975 1.00 89.06 319 ALA A O 1
ATOM 2510 N N . LEU A 1 320 ? -17.213 -1.075 42.085 1.00 89.50 320 LEU A N 1
ATOM 2511 C CA . LEU A 1 320 ? -17.339 -2.517 41.888 1.00 89.50 320 LEU A CA 1
ATOM 2512 C C . LEU A 1 320 ? -16.961 -2.924 40.456 1.00 89.50 320 LEU A C 1
ATOM 2514 O O . LEU A 1 320 ? -16.351 -3.973 40.246 1.00 89.50 320 LEU A O 1
ATOM 2518 N N . LEU A 1 321 ? -17.285 -2.093 39.462 1.00 89.44 321 LEU A N 1
ATOM 2519 C CA . LEU A 1 321 ? -16.898 -2.299 38.067 1.00 89.44 321 LEU A CA 1
ATOM 2520 C C . LEU A 1 321 ? -15.372 -2.258 37.890 1.00 89.44 321 LEU A C 1
ATOM 2522 O O . LEU A 1 321 ? -14.806 -3.144 37.245 1.00 89.44 321 LEU A O 1
ATOM 2526 N N . VAL A 1 322 ? -14.699 -1.271 38.488 1.00 89.88 322 VAL A N 1
ATOM 2527 C CA . VAL A 1 322 ? -13.233 -1.160 38.474 1.00 89.88 322 VAL A CA 1
ATOM 2528 C C . VAL A 1 322 ? -12.601 -2.375 39.153 1.00 89.88 322 VAL A C 1
ATOM 2530 O O . VAL A 1 322 ? -11.702 -2.983 38.569 1.00 89.88 322 VAL A O 1
ATOM 2533 N N . GLU A 1 323 ? -13.097 -2.792 40.323 1.00 89.56 323 GLU A N 1
ATOM 2534 C CA . GLU A 1 323 ? -12.616 -3.996 41.018 1.00 89.56 323 GLU A CA 1
ATOM 2535 C C . GLU A 1 323 ? -12.757 -5.250 40.137 1.00 89.56 323 GLU A C 1
ATOM 2537 O O . GLU A 1 323 ? -11.784 -5.982 39.935 1.00 89.56 323 GLU A O 1
ATOM 2542 N N . ARG A 1 324 ? -13.941 -5.471 39.546 1.00 88.88 324 ARG A N 1
ATOM 2543 C CA . ARG A 1 324 ? -14.230 -6.658 38.722 1.00 88.88 324 ARG A CA 1
ATOM 2544 C C . ARG A 1 324 ? -13.393 -6.732 37.446 1.00 88.88 324 ARG A C 1
ATOM 2546 O O . ARG A 1 324 ? -12.970 -7.818 37.050 1.00 88.88 324 ARG A O 1
ATOM 2553 N N . ILE A 1 325 ? -13.156 -5.605 36.773 1.00 89.00 325 ILE A N 1
ATOM 2554 C CA . ILE A 1 325 ? -12.395 -5.604 35.515 1.00 89.00 325 ILE A CA 1
ATOM 2555 C C . ILE A 1 325 ? -10.891 -5.717 35.790 1.00 89.00 325 ILE A C 1
ATOM 2557 O O . ILE A 1 325 ? -10.217 -6.510 35.135 1.00 89.00 325 ILE A O 1
ATOM 2561 N N . THR A 1 326 ? -10.354 -4.984 36.770 1.00 90.75 326 THR A N 1
ATOM 2562 C CA . THR A 1 326 ? -8.915 -5.047 37.111 1.00 90.75 326 THR A CA 1
ATOM 2563 C C . THR A 1 326 ? -8.500 -6.413 37.668 1.00 90.75 326 THR A C 1
ATOM 2565 O O . THR A 1 326 ? -7.389 -6.898 37.415 1.00 90.75 326 THR A O 1
ATOM 2568 N N . GLY A 1 327 ? -9.411 -7.087 38.374 1.00 88.81 327 GLY A N 1
ATOM 2569 C CA . GLY A 1 327 ? -9.215 -8.439 38.885 1.00 88.81 327 GLY A CA 1
ATOM 2570 C C . GLY A 1 327 ? -9.341 -9.548 37.837 1.00 88.81 327 GLY A C 1
ATOM 2571 O O . GLY A 1 327 ? -9.045 -10.704 38.152 1.00 88.81 327 GLY A O 1
ATOM 2572 N N . ARG A 1 328 ? -9.740 -9.241 36.595 1.00 90.81 328 ARG A N 1
ATOM 2573 C CA . ARG A 1 328 ? -9.924 -10.244 35.540 1.00 90.81 328 ARG A CA 1
ATOM 2574 C C . ARG A 1 328 ? -8.594 -10.843 35.083 1.00 90.81 328 ARG A C 1
ATOM 2576 O O . ARG A 1 328 ? -7.586 -10.158 34.892 1.00 90.81 328 ARG A O 1
ATOM 2583 N N . ARG A 1 329 ? -8.592 -12.156 34.890 1.00 91.19 329 ARG A N 1
ATOM 2584 C CA . ARG A 1 329 ? -7.477 -12.960 34.388 1.00 91.19 329 ARG A CA 1
ATOM 2585 C C . ARG A 1 329 ? -7.997 -13.890 33.306 1.00 91.19 329 ARG A C 1
ATOM 2587 O O . ARG A 1 329 ? -9.092 -14.421 33.431 1.00 91.19 329 ARG A O 1
ATOM 2594 N N . ILE A 1 330 ? -7.249 -14.059 32.225 1.00 89.94 330 ILE A N 1
ATOM 2595 C CA . ILE A 1 330 ? -7.704 -14.837 31.071 1.00 89.94 330 ILE A CA 1
ATOM 2596 C C . ILE A 1 330 ? -6.610 -15.796 30.654 1.00 89.94 330 ILE A C 1
ATOM 2598 O O . ILE A 1 330 ? -5.437 -15.429 30.592 1.00 89.94 330 ILE A O 1
ATOM 2602 N N . ASN A 1 331 ? -7.008 -17.025 30.355 1.00 88.25 331 ASN A N 1
ATOM 2603 C CA . ASN A 1 331 ? -6.128 -17.968 29.699 1.00 88.25 331 ASN A CA 1
ATOM 2604 C C . ASN A 1 331 ? -6.040 -17.618 28.195 1.00 88.25 331 ASN A C 1
ATOM 2606 O O . ASN A 1 331 ? -7.066 -17.650 27.511 1.00 88.25 331 ASN A O 1
ATOM 2610 N N . PRO A 1 332 ? -4.848 -17.308 27.656 1.00 84.00 332 PRO A N 1
ATOM 2611 C CA . PRO A 1 332 ? -4.682 -16.941 26.249 1.00 84.00 332 PRO A CA 1
ATOM 2612 C C . PRO A 1 332 ? -4.964 -18.087 25.259 1.00 84.00 332 PRO A C 1
ATOM 2614 O O . PRO A 1 332 ? -5.292 -17.811 24.109 1.00 84.00 332 PRO A O 1
ATOM 2617 N N . ASN A 1 333 ? -4.868 -19.348 25.687 1.00 84.44 333 ASN A N 1
ATOM 2618 C CA . ASN A 1 333 ? -5.085 -20.527 24.846 1.00 84.44 333 ASN A CA 1
ATOM 2619 C C . ASN A 1 333 ? -6.555 -20.955 24.813 1.00 84.44 333 ASN A C 1
ATOM 2621 O O . ASN A 1 333 ? -7.095 -21.244 23.749 1.00 84.44 333 ASN A O 1
ATOM 2625 N N . THR A 1 334 ? -7.202 -21.014 25.981 1.00 82.62 334 THR A N 1
ATOM 2626 C CA . THR A 1 334 ? -8.583 -21.519 26.106 1.00 82.62 334 THR A CA 1
ATOM 2627 C C . THR A 1 334 ? -9.634 -20.415 26.122 1.00 82.62 334 THR A C 1
ATOM 2629 O O . THR A 1 334 ? -10.815 -20.691 25.935 1.00 82.62 334 THR A O 1
ATOM 2632 N N . GLY A 1 335 ? -9.236 -19.168 26.385 1.00 81.81 335 GLY A N 1
ATOM 2633 C CA . GLY A 1 335 ? -10.153 -18.044 26.568 1.00 81.81 335 GLY A CA 1
ATOM 2634 C C . GLY A 1 335 ? -10.932 -18.074 27.886 1.00 81.81 335 GLY A C 1
ATOM 2635 O O . GLY A 1 335 ? -11.757 -17.193 28.111 1.00 81.81 335 GLY A O 1
ATOM 2636 N N . LYS A 1 336 ? -10.682 -19.053 28.768 1.00 85.81 336 LYS A N 1
ATOM 2637 C CA . LYS A 1 336 ? -11.380 -19.166 30.052 1.00 85.81 336 LYS A CA 1
ATOM 2638 C C . LYS A 1 336 ? -11.053 -17.973 30.952 1.00 85.81 336 LYS A C 1
ATOM 2640 O O . LYS A 1 336 ? -9.881 -17.625 31.132 1.00 85.81 336 LYS A O 1
ATOM 2645 N N . GLU A 1 337 ? -12.095 -17.364 31.512 1.00 86.56 337 GLU A N 1
ATOM 2646 C CA . GLU A 1 337 ? -11.983 -16.200 32.388 1.00 86.56 337 GLU A CA 1
ATOM 2647 C C . GLU A 1 337 ? -11.937 -16.607 33.867 1.00 86.56 337 GLU A C 1
ATOM 2649 O O . GLU A 1 337 ? -12.652 -17.497 34.329 1.00 86.56 337 GLU A O 1
ATOM 2654 N N . TYR A 1 338 ? -11.081 -15.915 34.603 1.00 88.56 338 TYR A N 1
ATOM 2655 C CA . TYR A 1 338 ? -10.803 -16.060 36.022 1.00 88.56 338 TYR A CA 1
ATOM 2656 C C . TYR A 1 338 ? -10.850 -14.687 36.682 1.00 88.56 338 TYR A C 1
ATOM 2658 O O . TYR A 1 338 ? -10.665 -13.657 36.028 1.00 88.56 338 TYR A O 1
ATOM 2666 N N . HIS A 1 339 ? -11.049 -14.661 37.993 1.00 89.50 339 HIS A N 1
ATOM 2667 C CA . HIS A 1 339 ? -11.012 -13.426 38.761 1.00 89.50 339 HIS A CA 1
ATOM 2668 C C . HIS A 1 339 ? -10.308 -13.648 40.094 1.00 89.50 339 HIS A C 1
ATOM 2670 O O . HIS A 1 339 ? -10.650 -14.575 40.813 1.00 89.50 339 HIS A O 1
ATOM 2676 N N . ILE A 1 340 ? -9.391 -12.757 40.477 1.00 87.69 340 ILE A N 1
ATOM 2677 C CA . ILE A 1 340 ? -8.558 -12.918 41.689 1.00 87.69 340 ILE A CA 1
ATOM 2678 C C . ILE A 1 340 ? -9.397 -13.181 42.957 1.00 87.69 340 ILE A C 1
ATOM 2680 O O . ILE A 1 340 ? -9.020 -13.998 43.785 1.00 87.69 340 ILE A O 1
ATOM 2684 N N . LYS A 1 341 ? -10.534 -12.488 43.099 1.00 86.62 341 LYS A N 1
ATOM 2685 C CA . LYS A 1 341 ? -11.460 -12.598 44.243 1.00 86.62 341 LYS A CA 1
ATOM 2686 C C . LYS A 1 341 ? -12.683 -13.502 44.014 1.00 86.62 341 LYS A C 1
ATOM 2688 O O . LYS A 1 341 ? -12.903 -14.425 44.783 1.00 86.62 341 LYS A O 1
ATOM 2693 N N . TYR A 1 342 ? -13.490 -13.223 42.986 1.00 83.44 342 TYR A N 1
ATOM 2694 C CA . TYR A 1 342 ? -14.793 -13.876 42.785 1.00 83.44 342 TYR A CA 1
ATOM 2695 C C . TYR A 1 342 ? -14.733 -15.263 42.129 1.00 83.44 342 TYR A C 1
ATOM 2697 O O . TYR A 1 342 ? -15.661 -16.045 42.288 1.00 83.44 342 TYR A O 1
ATOM 2705 N N . ASN A 1 343 ? -13.671 -15.570 41.381 1.00 86.81 343 ASN A N 1
ATOM 2706 C CA . ASN A 1 343 ? -13.494 -16.865 40.719 1.00 86.81 343 ASN A CA 1
ATOM 2707 C C . ASN A 1 343 ? -11.993 -17.189 40.595 1.00 86.81 343 ASN A C 1
ATOM 2709 O O . ASN A 1 343 ? -11.441 -17.139 39.485 1.00 86.81 343 ASN A O 1
ATOM 2713 N N . PRO A 1 344 ? -11.298 -17.391 41.732 1.00 87.56 344 PRO A N 1
ATOM 2714 C CA . PRO A 1 344 ? -9.859 -17.586 41.730 1.00 87.56 344 PRO A CA 1
ATOM 2715 C C . PRO A 1 344 ? -9.497 -18.933 41.092 1.00 87.56 344 PRO A C 1
ATOM 2717 O O . PRO A 1 344 ? -10.208 -19.919 41.294 1.00 87.56 344 PRO A O 1
ATOM 2720 N N . PRO A 1 345 ? -8.384 -19.007 40.344 1.00 88.62 345 PRO A N 1
ATOM 2721 C CA . PRO A 1 345 ? -7.840 -20.293 39.928 1.00 88.62 345 PRO A CA 1
ATOM 2722 C C . PRO A 1 345 ? -7.400 -21.110 41.150 1.00 88.62 345 PRO A C 1
ATOM 2724 O O . PRO A 1 345 ? -7.046 -20.547 42.189 1.00 88.62 345 PRO A O 1
ATOM 2727 N N . LYS A 1 346 ? -7.349 -22.439 41.013 1.00 88.38 346 LYS A N 1
ATOM 2728 C CA . LYS A 1 346 ? -6.862 -23.345 42.068 1.00 88.38 346 LYS A CA 1
ATOM 2729 C C . LYS A 1 346 ? -5.419 -23.034 42.458 1.00 88.38 346 LYS A C 1
ATOM 2731 O O . LYS A 1 346 ? -5.059 -23.163 43.624 1.00 88.38 346 LYS A O 1
ATOM 2736 N N . VAL A 1 347 ? -4.600 -22.629 41.485 1.00 86.12 347 VAL A N 1
ATOM 2737 C CA . VAL A 1 347 ? -3.223 -22.174 41.697 1.00 86.12 347 VAL A CA 1
ATOM 2738 C C . VAL A 1 347 ? -3.076 -20.762 41.142 1.00 86.12 347 VAL A C 1
ATOM 2740 O O . VAL A 1 347 ? -3.420 -20.495 39.991 1.00 86.12 347 VAL A O 1
ATOM 2743 N N . SER A 1 348 ? -2.563 -19.845 41.965 1.00 86.44 348 SER A N 1
ATOM 2744 C CA . SER A 1 348 ? -2.442 -18.432 41.598 1.00 86.44 348 SER A CA 1
ATOM 2745 C C . SER A 1 348 ? -1.657 -18.253 40.297 1.00 86.44 348 SER A C 1
ATOM 2747 O O . SER A 1 348 ? -0.532 -18.731 40.164 1.00 86.44 348 SER A O 1
ATOM 2749 N N . GLY A 1 349 ? -2.265 -17.562 39.332 1.00 82.31 349 GLY A N 1
ATOM 2750 C CA . GLY A 1 349 ? -1.653 -17.266 38.037 1.00 82.31 349 GLY A CA 1
ATOM 2751 C C . GLY A 1 349 ? -1.622 -18.429 37.042 1.00 82.31 349 GLY A C 1
ATOM 2752 O O . GLY A 1 349 ? -1.103 -18.237 35.945 1.00 82.31 349 GLY A O 1
ATOM 2753 N N . ILE A 1 350 ? -2.187 -19.594 37.371 1.00 87.19 350 ILE A N 1
ATOM 2754 C CA . ILE A 1 350 ? -2.177 -20.786 36.514 1.00 87.19 350 ILE A CA 1
ATOM 2755 C C . ILE A 1 350 ? -3.610 -21.209 36.193 1.00 87.19 350 ILE A C 1
ATOM 2757 O O . ILE A 1 350 ? -4.483 -21.206 37.056 1.00 87.19 350 ILE A O 1
ATOM 2761 N N . CYS A 1 351 ? -3.872 -21.565 34.940 1.00 85.94 351 CYS A N 1
ATOM 2762 C CA . CYS A 1 351 ? -5.179 -22.039 34.519 1.00 85.94 351 CYS A CA 1
ATOM 2763 C C . CYS A 1 351 ? -5.428 -23.490 34.955 1.00 85.94 351 CYS A C 1
ATOM 2765 O O . CYS A 1 351 ? -4.602 -24.371 34.722 1.00 85.94 351 CYS A O 1
ATOM 2767 N N . ASP A 1 352 ? -6.616 -23.764 35.500 1.00 87.12 352 ASP A N 1
ATOM 2768 C CA . ASP A 1 352 ? -6.968 -25.098 36.009 1.00 87.12 352 ASP A CA 1
ATOM 2769 C C . ASP A 1 352 ? -7.163 -26.159 34.920 1.00 87.12 352 ASP A C 1
ATOM 2771 O O . ASP A 1 352 ? -7.228 -27.343 35.243 1.00 87.12 352 ASP A O 1
ATOM 2775 N N . THR A 1 353 ? -7.355 -25.756 33.658 1.00 83.62 353 THR A N 1
ATOM 2776 C CA . THR A 1 353 ? -7.676 -26.691 32.566 1.00 83.62 353 THR A CA 1
ATOM 2777 C C . THR A 1 353 ? -6.449 -27.162 31.804 1.00 83.62 353 THR A C 1
ATOM 2779 O O . THR A 1 353 ? -6.395 -28.323 31.418 1.00 83.62 353 THR A O 1
ATOM 2782 N N . ASP A 1 354 ? -5.485 -26.276 31.557 1.00 84.94 354 ASP A N 1
ATOM 2783 C CA . ASP A 1 354 ? -4.330 -26.559 30.695 1.00 84.94 354 ASP A CA 1
ATOM 2784 C C . ASP A 1 354 ? -2.976 -26.206 31.336 1.00 84.94 354 ASP A C 1
ATOM 2786 O O . ASP A 1 354 ? -1.940 -26.371 30.697 1.00 84.94 354 ASP A O 1
ATOM 2790 N N . GLY A 1 355 ? -2.965 -25.709 32.579 1.00 84.31 355 GLY A N 1
ATOM 2791 C CA . GLY A 1 355 ? -1.742 -25.340 33.295 1.00 84.31 355 GLY A CA 1
ATOM 2792 C C . GLY A 1 355 ? -1.014 -24.110 32.739 1.00 84.31 355 GLY A C 1
ATOM 2793 O O . GLY A 1 355 ? 0.094 -23.810 33.181 1.00 84.31 355 GLY A O 1
ATOM 2794 N N . SER A 1 356 ? -1.598 -23.388 31.779 1.00 87.00 356 SER A N 1
ATOM 2795 C CA . SER A 1 356 ? -0.989 -22.183 31.206 1.00 87.00 356 SER A CA 1
ATOM 2796 C C . SER A 1 356 ? -1.048 -20.986 32.161 1.00 87.00 356 SER A C 1
ATOM 2798 O O . SER A 1 356 ? -1.902 -20.909 33.047 1.00 87.00 356 SER A O 1
ATOM 2800 N N . SER A 1 357 ? -0.141 -20.022 31.980 1.00 87.88 357 SER A N 1
ATOM 2801 C CA . SER A 1 357 ? -0.149 -18.787 32.764 1.00 87.88 357 SER A CA 1
ATOM 2802 C C . SER A 1 357 ? -1.320 -17.886 32.375 1.00 87.88 357 SER A C 1
ATOM 2804 O O . SER A 1 357 ? -1.523 -17.566 31.203 1.00 87.88 357 SER A O 1
ATOM 2806 N N . LEU A 1 358 ? -2.067 -17.434 33.377 1.00 88.88 358 LEU A N 1
ATOM 2807 C CA . LEU A 1 358 ? -3.152 -16.480 33.200 1.00 88.88 358 LEU A CA 1
ATOM 2808 C C . LEU A 1 358 ? -2.600 -15.070 32.994 1.00 88.88 358 LEU A C 1
ATOM 2810 O O . LEU A 1 358 ? -1.718 -14.618 33.723 1.00 88.88 358 LEU A O 1
ATOM 2814 N N . VAL A 1 359 ? -3.174 -14.345 32.038 1.00 89.00 359 VAL A N 1
ATOM 2815 C CA . VAL A 1 359 ? -2.719 -13.007 31.652 1.00 89.00 359 VAL A CA 1
ATOM 2816 C C . VAL A 1 359 ? -3.827 -11.987 31.910 1.00 89.00 359 VAL A C 1
ATOM 2818 O O . VAL A 1 359 ? -5.013 -12.259 31.711 1.00 89.00 359 VAL A O 1
ATOM 2821 N N . GLN A 1 360 ? -3.445 -10.799 32.374 1.00 88.44 360 GLN A N 1
ATOM 2822 C CA . GLN A 1 360 ? -4.333 -9.640 32.445 1.00 88.44 360 GLN A CA 1
ATOM 2823 C C . GLN A 1 360 ? -4.338 -8.927 31.092 1.00 88.44 360 GLN A C 1
ATOM 2825 O O . GLN A 1 360 ? -3.280 -8.719 30.493 1.00 88.44 360 GLN A O 1
ATOM 2830 N N . ARG A 1 361 ? -5.515 -8.534 30.591 1.00 84.69 361 ARG A N 1
ATOM 2831 C CA . ARG A 1 361 ? -5.571 -7.795 29.324 1.00 84.69 361 ARG A CA 1
ATOM 2832 C C . ARG A 1 361 ? -4.873 -6.437 29.487 1.00 84.69 361 ARG A C 1
ATOM 2834 O O . ARG A 1 361 ? -5.056 -5.794 30.519 1.00 84.69 361 ARG A O 1
ATOM 2841 N N . PRO A 1 362 ? -4.166 -5.936 28.457 1.00 81.69 362 PRO A N 1
ATOM 2842 C CA . PRO A 1 362 ? -3.510 -4.627 28.512 1.00 81.69 362 PRO A CA 1
ATOM 2843 C C . PRO A 1 362 ? -4.457 -3.454 28.803 1.00 81.69 362 PRO A C 1
ATOM 2845 O O . PRO A 1 362 ? -3.997 -2.372 29.166 1.00 81.69 362 PRO A O 1
ATOM 2848 N N . ASP A 1 363 ? -5.762 -3.639 28.590 1.00 79.94 363 ASP A N 1
ATOM 2849 C CA . ASP A 1 363 ? -6.796 -2.624 28.801 1.00 79.94 363 ASP A CA 1
ATOM 2850 C C . ASP A 1 363 ? -7.490 -2.704 30.166 1.00 79.94 363 ASP A C 1
ATOM 2852 O O . ASP A 1 363 ? -8.242 -1.794 30.506 1.00 79.94 363 ASP A O 1
ATOM 2856 N N . ASP A 1 364 ? -7.218 -3.744 30.961 1.00 85.31 364 ASP A N 1
ATOM 2857 C CA . ASP A 1 364 ? -7.829 -3.965 32.279 1.00 85.31 364 ASP A CA 1
ATOM 2858 C C . ASP A 1 364 ? -7.053 -3.210 33.381 1.00 85.31 364 ASP A C 1
ATOM 2860 O O . ASP A 1 364 ? -6.798 -3.748 34.457 1.00 85.31 364 ASP A O 1
ATOM 2864 N N . THR A 1 365 ? -6.636 -1.968 33.105 1.00 86.56 365 THR A N 1
ATOM 2865 C CA . THR A 1 365 ? -5.997 -1.070 34.082 1.00 86.56 365 THR A CA 1
ATOM 2866 C C . THR A 1 365 ? -6.995 -0.038 34.585 1.00 86.56 365 THR A C 1
ATOM 2868 O O . THR A 1 365 ? -7.848 0.427 33.830 1.00 86.56 365 THR A O 1
ATOM 2871 N N . GLU A 1 366 ? -6.879 0.354 35.854 1.00 87.06 366 GLU A N 1
ATOM 2872 C CA . GLU A 1 366 ? -7.813 1.299 36.476 1.00 87.06 366 GLU A CA 1
ATOM 2873 C C . GLU A 1 366 ? -7.934 2.610 35.684 1.00 87.06 366 GLU A C 1
ATOM 2875 O O . GLU A 1 366 ? -9.042 3.042 35.371 1.00 87.06 366 GLU A O 1
ATOM 2880 N N . GLU A 1 367 ? -6.809 3.197 35.271 1.00 82.81 367 GLU A N 1
ATOM 2881 C CA . GLU A 1 367 ? -6.781 4.428 34.472 1.00 82.81 367 GLU A CA 1
ATOM 2882 C C . GLU A 1 367 ? -7.587 4.296 33.172 1.00 82.81 367 GLU A C 1
ATOM 2884 O O . GLU A 1 367 ? -8.430 5.141 32.860 1.00 82.81 367 GLU A O 1
ATOM 2889 N N . LYS A 1 368 ? -7.374 3.211 32.415 1.00 81.06 368 LYS A N 1
ATOM 2890 C CA . LYS A 1 368 ? -8.086 2.973 31.152 1.00 81.06 368 LYS A CA 1
ATOM 2891 C C . LYS A 1 368 ? -9.571 2.717 31.379 1.00 81.06 368 LYS A C 1
ATOM 2893 O O . LYS A 1 368 ? -10.390 3.170 30.580 1.00 81.06 368 LYS A O 1
ATOM 2898 N N . ILE A 1 369 ? -9.925 2.009 32.450 1.00 84.69 369 ILE A N 1
ATOM 2899 C CA . ILE A 1 369 ? -11.320 1.724 32.800 1.00 84.69 369 ILE A CA 1
ATOM 2900 C C . ILE A 1 369 ? -12.047 3.018 33.151 1.00 84.69 369 ILE A C 1
ATOM 2902 O O . ILE A 1 369 ? -13.110 3.267 32.591 1.00 84.69 369 ILE A O 1
ATOM 2906 N N . ARG A 1 370 ? -11.457 3.881 33.986 1.00 84.38 370 ARG A N 1
ATOM 2907 C CA . ARG A 1 370 ? -12.052 5.176 34.350 1.00 84.38 370 ARG A CA 1
ATOM 2908 C C . ARG A 1 370 ? -12.265 6.075 33.133 1.00 84.38 370 ARG A C 1
ATOM 2910 O O . ARG A 1 370 ? -13.333 6.657 32.978 1.00 84.38 370 ARG A O 1
ATOM 2917 N N . VAL A 1 371 ? -11.305 6.123 32.204 1.00 80.56 371 VAL A N 1
ATOM 2918 C CA . VAL A 1 371 ? -11.461 6.860 30.932 1.00 80.56 371 VAL A CA 1
ATOM 2919 C C . VAL A 1 371 ? -12.616 6.301 30.089 1.00 80.56 371 VAL A C 1
ATOM 2921 O O . VAL A 1 371 ? -13.408 7.060 29.519 1.00 80.56 371 VAL A O 1
ATOM 2924 N N . ARG A 1 372 ? -12.746 4.971 30.010 1.00 81.56 372 ARG A N 1
ATOM 2925 C CA . ARG A 1 372 ? -13.854 4.318 29.294 1.00 81.56 372 ARG A CA 1
ATOM 2926 C C . ARG A 1 372 ? -15.199 4.574 29.969 1.00 81.56 372 ARG A C 1
ATOM 2928 O O . ARG A 1 372 ? -16.168 4.833 29.262 1.00 81.56 372 ARG A O 1
ATOM 2935 N N . TYR A 1 373 ? -15.247 4.532 31.296 1.00 85.94 373 TYR A N 1
ATOM 2936 C CA . TYR A 1 373 ? -16.452 4.794 32.074 1.00 85.94 373 TYR A CA 1
ATOM 2937 C C . TYR A 1 373 ? -16.918 6.246 31.907 1.00 85.94 373 TYR A C 1
ATOM 2939 O O . TYR A 1 373 ? -18.063 6.468 31.538 1.00 85.94 373 TYR A O 1
ATOM 2947 N N . ALA A 1 374 ? -16.015 7.227 31.986 1.00 82.69 374 ALA A N 1
ATOM 2948 C CA . ALA A 1 374 ? -16.345 8.628 31.705 1.00 82.69 374 ALA A CA 1
ATOM 2949 C C . ALA A 1 374 ? -16.893 8.843 30.276 1.00 82.69 374 ALA A C 1
ATOM 2951 O O . ALA A 1 374 ? -17.771 9.675 30.044 1.00 82.69 374 ALA A O 1
ATOM 2952 N N . THR A 1 375 ? -16.397 8.078 29.295 1.00 81.19 375 THR A N 1
ATOM 2953 C CA . THR A 1 375 ? -16.938 8.100 27.923 1.00 81.19 375 THR A CA 1
ATOM 2954 C C . THR A 1 375 ? -18.344 7.496 27.873 1.00 81.19 375 THR A C 1
ATOM 2956 O O . THR A 1 375 ? -19.231 8.068 27.242 1.00 81.19 375 THR A O 1
ATOM 2959 N N . PHE A 1 376 ? -18.562 6.375 28.566 1.00 85.25 376 PHE A N 1
ATOM 2960 C CA . PHE A 1 376 ? -19.869 5.733 28.701 1.00 85.25 376 PHE A CA 1
ATOM 2961 C C . PHE A 1 376 ? -20.898 6.661 29.366 1.00 85.25 376 PHE A C 1
ATOM 2963 O O . PHE A 1 376 ? -22.008 6.800 28.854 1.00 85.25 376 PHE A O 1
ATOM 2970 N N . GLU A 1 377 ? -20.527 7.356 30.443 1.00 85.12 377 GLU A N 1
ATOM 2971 C CA . GLU A 1 377 ? -21.414 8.313 31.112 1.00 85.12 377 GLU A CA 1
ATOM 2972 C C . GLU A 1 377 ? -21.838 9.454 30.191 1.00 85.12 377 GLU A C 1
ATOM 2974 O O . GLU A 1 377 ? -22.993 9.870 30.174 1.00 85.12 377 GLU A O 1
ATOM 2979 N N . LYS A 1 378 ? -20.906 9.953 29.382 1.00 82.25 378 LYS A N 1
ATOM 2980 C CA . LYS A 1 378 ? -21.177 11.076 28.492 1.00 82.25 378 LYS A CA 1
ATOM 2981 C C . LYS A 1 378 ? -21.987 10.681 27.258 1.00 82.25 378 LYS A C 1
ATOM 2983 O O . LYS A 1 378 ? -22.846 11.445 26.825 1.00 82.25 378 LYS A O 1
ATOM 2988 N N . GLU A 1 379 ? -21.664 9.547 26.643 1.00 81.56 379 GLU A N 1
ATOM 2989 C CA . GLU A 1 379 ? -22.187 9.187 25.319 1.00 81.56 379 GLU A CA 1
ATOM 2990 C C . GLU A 1 379 ? -23.312 8.148 25.386 1.00 81.56 379 GLU A C 1
ATOM 2992 O O . GLU A 1 379 ? -24.254 8.230 24.598 1.00 81.56 379 GLU A O 1
ATOM 2997 N N . THR A 1 380 ? -23.257 7.211 26.337 1.00 85.75 380 THR A N 1
ATOM 2998 C CA . THR A 1 380 ? -24.149 6.042 26.391 1.00 85.75 380 THR A CA 1
ATOM 2999 C C . THR A 1 380 ? -25.248 6.162 27.447 1.00 85.75 380 THR A C 1
ATOM 3001 O O . THR A 1 380 ? -26.370 5.765 27.154 1.00 85.75 380 THR A O 1
ATOM 3004 N N . ILE A 1 381 ? -25.014 6.764 28.622 1.00 88.56 381 ILE A N 1
ATOM 3005 C CA . ILE A 1 381 ? -26.088 6.998 29.618 1.00 88.56 381 ILE A CA 1
ATOM 3006 C C . ILE A 1 381 ? -27.309 7.732 29.034 1.00 88.56 381 ILE A C 1
ATOM 3008 O O . ILE A 1 381 ? -28.426 7.315 29.340 1.00 88.56 381 ILE A O 1
ATOM 3012 N N . PRO A 1 382 ? -27.172 8.738 28.145 1.00 92.19 382 PRO A N 1
ATOM 3013 C CA . PRO A 1 382 ? -28.335 9.382 27.529 1.00 92.19 382 PRO A CA 1
ATOM 3014 C C . PRO A 1 382 ? -29.260 8.423 26.751 1.00 92.19 382 PRO A C 1
ATOM 3016 O O . PRO A 1 382 ? -30.434 8.730 26.539 1.00 92.19 382 PRO A O 1
ATOM 3019 N N . LEU A 1 383 ? -28.771 7.240 26.346 1.00 90.94 383 LEU A N 1
ATOM 3020 C CA . LEU A 1 383 ? -29.602 6.201 25.729 1.00 90.94 383 LEU A CA 1
ATOM 3021 C C . LEU A 1 383 ? -30.595 5.566 26.699 1.00 90.94 383 LEU A C 1
ATOM 3023 O O . LEU A 1 383 ? -31.645 5.095 26.264 1.00 90.94 383 LEU A O 1
ATOM 3027 N N . ILE A 1 384 ? -30.290 5.557 27.997 1.00 90.50 384 ILE A N 1
ATOM 3028 C CA . ILE A 1 384 ? -31.190 5.044 29.031 1.00 90.50 384 ILE A CA 1
ATOM 3029 C C . ILE A 1 384 ? -32.480 5.860 28.993 1.00 90.50 384 ILE A C 1
ATOM 3031 O O . ILE A 1 384 ? -33.558 5.295 28.839 1.00 90.50 384 ILE A O 1
ATOM 3035 N N . ASP A 1 385 ? -32.379 7.189 29.026 1.00 90.50 385 ASP A N 1
ATOM 3036 C CA . ASP A 1 385 ? -33.548 8.068 28.947 1.00 90.50 385 ASP A CA 1
ATOM 3037 C C . ASP A 1 385 ? -34.284 7.936 27.609 1.00 90.50 385 ASP A C 1
ATOM 3039 O O . ASP A 1 385 ? -35.518 7.964 27.569 1.00 90.50 385 ASP A O 1
ATOM 3043 N N . PHE A 1 386 ? -33.542 7.753 26.513 1.00 91.31 386 PHE A N 1
ATOM 3044 C CA . PHE A 1 386 ? -34.104 7.540 25.181 1.00 91.31 386 PHE A CA 1
ATOM 3045 C C . PHE A 1 386 ? -34.980 6.276 25.113 1.00 91.31 386 PHE A C 1
ATOM 3047 O O . PHE A 1 386 ? -36.138 6.354 24.699 1.00 91.31 386 PHE A O 1
ATOM 3054 N N . TYR A 1 387 ? -34.478 5.125 25.572 1.00 92.12 387 TYR A N 1
ATOM 3055 C CA . TYR A 1 387 ? -35.232 3.864 25.558 1.00 92.12 387 TYR A CA 1
ATOM 3056 C C . TYR A 1 387 ? -36.262 3.761 26.687 1.00 92.12 387 TYR A C 1
ATOM 3058 O O . TYR A 1 387 ? -37.316 3.147 26.513 1.00 92.12 387 TYR A O 1
ATOM 3066 N N . LYS A 1 388 ? -36.040 4.435 27.821 1.00 90.75 388 LYS A N 1
ATOM 3067 C CA . LYS A 1 388 ? -37.037 4.545 28.895 1.00 90.75 388 LYS A CA 1
ATOM 3068 C C . LYS A 1 388 ? -38.309 5.236 28.405 1.00 90.75 388 LYS A C 1
ATOM 3070 O O . LYS A 1 388 ? -39.401 4.750 28.681 1.00 90.75 388 LYS A O 1
ATOM 3075 N N . LYS A 1 389 ? -38.185 6.308 27.611 1.00 90.75 389 LYS A N 1
ATOM 3076 C CA . LYS A 1 389 ? -39.332 6.993 26.979 1.00 90.75 389 LYS A CA 1
ATOM 3077 C C . LYS A 1 389 ? -40.109 6.106 26.004 1.00 90.75 389 LYS A C 1
ATOM 3079 O O . LYS A 1 389 ? -41.297 6.332 25.803 1.00 90.75 389 LYS A O 1
ATOM 3084 N N . LYS A 1 390 ? -39.458 5.102 25.412 1.00 87.50 390 LYS A N 1
ATOM 3085 C CA . LYS A 1 390 ? -40.087 4.127 24.508 1.00 87.50 390 LYS A CA 1
ATOM 3086 C C . LYS A 1 390 ? -40.746 2.949 25.224 1.00 87.50 390 LYS A C 1
ATOM 3088 O O . LYS A 1 390 ? -41.488 2.207 24.588 1.00 87.50 390 LYS A O 1
ATOM 3093 N N . GLY A 1 391 ? -40.490 2.775 26.521 1.00 87.19 391 GLY A N 1
ATOM 3094 C CA . GLY A 1 391 ? -41.099 1.725 27.336 1.00 87.19 391 GLY A CA 1
ATOM 3095 C C . GLY A 1 391 ? -40.532 0.319 27.116 1.00 87.19 391 GLY A C 1
ATOM 3096 O O . GLY A 1 391 ? -41.132 -0.640 27.585 1.00 87.19 391 GLY A O 1
ATOM 3097 N N . ASN A 1 392 ? -39.397 0.178 26.423 1.00 88.50 392 ASN A N 1
ATOM 3098 C CA . ASN A 1 392 ? -38.749 -1.114 26.159 1.00 88.50 392 ASN A CA 1
ATOM 3099 C C . ASN A 1 392 ? -37.427 -1.318 26.925 1.00 88.50 392 ASN A C 1
ATOM 3101 O O . ASN A 1 392 ? -36.764 -2.338 26.738 1.00 88.50 392 ASN A O 1
ATOM 3105 N N . LEU A 1 393 ? -37.048 -0.378 27.798 1.00 92.38 393 LEU A N 1
ATOM 3106 C CA . LEU A 1 393 ? -35.872 -0.488 28.662 1.00 92.38 393 LEU A CA 1
ATOM 3107 C C . LEU A 1 393 ? -36.164 -1.323 29.917 1.00 92.38 393 LEU A C 1
ATOM 3109 O O . LEU A 1 393 ? -37.101 -1.035 30.659 1.00 92.38 393 LEU A O 1
ATOM 3113 N N . ILE A 1 394 ? -35.286 -2.279 30.203 1.00 91.81 394 ILE A N 1
ATOM 3114 C CA . ILE A 1 394 ? -35.267 -3.082 31.425 1.00 91.81 394 ILE A CA 1
ATOM 3115 C C . ILE A 1 394 ? -33.935 -2.846 32.125 1.00 91.81 394 ILE A C 1
ATOM 3117 O O . ILE A 1 394 ? -32.869 -3.085 31.556 1.00 91.81 394 ILE A O 1
ATOM 3121 N N . GLN A 1 395 ? -33.995 -2.386 33.370 1.00 90.69 395 GLN A N 1
ATOM 3122 C CA . GLN A 1 395 ? -32.814 -2.189 34.199 1.00 90.69 395 GLN A CA 1
ATOM 3123 C C . GLN A 1 395 ? -32.555 -3.436 35.044 1.00 90.69 395 GLN A C 1
ATOM 3125 O O . GLN A 1 395 ? -33.443 -3.929 35.737 1.00 90.69 395 GLN A O 1
ATOM 3130 N N . ILE A 1 396 ? -31.323 -3.928 34.990 1.00 91.44 396 ILE A N 1
ATOM 3131 C CA . ILE A 1 396 ? -30.855 -5.105 35.712 1.00 91.44 396 ILE A CA 1
ATOM 3132 C C . ILE A 1 396 ? -29.717 -4.664 36.621 1.00 91.44 396 ILE A C 1
ATOM 3134 O O . ILE A 1 396 ? -28.750 -4.059 36.163 1.00 91.44 396 ILE A O 1
ATOM 3138 N N . ASP A 1 397 ? -29.828 -4.978 37.904 1.00 90.06 397 ASP A N 1
ATOM 3139 C CA . ASP A 1 397 ? -28.746 -4.789 38.861 1.00 90.06 397 ASP A CA 1
ATOM 3140 C C . ASP A 1 397 ? -27.675 -5.868 38.650 1.00 90.06 397 ASP A C 1
ATOM 3142 O O . ASP A 1 397 ? -27.875 -7.046 38.946 1.00 90.06 397 ASP A O 1
ATOM 3146 N N . ALA A 1 398 ? -26.537 -5.459 38.098 1.00 88.69 398 ALA A N 1
ATOM 3147 C CA . ALA A 1 398 ? -25.422 -6.339 37.788 1.00 88.69 398 ALA A CA 1
ATOM 3148 C C . ALA A 1 398 ? -24.464 -6.539 38.974 1.00 88.69 398 ALA A C 1
ATOM 3150 O O . ALA A 1 398 ? -23.446 -7.218 38.820 1.00 88.69 398 ALA A O 1
ATOM 3151 N N . SER A 1 399 ? -24.757 -5.984 40.156 1.00 87.81 399 SER A N 1
ATOM 3152 C CA . SER A 1 399 ? -23.991 -6.265 41.379 1.00 87.81 399 SER A CA 1
ATOM 3153 C C . SER A 1 399 ? -24.259 -7.671 41.939 1.00 87.81 399 SER A C 1
ATOM 3155 O O . SER A 1 399 ? -23.384 -8.238 42.598 1.00 87.81 399 SER A O 1
ATOM 3157 N N . GLN A 1 400 ? -25.410 -8.259 41.602 1.00 87.06 400 GLN A N 1
ATOM 3158 C CA . GLN A 1 400 ? -25.883 -9.563 42.076 1.00 87.06 400 GLN A CA 1
ATOM 3159 C C . GLN A 1 400 ? -25.109 -10.749 41.476 1.00 87.06 400 GLN A C 1
ATOM 3161 O O . GLN A 1 400 ? -24.246 -10.590 40.606 1.00 87.06 400 GLN A O 1
ATOM 3166 N N . ASP A 1 401 ? -25.413 -11.954 41.964 1.00 85.69 401 ASP A N 1
ATOM 3167 C CA . ASP A 1 401 ? -24.851 -13.194 41.434 1.00 85.69 401 ASP A CA 1
ATOM 3168 C C . ASP A 1 401 ? -25.381 -13.495 40.020 1.00 85.69 401 ASP A C 1
ATOM 3170 O O . ASP A 1 401 ? -26.508 -13.148 39.653 1.00 85.69 401 ASP A O 1
ATOM 3174 N N . ILE A 1 402 ? -24.570 -14.185 39.215 1.00 85.38 402 ILE A N 1
ATOM 3175 C CA . ILE A 1 402 ? -24.898 -14.54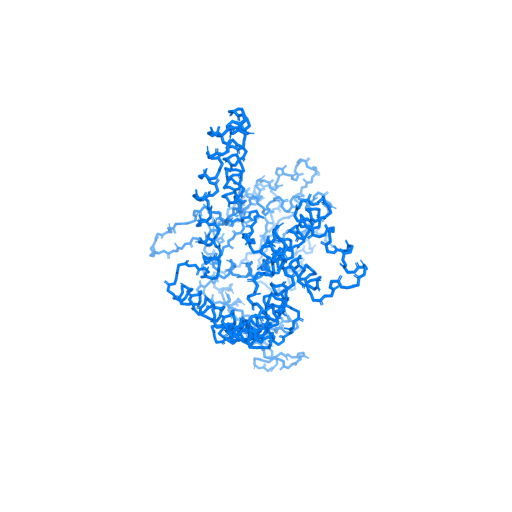8 37.828 1.00 85.38 402 ILE A CA 1
ATOM 3176 C C . ILE A 1 402 ? -26.211 -15.342 37.756 1.00 85.38 402 ILE A C 1
ATOM 3178 O O . ILE A 1 402 ? -26.979 -15.182 36.803 1.00 85.38 402 ILE A O 1
ATOM 3182 N N . SER A 1 403 ? -26.488 -16.187 38.751 1.00 86.88 403 SER A N 1
ATOM 3183 C CA . SER A 1 403 ? -27.699 -17.009 38.795 1.00 86.88 403 SER A CA 1
ATOM 3184 C C . SER A 1 403 ? -28.979 -16.190 39.007 1.00 86.88 403 SER A C 1
ATOM 3186 O O . SER A 1 403 ? -30.006 -16.495 38.393 1.00 86.88 403 SER A O 1
ATOM 3188 N N . ASP A 1 404 ? -28.924 -15.136 39.825 1.00 88.00 404 ASP A N 1
ATOM 3189 C CA . ASP A 1 404 ? -30.038 -14.210 40.051 1.00 88.00 404 ASP A CA 1
ATOM 3190 C C . ASP A 1 404 ? -30.284 -13.342 38.812 1.00 88.00 404 ASP A C 1
ATOM 3192 O O . ASP A 1 404 ? -31.417 -13.243 38.332 1.00 88.00 404 ASP A O 1
ATOM 3196 N N . ILE A 1 405 ? -29.209 -12.810 38.219 1.00 88.94 405 ILE A N 1
ATOM 3197 C CA . ILE A 1 405 ? -29.265 -12.027 36.976 1.00 88.94 405 ILE A CA 1
ATOM 3198 C C . ILE A 1 405 ? -29.880 -12.858 35.842 1.00 88.94 405 ILE A C 1
ATOM 3200 O O . ILE A 1 405 ? -30.776 -12.390 35.140 1.00 88.94 405 ILE A O 1
ATOM 3204 N N . SER A 1 406 ? -29.451 -14.113 35.686 1.00 87.56 406 SER A N 1
ATOM 3205 C CA . SER A 1 406 ? -29.959 -15.010 34.639 1.00 87.56 406 SER A CA 1
ATOM 3206 C C . SER A 1 406 ? -31.448 -15.323 34.818 1.00 87.56 406 SER A C 1
ATOM 3208 O O . SER A 1 406 ? -32.199 -15.343 33.837 1.00 87.56 406 SER A O 1
ATOM 3210 N N . ARG A 1 407 ? -31.903 -15.516 36.066 1.00 88.19 407 ARG A N 1
ATOM 3211 C CA . ARG A 1 407 ? -33.330 -15.691 36.386 1.00 88.19 407 ARG A CA 1
ATOM 3212 C C . ARG A 1 407 ? -34.144 -14.444 36.047 1.00 88.19 407 ARG A C 1
ATOM 3214 O O . ARG A 1 407 ? -35.215 -14.574 35.460 1.00 88.19 407 ARG A O 1
ATOM 3221 N N . HIS A 1 408 ? -33.628 -13.256 36.362 1.00 87.88 408 HIS A N 1
ATOM 3222 C CA . HIS A 1 408 ? -34.287 -11.989 36.044 1.00 87.88 408 HIS A CA 1
ATOM 3223 C C . HIS A 1 408 ? -34.388 -11.756 34.526 1.00 87.88 408 HIS A C 1
ATOM 3225 O O . HIS A 1 408 ? -35.450 -11.403 34.026 1.00 87.88 408 HIS A O 1
ATOM 3231 N N . ILE A 1 409 ? -33.328 -12.023 33.758 1.00 88.69 409 ILE A N 1
ATOM 3232 C CA . ILE A 1 409 ? -33.376 -11.902 32.290 1.00 88.69 409 ILE A CA 1
ATOM 3233 C C . ILE A 1 409 ? -34.422 -12.855 31.699 1.00 88.69 409 ILE A C 1
ATOM 3235 O O . ILE A 1 409 ? -35.230 -12.449 30.863 1.00 88.69 409 ILE A O 1
ATOM 3239 N N . SER A 1 410 ? -34.429 -14.111 32.155 1.00 88.06 410 SER A N 1
ATOM 3240 C CA . SER A 1 410 ? -35.338 -15.142 31.639 1.00 88.06 410 SER A CA 1
ATOM 3241 C C . SER A 1 410 ? -36.803 -14.809 31.931 1.00 88.06 410 SER A C 1
ATOM 3243 O O . SER A 1 410 ? -37.657 -14.979 31.062 1.00 88.06 410 SER A O 1
ATOM 3245 N N . SER A 1 411 ? -37.102 -14.271 33.120 1.00 86.06 411 SER A N 1
ATOM 3246 C CA . SER A 1 411 ? -38.470 -13.879 33.482 1.00 86.06 411 SER A CA 1
ATOM 3247 C C . SER A 1 411 ? -38.990 -12.699 32.657 1.00 86.06 411 SER A C 1
ATOM 3249 O O . SER A 1 411 ? -40.188 -12.629 32.378 1.00 86.06 411 SER A O 1
ATOM 3251 N N . VAL A 1 412 ? -38.103 -11.795 32.237 1.00 83.06 412 VAL A N 1
ATOM 3252 C CA . VAL A 1 412 ? -38.475 -10.585 31.498 1.00 83.06 412 VAL A CA 1
ATOM 3253 C C . VAL A 1 412 ? -38.602 -10.835 29.998 1.00 83.06 412 VAL A C 1
ATOM 3255 O O . VAL A 1 412 ? -39.578 -10.397 29.393 1.00 83.06 412 VAL A O 1
ATOM 3258 N N . ILE A 1 413 ? -37.647 -11.548 29.397 1.00 82.19 413 ILE A N 1
ATOM 3259 C CA . ILE A 1 413 ? -37.654 -11.828 27.951 1.00 82.19 413 ILE A CA 1
ATOM 3260 C C . ILE A 1 413 ? -38.643 -12.957 27.607 1.00 82.19 413 ILE A C 1
ATOM 3262 O O . ILE A 1 413 ? -39.013 -13.110 26.446 1.00 82.19 413 ILE A O 1
ATOM 3266 N N . LYS A 1 414 ? -39.138 -13.701 28.612 1.00 73.94 414 LYS A N 1
ATOM 3267 C CA . LYS A 1 414 ? -39.990 -14.892 28.433 1.00 73.94 414 LYS A CA 1
ATOM 3268 C C . LYS A 1 414 ? -39.343 -15.909 27.484 1.00 73.94 414 LYS A C 1
ATOM 3270 O O . LYS A 1 414 ? -39.993 -16.400 26.562 1.00 73.94 414 LYS A O 1
ATOM 3275 N N . LEU A 1 415 ? -38.048 -16.145 27.701 1.00 57.56 415 LEU A N 1
ATOM 3276 C CA . LEU A 1 415 ? -37.258 -17.151 26.989 1.00 57.56 415 LEU A CA 1
ATOM 3277 C C . LEU A 1 415 ? -37.658 -18.573 27.378 1.00 57.56 415 LEU A C 1
ATOM 3279 O O . LEU A 1 415 ? -37.975 -18.786 28.572 1.00 57.56 415 LEU A O 1
#

Secondary structure (DSSP, 8-state):
-TTHHHH-HHHHHHHHSTHHHHHHHHHHHHHHHHHHHHHHHHHHHHHHHH-B-TTS-BSS-TTS-HHHHHHHHHHHHHHHHHHHHHHHHHHHHTTSS-HHHHHHHHHHHTTHHHHHHHHHHHHHTTSS-HHHHHHHHHHHHHHHHHHHHHHH-EEEEEEEPPPEEETTEEE---EEEEEEES-SSTTHHHHHHHHHHHHHHHHHHH-TT-HHHHHHHHHTSTTSHHHHHHHHHHHHHHHHHHHHHH--HHHHHHHHHHTTPBPPHHHHHHHHHHHHTT-SS---SS---SHHHHHHHHHHHHHTT-----EEEEE--HHHHHHHHHTEEE-TTT--EEETTTB--SBTTB-TTT-PBPB--TT-SHHHHHHHHHHHHHHTTHHHHHHHHHT-EEEEETTS-HHHHHHHHHHHHT-